Protein 5WQ3 (pdb70)

Solvent-accessible surface area: 27146 Å² total; per-residue (Å²): 202,107,147,26,7,20,98,61,1,71,77,5,46,66,25,5,75,60,1,6,111,55,2,124,150,34,69,99,0,0,1,0,18,4,6,46,104,14,152,116,107,52,92,42,8,113,26,0,26,81,0,0,83,61,0,24,82,23,105,6,3,0,4,0,3,0,12,78,5,0,25,31,0,0,0,50,4,0,25,112,35,141,19,60,0,0,0,1,4,39,81,52,92,167,226,61,11,115,55,25,85,56,39,22,95,5,127,33,28,8,0,38,12,22,0,0,17,62,23,5,64,0,4,0,1,0,1,0,8,2,28,5,0,11,6,0,0,0,0,3,7,8,19,60,58,47,84,27,105,97,17,12,3,0,0,9,8,54,126,0,0,42,29,1,15,80,12,0,96,138,69,0,33,141,56,34,7,4,69,113,112,2,3,78,96,13,29,48,9,92,67,22,87,77,0,13,127,67,0,59,78,43,31,76,84,190,145,134,24,119,42,35,98,30,58,12,60,25,9,8,8,24,2,1,44,0,2,17,42,2,45,142,34,74,90,0,0,0,0,14,6,8,37,109,14,143,107,111,62,94,45,6,111,24,0,34,85,0,0,92,50,0,22,86,25,112,6,3,0,5,0,5,0,3,62,4,0,35,32,0,0,0,41,3,0,25,104,36,138,22,56,0,0,0,1,5,22,80,126,142,151,48,13,116,63,27,84,44,33,37,88,4,83,42,28,19,3,33,4,10,1,1,20,75,26,3,67,0,0,0,0,0,0,0,7,3,39,7,0,1,7,0,0,0,0,2,22,14,25,51,23,45,69,30,102,90,20,9,4,0,0,8,10,52,142,2,0,52,30,0,22,80,15,0,72,94,70,0,33,140,46,36,6,4,71,90,126,6,3,70,87,13,28,48,8,89,73,13,85,85,0,13,132,66,0,61,75,40,22,80,86,177,186,64,54,58,133,45,101,88,0,110,96,18,42,38,69,8,25,49,9,50,0,50,20,47,2,81,145,34,70,100,0,0,0,0,16,6,20,44,217,40,154,128,127,63,95,65,10,138,24,0,38,73,0,0,79,51,0,21,76,23,108,7,4,0,6,0,6,1,12,80,5,0,30,31,0,0,0,48,3,0,24,116,31,145,20,60,0,0,0,1,4,42,85,122,110,216,217,44,12,110,56,21,88,59,35,28,94,4,116,17,94,90,0,23,38,49,1,1,31,107,25,3,64,0,0,0,0,0,5,11,39,182,47,9,45,52,8,0,79,36,0,21,58,53,20,84,80,51,151,28,101,71,17,10,3,0,0,9,11,53,167,90,2,43,52,47,17,67,132,4,77,118,129,37,35,124,95,59,128,29,94,92,140,20,4,77,109,14,28,44,10,90,75,15,86,84,0,13,128,68,0,59,76,37,38,62,91,144

Sequence (620 aa):
WKHADPWRVLRIQSEFVAGFDALHEMPKAVTVFFGSARIKEDHPYYKAGVELGEKLVAADYAVVTGGGPGLMEAPNKGASEANGLSVGLGIELPHHLNPYVDLGLNFRYFFARKTMFLKYSQAFFVCCLPGGFGTLDELFEVVLCCMVQTGKVTNFPIVLIGTEFWAGLVDWIRHHRLVEEGMIDEKDVDRMLVTDDLDQAVKFIVDAHAGLNWKHADPWRVLRIQSEFVAGFDALHEMPKAVTVFGSARIKEDHPYYKAGVELGEKLVAADYAVVTGGGPGLMEAPNKGASEANGLSVGLGIELQHLNPYVDLGLNNFRYFFARKTMFLKYSQAFVCLPGGFGTLDELFEVLCCMVQTGKVTNFPIVLIGTEFWAGLVDDWIRHRLVEEGMIDEKDVDRMLVTDDLDQAVKFIVDAHAGLHNWKHADPWRRVLRIQSEFVAGFDALHEMPKAVTVFGSARIKEDHPYYKAGVELGEKLVAADYAVVTGGGPGLMEAPNKGASEANGLSVGLGIELPHHLNPYVDDLGLNNFRYFFARKTMFLKYSQAFFVCCLPGGFGTLDELFEVVLCCMVQTGKVTNFPIVLIGTEFWAGLVDDWIRHRLVEEGMIDEKDVDRMLVTDDLDQAVKFIVDAHAGL

InterPro domains:
  IPR005269 Cytokinin riboside 5'-monophosphate phosphoribohydrolase LOG [TIGR00730] (69-240)
  IPR031100 LOG family [PF03641] (112-240)
  IPR052341 LOG family pyrimidine/purine nucleotide 5'-monophosphatases [PTHR43393] (32-247)

B-factor: mean 33.0, std 12.95, range [12.28, 103.03]

Organism: Corynebacterium glutamicum (strain ATCC 13032 / DSM 20300 / JCM 1318 / BCRC 11384 / CCUG 27702 / LMG 3730 / NBRC 12168 / NCIMB 10025 / NRRL B-2784 / 534) (NCBI:txid196627)

Nearest PDB structures (foldseek):
  5wq3-assembly1_B-2  TM=1.005E+00  e=5.253E-40  Corynebacterium glutamicum
  5wq3-assembly1_C-3  TM=9.954E-01  e=1.276E-37  Corynebacterium glutamicum
  5zi9-assembly1_A  TM=9.879E-01  e=3.497E-28  Streptomyces coelicolor A3(2)
  5zi9-assembly1_B  TM=9.832E-01  e=5.968E-27  Streptomyces coelicolor A3(2)
  1wek-assembly1_C  TM=9.489E-01  e=9.178E-21  Thermus thermophilus

Secondary structure (DSSP, 8-state):
-TTSHHHHHHHHHHHHHHHHHHHTT--SEEEEE--TT--TTSHHHHHHHHHHHHHHHTT-EEEE---STTTHHHHHHHHHTTS-EEEEEE-------TT-SEEEEES-HHHHHHHHHHS-S-EEE-S--HHHHHHHHHHHHHHHTTSS-S--EEEE-HHHHHHHHHHIIIIIITTTSS-HHHHHTSEEES-HHHHHHHHHHHHTT-/-GGGSHHHHHHHHHHHHHHHHHHHTT--SEEEEE--TT--TTSHHHHHHHHHHHHHHHTT-EEEE---STTTHHHHHHHHHTTS-EEEEEE------TT-SEEEEES-HHHHHHHHHHH-S-EEE-S--HHHHHHHHHHHHHHHTTSS-S--EEEE-HHHHHHHHHHIIIIIHHTTSS-HHHHHTSEEES-HHHHHHHHHHHTTT-/--GGGSHHHHHHHHHHHHHHHHHHHTT--SEEEEE--TT--TTSHHHHHHHHHHHHHHHTT-EEEE---STTTHHHHHHHHHTT--EEEEEE-------TT-SEEEEES-HHHHHHHHHHH-S-EEE-S--HHHHHHHHHHHHHHHHTSS-S--EEEE-HHHHHHHHHHIIIIIITTTSS-HHHHHTSEEES-HHHHHHHHHHHHS--

Radius of gyration: 28.58 Å; Cα contacts (8 Å, |Δi|>4): 1278; chains: 3; bounding box: 63×90×56 Å

Foldseek 3Di:
DCPDDVVVVVVVVVQLVVLCVLLVPADAAEEEDAAQPADCVDPLLQVLLVLLQVCVVVVHEYEYLQHHDSLVSNLNNVQVNVHQRAHEHEDDPPDGDPSHPHYHYGDDPVSSLVSNQVRYQEYEYEYHDDVSVVSVVVVLVCDQVVVHPLYAYEYADCPRCVVVLVCCVVPCCVPVVDPPCSSVRYHYDNDSVVVSVVSVVSPPVD/DVCPDDVNVVVQLVVLLVVLCVLLVVFDAAEEEDAAQPADCVDPLLQLLLVLLQVLVVVVHEYEYQQHHDSRVSSLNNVQVNPHAYAHEHEPVHGGDPSHPRYHYGPDPVSSLVSNVVRYQEYEYRYHDDVSVVSLVVVLVCDQVVVHALYAYEYADCPRCVVVLVCCQPVCCVVVVDPNCSSVRHHYYNDSVVVSVSSCVSVVVD/DDPCVDDVVVVVQVVVLLVVLCVLLVPPDEAEEEEAALPADCVDVLLQLLLVLLQVLVVVVHEYEYQQHHDSRVSSLNNNQVNVHQRAHEHEDDPPDGDPSHPHYDYDPDPVSSLVSNQPRYQEYEYEYHDDVRVVSVVVVLVCDVVVVHDLYAYEYADCPRCVVVLVCCVVPCCVVVVDPPCSSVRYHYYNDSVVVSVSSVVSPPPD

Structure (mmCIF, N/CA/C/O backbone):
data_5WQ3
#
_entry.id   5WQ3
#
_cell.length_a   98.701
_cell.length_b   173.623
_cell.length_c   79.903
_cell.angle_alpha   90.000
_cell.angle_beta   90.000
_cell.angle_gamma   90.000
#
_symmetry.space_group_name_H-M   'C 2 2 21'
#
loop_
_entity.id
_entity.type
_entity.pdbx_description
1 polymer "Cytokinin riboside 5'-monophosphate phosphoribohydrolase"
2 non-polymer 'PENTAETHYLENE GLYCOL'
3 non-polymer GLYCEROL
4 non-polymer 'PHOSPHATE ION'
5 non-polymer 1,2-ETHANEDIOL
6 non-polymer 'CHLORIDE ION'
7 non-polymer 'TRIETHYLENE GLYCOL'
8 water water
#
loop_
_atom_site.group_PDB
_atom_site.id
_atom_site.type_symbol
_atom_site.label_atom_id
_atom_site.label_alt_id
_atom_site.label_comp_id
_atom_site.label_asym_id
_atom_site.label_entity_id
_atom_site.label_seq_id
_atom_site.pdbx_PDB_ins_code
_atom_site.Cartn_x
_atom_site.Cartn_y
_atom_site.Cartn_z
_atom_site.occupancy
_atom_site.B_iso_or_equiv
_atom_site.auth_seq_id
_atom_site.auth_comp_id
_atom_site.auth_asym_id
_atom_site.auth_atom_id
_atom_site.pdbx_PDB_model_num
ATOM 1 N N . TRP A 1 42 ? 5.712 35.533 43.305 1.00 64.55 42 TRP A N 1
ATOM 2 C CA . TRP A 1 42 ? 5.437 36.056 44.644 1.00 69.45 42 TRP A CA 1
ATOM 3 C C . TRP A 1 42 ? 5.679 35.058 45.769 1.00 64.90 42 TRP A C 1
ATOM 4 O O . TRP A 1 42 ? 5.951 35.457 46.855 1.00 54.13 42 TRP A O 1
ATOM 15 N N . LYS A 1 43 ? 5.625 33.766 45.470 1.00 67.00 43 LYS A N 1
ATOM 16 C CA . LYS A 1 43 ? 5.785 32.739 46.482 1.00 64.43 43 LYS A CA 1
ATOM 17 C C . LYS A 1 43 ? 7.124 32.799 47.156 1.00 63.69 43 LYS A C 1
ATOM 18 O O . LYS A 1 43 ? 7.236 32.580 48.357 1.00 65.06 43 LYS A O 1
ATOM 24 N N . HIS A 1 44 ? 8.164 33.067 46.392 1.00 63.89 44 HIS A N 1
ATOM 25 C CA . HIS A 1 44 ? 9.502 33.089 46.966 1.00 61.17 44 HIS A CA 1
ATOM 26 C C . HIS A 1 44 ? 10.008 34.457 47.338 1.00 51.56 44 HIS A C 1
ATOM 27 O O . HIS A 1 44 ? 11.101 34.571 47.839 1.00 54.83 44 HIS A O 1
ATOM 34 N N . ALA A 1 45 ? 9.191 35.471 47.108 1.00 44.00 45 ALA A N 1
ATOM 35 C CA . ALA A 1 45 ? 9.518 36.834 47.461 1.00 36.31 45 ALA A CA 1
ATOM 36 C C . ALA A 1 45 ? 9.212 37.151 48.908 1.00 35.13 45 ALA A C 1
ATOM 37 O O . ALA A 1 45 ? 8.566 36.397 49.576 1.00 32.70 45 ALA A O 1
ATOM 39 N N . ASP A 1 46 ? 9.719 38.270 49.372 1.00 30.01 46 ASP A N 1
ATOM 40 C CA . ASP A 1 46 ? 9.754 38.568 50.789 1.00 32.42 46 ASP A CA 1
ATOM 41 C C . ASP A 1 46 ? 8.400 38.845 51.472 1.00 24.87 46 ASP A C 1
ATOM 42 O O . ASP A 1 46 ? 8.220 38.511 52.593 1.00 25.58 46 ASP A O 1
ATOM 47 N N . PRO A 1 47 ? 7.453 39.516 50.685 1.00 24.93 47 PRO A N 1
ATOM 48 C CA . PRO A 1 47 ? 6.162 39.734 51.366 1.00 22.57 47 PRO A CA 1
ATOM 49 C C . PRO A 1 47 ? 5.467 38.431 51.809 1.00 20.63 47 PRO A C 1
ATOM 50 O O . PRO A 1 47 ? 5.049 38.328 52.917 1.00 17.74 47 PRO A O 1
ATOM 54 N N . TRP A 1 48 ? 5.402 37.450 50.937 1.00 21.32 48 TRP A N 1
ATOM 55 C CA . TRP A 1 48 ? 4.803 36.191 51.291 1.00 21.31 48 TRP A CA 1
ATOM 56 C C . TRP A 1 48 ? 5.620 35.526 52.378 1.00 20.21 48 TRP A C 1
ATOM 57 O O . TRP A 1 48 ? 5.092 34.961 53.264 1.00 20.46 48 TRP A O 1
ATOM 68 N N . ARG A 1 49 ? 6.925 35.630 52.286 1.00 20.76 49 ARG A N 1
ATOM 69 C CA . ARG A 1 49 ? 7.816 35.027 53.250 1.00 20.34 49 ARG A CA 1
ATOM 70 C C . ARG A 1 49 ? 7.574 35.482 54.680 1.00 17.79 49 ARG A C 1
ATOM 71 O O . ARG A 1 49 ? 7.526 34.715 55.549 1.00 16.55 49 ARG A O 1
ATOM 79 N N . VAL A 1 50 ? 7.451 36.773 54.870 1.00 16.99 50 VAL A N 1
ATOM 80 C CA . VAL A 1 50 ? 7.176 37.347 56.151 1.00 16.55 50 VAL A CA 1
ATOM 81 C C . VAL A 1 50 ? 5.855 36.775 56.700 1.00 16.42 50 VAL A C 1
ATOM 82 O O . VAL A 1 50 ? 5.784 36.374 57.807 1.00 16.52 50 VAL A O 1
ATOM 86 N N . LEU A 1 51 ? 4.840 36.732 55.858 1.00 17.36 51 LEU A N 1
ATOM 87 C CA . LEU A 1 51 ? 3.557 36.136 56.206 1.00 16.91 51 LEU A CA 1
ATOM 88 C C . LEU A 1 51 ? 3.653 34.645 56.577 1.00 17.12 51 LEU A C 1
ATOM 89 O O . LEU A 1 51 ? 3.054 34.220 57.485 1.00 12.98 51 LEU A O 1
ATOM 94 N N . ARG A 1 52 ? 4.431 33.911 55.831 1.00 17.50 52 ARG A N 1
ATOM 95 C CA . ARG A 1 52 ? 4.668 32.522 56.135 1.00 20.39 52 ARG A CA 1
ATOM 96 C C . ARG A 1 52 ? 5.418 32.341 57.435 1.00 21.03 52 ARG A C 1
ATOM 97 O O . ARG A 1 52 ? 5.141 31.443 58.173 1.00 18.51 52 ARG A O 1
ATOM 105 N N . ILE A 1 53 ? 6.357 33.219 57.695 1.00 19.69 53 ILE A N 1
ATOM 106 C CA . ILE A 1 53 ? 7.154 33.117 58.892 1.00 20.66 53 ILE A CA 1
ATOM 107 C C . ILE A 1 53 ? 6.205 33.297 60.033 1.00 22.23 53 ILE A C 1
ATOM 108 O O . ILE A 1 53 ? 6.168 32.519 60.915 1.00 22.62 53 ILE A O 1
ATOM 113 N N . GLN A 1 54 ? 5.465 34.375 59.989 1.00 21.49 54 GLN A N 1
ATOM 114 C CA . GLN A 1 54 ? 4.477 34.653 60.986 1.00 20.69 54 GLN A CA 1
ATOM 115 C C . GLN A 1 54 ? 3.556 33.474 61.204 1.00 19.17 54 GLN A C 1
ATOM 116 O O . GLN A 1 54 ? 3.250 33.131 62.303 1.00 20.81 54 GLN A O 1
ATOM 122 N N . SER A 1 55 ? 3.043 32.947 60.122 1.00 18.23 55 SER A N 1
ATOM 123 C CA . SER A 1 55 ? 2.071 31.907 60.229 1.00 19.71 55 SER A CA 1
ATOM 124 C C . SER A 1 55 ? 2.643 30.752 61.042 1.00 21.24 55 SER A C 1
ATOM 125 O O . SER A 1 55 ? 1.935 30.121 61.766 1.00 19.76 55 SER A O 1
ATOM 128 N N . GLU A 1 56 ? 3.937 30.513 60.907 1.00 23.69 56 GLU A N 1
ATOM 129 C CA . GLU A 1 56 ? 4.592 29.386 61.580 1.00 24.55 56 GLU A CA 1
ATOM 130 C C . GLU A 1 56 ? 4.814 29.635 63.057 1.00 21.76 56 GLU A C 1
ATOM 131 O O . GLU A 1 56 ? 4.536 28.767 63.910 1.00 19.34 56 GLU A O 1
ATOM 137 N N . PHE A 1 57 ? 5.219 30.857 63.401 1.00 18.78 57 PHE A N 1
ATOM 138 C CA . PHE A 1 57 ? 5.217 31.250 64.808 1.00 18.87 57 PHE A CA 1
ATOM 139 C C . PHE A 1 57 ? 3.833 31.167 65.482 1.00 19.11 57 PHE A C 1
ATOM 140 O O . PHE A 1 57 ? 3.751 30.660 66.577 1.00 18.62 57 PHE A O 1
ATOM 148 N N . VAL A 1 58 ? 2.756 31.641 64.811 1.00 16.73 58 VAL A N 1
ATOM 149 C CA . VAL A 1 58 ? 1.423 31.601 65.381 1.00 16.10 58 VAL A CA 1
ATOM 150 C C . VAL A 1 58 ? 1.074 30.085 65.644 1.00 17.19 58 VAL A C 1
ATOM 151 O O . VAL A 1 58 ? 0.658 29.702 66.732 1.00 16.84 58 VAL A O 1
ATOM 155 N N . ALA A 1 59 ? 1.272 29.278 64.646 1.00 15.94 59 ALA A N 1
ATOM 156 C CA . ALA A 1 59 ? 0.942 27.859 64.796 1.00 18.87 59 ALA A CA 1
ATOM 157 C C . ALA A 1 59 ? 1.687 27.183 65.894 1.00 21.57 59 ALA A C 1
ATOM 158 O O . ALA A 1 59 ? 1.130 26.325 66.612 1.00 21.76 59 ALA A O 1
ATOM 160 N N . GLY A 1 60 ? 3.003 27.447 65.991 1.00 22.14 60 GLY A N 1
ATOM 161 C CA . GLY A 1 60 ? 3.771 26.834 67.051 1.00 19.85 60 GLY A CA 1
ATOM 162 C C . GLY A 1 60 ? 3.339 27.258 68.419 1.00 21.69 60 GLY A C 1
ATOM 163 O O . GLY A 1 60 ? 3.190 26.406 69.305 1.00 22.30 60 GLY A O 1
ATOM 164 N N . PHE A 1 61 ? 3.205 28.578 68.645 1.00 20.34 61 PHE A N 1
ATOM 165 C CA . PHE A 1 61 ? 2.861 29.104 69.952 1.00 19.85 61 PHE A CA 1
ATOM 166 C C . PHE A 1 61 ? 1.477 28.578 70.360 1.00 23.53 61 PHE A C 1
ATOM 167 O O . PHE A 1 61 ? 1.219 28.218 71.542 1.00 24.54 61 PHE A O 1
ATOM 175 N N . ASP A 1 62 ? 0.578 28.509 69.396 1.00 22.42 62 ASP A N 1
ATOM 176 C CA . ASP A 1 62 ? -0.765 28.074 69.702 1.00 27.77 62 ASP A CA 1
ATOM 177 C C . ASP A 1 62 ? -0.772 26.591 70.099 1.00 23.75 62 ASP A C 1
ATOM 178 O O . ASP A 1 62 ? -1.373 26.239 71.104 1.00 26.60 62 ASP A O 1
ATOM 183 N N . ALA A 1 63 ? -0.129 25.748 69.333 1.00 21.62 63 ALA A N 1
ATOM 184 C CA . ALA A 1 63 ? -0.108 24.286 69.658 1.00 24.11 63 ALA A CA 1
ATOM 185 C C . ALA A 1 63 ? 0.676 23.921 70.950 1.00 27.54 63 ALA A C 1
ATOM 186 O O . ALA A 1 63 ? 0.431 22.829 71.512 1.00 30.94 63 ALA A O 1
ATOM 188 N N . LEU A 1 64 ? 1.608 24.786 71.415 1.00 25.01 64 LEU A N 1
ATOM 189 C CA . LEU A 1 64 ? 2.466 24.460 72.601 1.00 24.79 64 LEU A CA 1
ATOM 190 C C . LEU A 1 64 ? 2.134 25.266 73.866 1.00 24.05 64 LEU A C 1
ATOM 191 O O . LEU A 1 64 ? 2.711 25.074 74.959 1.00 24.51 64 LEU A O 1
ATOM 196 N N . HIS A 1 65 ? 1.192 26.180 73.705 1.00 26.61 65 HIS A N 1
ATOM 197 C CA . HIS A 1 65 ? 0.726 27.060 74.758 1.00 30.46 65 HIS A CA 1
ATOM 198 C C . HIS A 1 65 ? 0.407 26.352 76.100 1.00 31.77 65 HIS A C 1
ATOM 199 O O . HIS A 1 65 ? 0.708 26.889 77.167 1.00 29.40 65 HIS A O 1
ATOM 206 N N . GLU A 1 66 ? -0.177 25.159 76.032 1.00 35.36 66 GLU A N 1
ATOM 207 C CA . GLU A 1 66 ? -0.599 24.418 77.249 1.00 40.98 66 GLU A CA 1
ATOM 208 C C . GLU A 1 66 ? 0.484 23.477 77.788 1.00 39.03 66 GLU A C 1
ATOM 209 O O . GLU A 1 66 ? 0.200 22.643 78.646 1.00 35.82 66 GLU A O 1
ATOM 215 N N . MET A 1 67 ? 1.701 23.562 77.268 1.00 34.18 67 MET A N 1
ATOM 216 C CA . MET A 1 67 ? 2.725 22.607 77.632 1.00 32.10 67 MET A CA 1
ATOM 217 C C . MET A 1 67 ? 2.973 22.622 79.130 1.00 28.31 67 MET A C 1
ATOM 218 O O . MET A 1 67 ? 3.097 23.693 79.763 1.00 24.42 67 MET A O 1
ATOM 223 N N . PRO A 1 68 ? 3.062 21.445 79.728 1.00 25.62 68 PRO A N 1
ATOM 224 C CA . PRO A 1 68 ? 3.521 21.494 81.124 1.00 27.97 68 PRO A CA 1
ATOM 225 C C . PRO A 1 68 ? 5.041 21.640 81.139 1.00 27.38 68 PRO A C 1
ATOM 226 O O . PRO A 1 68 ? 5.654 21.628 80.055 1.00 28.05 68 PRO A O 1
ATOM 230 N N . LYS A 1 69 ? 5.641 21.720 82.335 1.00 29.65 69 LYS A N 1
ATOM 231 C CA . LYS A 1 69 ? 7.107 21.767 82.511 1.00 29.01 69 LYS A CA 1
ATOM 232 C C . LYS A 1 69 ? 7.778 20.661 81.694 1.00 26.38 69 LYS A C 1
ATOM 233 O O . LYS A 1 69 ? 7.259 19.565 81.550 1.00 24.42 69 LYS A O 1
ATOM 239 N N . ALA A 1 70 ? 8.903 21.005 81.099 1.00 22.40 70 ALA A N 1
ATOM 240 C CA . ALA A 1 70 ? 9.546 20.121 80.145 1.00 24.81 70 ALA A CA 1
ATOM 241 C C . ALA A 1 70 ? 11.048 20.299 80.088 1.00 21.24 70 ALA A C 1
ATOM 242 O O . ALA A 1 70 ? 11.584 21.346 80.400 1.00 21.12 70 ALA A O 1
ATOM 244 N N . VAL A 1 71 ? 11.682 19.261 79.559 1.00 22.38 71 VAL A N 1
ATOM 245 C CA . VAL A 1 71 ? 13.079 19.274 79.308 1.00 25.91 71 VAL A CA 1
ATOM 246 C C . VAL A 1 71 ? 13.258 18.960 77.878 1.00 23.07 71 VAL A C 1
ATOM 247 O O . VAL A 1 71 ? 12.620 18.064 77.412 1.00 25.05 71 VAL A O 1
ATOM 251 N N . THR A 1 72 ? 14.156 19.694 77.207 1.00 25.32 72 THR A N 1
ATOM 252 C CA . THR A 1 72 ? 14.599 19.397 75.824 1.00 24.60 72 THR A CA 1
ATOM 253 C C . THR A 1 72 ? 15.857 18.559 75.891 1.00 25.31 72 THR A C 1
ATOM 254 O O . THR A 1 72 ? 16.783 18.883 76.629 1.00 22.74 72 THR A O 1
ATOM 258 N N . VAL A 1 73 ? 15.828 17.446 75.191 1.00 22.44 73 VAL A N 1
ATOM 259 C CA . VAL A 1 73 ? 16.936 16.533 75.044 1.00 24.07 73 VAL A CA 1
ATOM 260 C C . VAL A 1 73 ? 17.381 16.481 73.594 1.00 24.14 73 VAL A C 1
ATOM 261 O O . VAL A 1 73 ? 16.565 16.126 72.696 1.00 24.31 73 VAL A O 1
ATOM 265 N N A PHE A 1 74 ? 18.649 16.825 73.354 0.50 21.41 74 PHE A N 1
ATOM 266 N N B PHE A 1 74 ? 18.651 16.822 73.363 0.50 20.62 74 PHE A N 1
ATOM 267 C CA A PHE A 1 74 ? 19.287 16.649 72.069 0.50 23.25 74 PHE A CA 1
ATOM 268 C CA B PHE A 1 74 ? 19.301 16.685 72.080 0.50 21.85 74 PHE A CA 1
ATOM 269 C C A PHE A 1 74 ? 20.359 15.569 72.048 0.50 23.37 74 PHE A C 1
ATOM 270 C C B PHE A 1 74 ? 20.314 15.541 72.049 0.50 22.55 74 PHE A C 1
ATOM 271 O O A PHE A 1 74 ? 20.887 15.146 73.096 0.50 27.30 74 PHE A O 1
ATOM 272 O O B PHE A 1 74 ? 20.747 15.030 73.103 0.50 26.44 74 PHE A O 1
ATOM 287 N N . GLY A 1 75 ? 20.693 15.156 70.845 1.00 22.39 75 GLY A N 1
ATOM 288 C CA . GLY A 1 75 ? 21.750 14.189 70.613 1.00 24.35 75 GLY A CA 1
ATOM 289 C C . GLY A 1 75 ? 21.775 13.690 69.207 1.00 27.24 75 GLY A C 1
ATOM 290 O O . GLY A 1 75 ? 20.824 13.941 68.476 1.00 25.37 75 GLY A O 1
ATOM 291 N N . SER A 1 76 ? 22.813 12.907 68.854 1.00 26.80 76 SER A N 1
ATOM 292 C CA . SER A 1 76 ? 23.042 12.432 67.472 1.00 29.80 76 SER A CA 1
ATOM 293 C C . SER A 1 76 ? 21.914 11.611 66.830 1.00 30.54 76 SER A C 1
ATOM 294 O O . SER A 1 76 ? 21.457 10.627 67.405 1.00 31.12 76 SER A O 1
ATOM 297 N N . ALA A 1 77 ? 21.533 11.953 65.609 1.00 29.43 77 ALA A N 1
ATOM 298 C CA . ALA A 1 77 ? 20.531 11.205 64.873 1.00 29.14 77 ALA A CA 1
ATOM 299 C C . ALA A 1 77 ? 21.047 9.834 64.350 1.00 30.67 77 ALA A C 1
ATOM 300 O O . ALA A 1 77 ? 20.267 9.010 63.833 1.00 30.59 77 ALA A O 1
ATOM 302 N N . ARG A 1 78 ? 22.352 9.641 64.397 1.00 33.54 78 ARG A N 1
ATOM 303 C CA . ARG A 1 78 ? 23.007 8.521 63.704 1.00 35.56 78 ARG A CA 1
ATOM 304 C C . ARG A 1 78 ? 23.276 7.296 64.556 1.00 35.10 78 ARG A C 1
ATOM 305 O O . ARG A 1 78 ? 23.597 6.244 64.036 1.00 35.54 78 ARG A O 1
ATOM 313 N N . ILE A 1 79 ? 23.174 7.451 65.853 1.00 37.77 79 ILE A N 1
ATOM 314 C CA . ILE A 1 79 ? 23.459 6.368 66.779 1.00 37.25 79 ILE A CA 1
ATOM 315 C C . ILE A 1 79 ? 22.331 5.349 66.791 1.00 37.66 79 ILE A C 1
ATOM 316 O O . ILE A 1 79 ? 21.176 5.734 66.842 1.00 36.68 79 ILE A O 1
ATOM 321 N N . LYS A 1 80 ? 22.672 4.066 66.799 1.00 38.56 80 LYS A N 1
ATOM 322 C CA . LYS A 1 80 ? 21.687 3.002 66.750 1.00 42.73 80 LYS A CA 1
ATOM 323 C C . LYS A 1 80 ? 21.175 2.466 68.080 1.00 39.08 80 LYS A C 1
ATOM 324 O O . LYS A 1 80 ? 21.744 2.702 69.100 1.00 35.14 80 LYS A O 1
ATOM 330 N N . GLU A 1 81 ? 20.078 1.730 68.030 1.00 42.06 81 GLU A N 1
ATOM 331 C CA . GLU A 1 81 ? 19.376 1.309 69.238 1.00 48.17 81 GLU A CA 1
ATOM 332 C C . GLU A 1 81 ? 20.098 0.349 70.173 1.00 46.06 81 GLU A C 1
ATOM 333 O O . GLU A 1 81 ? 19.604 0.053 71.218 1.00 54.14 81 GLU A O 1
ATOM 339 N N . ASP A 1 82 ? 21.260 -0.135 69.797 1.00 50.88 82 ASP A N 1
ATOM 340 C CA . ASP A 1 82 ? 21.949 -1.132 70.580 1.00 51.41 82 ASP A CA 1
ATOM 341 C C . ASP A 1 82 ? 23.210 -0.543 71.128 1.00 51.68 82 ASP A C 1
ATOM 342 O O . ASP A 1 82 ? 24.100 -1.235 71.548 1.00 57.22 82 ASP A O 1
ATOM 347 N N . HIS A 1 83 ? 23.273 0.764 71.108 1.00 45.93 83 HIS A N 1
ATOM 348 C CA . HIS A 1 83 ? 24.429 1.470 71.524 1.00 37.35 83 HIS A CA 1
ATOM 349 C C . HIS A 1 83 ? 24.136 2.015 72.950 1.00 40.30 83 HIS A C 1
ATOM 350 O O . HIS A 1 83 ? 22.998 2.455 73.252 1.00 39.52 83 HIS A O 1
ATOM 357 N N . PRO A 1 84 ? 25.159 1.967 73.831 1.00 35.63 84 PRO A N 1
ATOM 358 C CA . PRO A 1 84 ? 25.135 2.479 75.191 1.00 37.49 84 PRO A CA 1
ATOM 359 C C . PRO A 1 84 ? 24.526 3.870 75.293 1.00 39.26 84 PRO A C 1
ATOM 360 O O . PRO A 1 84 ? 23.734 4.100 76.169 1.00 41.61 84 PRO A O 1
ATOM 364 N N . TYR A 1 85 ? 24.940 4.812 74.456 1.00 35.46 85 TYR A N 1
ATOM 365 C CA . TYR A 1 85 ? 24.308 6.132 74.477 1.00 37.07 85 TYR A CA 1
ATOM 366 C C . TYR A 1 85 ? 22.773 6.078 74.262 1.00 32.77 85 TYR A C 1
ATOM 367 O O . TYR A 1 85 ? 22.015 6.773 74.952 1.00 31.85 85 TYR A O 1
ATOM 376 N N . TYR A 1 86 ? 22.312 5.224 73.362 1.00 31.83 86 TYR A N 1
ATOM 377 C CA . TYR A 1 86 ? 20.874 5.061 73.142 1.00 32.19 86 TYR A CA 1
ATOM 378 C C . TYR A 1 86 ? 20.169 4.522 74.351 1.00 39.16 86 TYR A C 1
ATOM 379 O O . TYR A 1 86 ? 19.072 5.012 74.693 1.00 34.11 86 TYR A O 1
ATOM 388 N N . LYS A 1 87 ? 20.816 3.565 75.044 1.00 40.22 87 LYS A N 1
ATOM 389 C CA . LYS A 1 87 ? 20.238 2.976 76.277 1.00 37.41 87 LYS A CA 1
ATOM 390 C C . LYS A 1 87 ? 20.125 4.035 77.304 1.00 31.08 87 LYS A C 1
ATOM 391 O O . LYS A 1 87 ? 19.139 4.124 78.047 1.00 29.52 87 LYS A O 1
ATOM 397 N N . ALA A 1 88 ? 21.159 4.846 77.430 1.00 32.68 88 ALA A N 1
ATOM 398 C CA . ALA A 1 88 ? 21.084 5.930 78.394 1.00 33.59 88 ALA A CA 1
ATOM 399 C C . ALA A 1 88 ? 19.958 6.920 78.034 1.00 33.91 88 ALA A C 1
ATOM 400 O O . ALA A 1 88 ? 19.184 7.384 78.918 1.00 36.43 88 ALA A O 1
ATOM 402 N N . GLY A 1 89 ? 19.857 7.260 76.750 1.00 33.65 89 GLY A N 1
ATOM 403 C CA . GLY A 1 89 ? 18.783 8.185 76.308 1.00 29.79 89 GLY A CA 1
ATOM 404 C C . GLY A 1 89 ? 17.412 7.637 76.683 1.00 29.15 89 GLY A C 1
ATOM 405 O O . GLY A 1 89 ? 16.551 8.356 77.192 1.00 23.14 89 GLY A O 1
ATOM 406 N N . VAL A 1 90 ? 17.230 6.342 76.504 1.00 29.41 90 VAL A N 1
ATOM 407 C CA . VAL A 1 90 ? 15.996 5.734 76.906 1.00 30.88 90 VAL A CA 1
ATOM 408 C C . VAL A 1 90 ? 15.790 5.887 78.398 1.00 33.12 90 VAL A C 1
ATOM 409 O O . VAL A 1 90 ? 14.780 6.348 78.837 1.00 36.96 90 VAL A O 1
ATOM 413 N N . GLU A 1 91 ? 16.784 5.524 79.172 1.00 36.98 91 GLU A N 1
ATOM 414 C CA . GLU A 1 91 ? 16.663 5.639 80.586 1.00 37.43 91 GLU A CA 1
ATOM 415 C C . GLU A 1 91 ? 16.468 7.091 81.002 1.00 34.19 91 GLU A C 1
ATOM 416 O O . GLU A 1 91 ? 15.721 7.358 81.881 1.00 34.56 91 GLU A O 1
ATOM 422 N N . LEU A 1 92 ? 17.107 8.019 80.330 1.00 31.02 92 LEU A N 1
ATOM 423 C CA . LEU A 1 92 ? 16.895 9.427 80.646 1.00 31.37 92 LEU A CA 1
ATOM 424 C C . LEU A 1 92 ? 15.438 9.836 80.460 1.00 29.01 92 LEU A C 1
ATOM 425 O O . LEU A 1 92 ? 14.895 10.478 81.285 1.00 35.98 92 LEU A O 1
ATOM 430 N N . GLY A 1 93 ? 14.829 9.447 79.362 1.00 29.32 93 GLY A N 1
ATOM 431 C CA . GLY A 1 93 ? 13.389 9.665 79.070 1.00 33.37 93 GLY A CA 1
ATOM 432 C C . GLY A 1 93 ? 12.462 9.280 80.231 1.00 33.90 93 GLY A C 1
ATOM 433 O O . GLY A 1 93 ? 11.660 10.091 80.731 1.00 27.75 93 GLY A O 1
ATOM 434 N N . GLU A 1 94 ? 12.616 8.034 80.662 1.00 33.89 94 GLU A N 1
ATOM 435 C CA . GLU A 1 94 ? 11.833 7.456 81.742 1.00 36.76 94 GLU A CA 1
ATOM 436 C C . GLU A 1 94 ? 11.968 8.209 83.028 1.00 35.66 94 GLU A C 1
ATOM 437 O O . GLU A 1 94 ? 10.986 8.514 83.651 1.00 34.07 94 GLU A O 1
ATOM 443 N N . LYS A 1 95 ? 13.190 8.559 83.409 1.00 35.14 95 LYS A N 1
ATOM 444 C CA . LYS A 1 95 ? 13.422 9.242 84.656 1.00 34.11 95 LYS A CA 1
ATOM 445 C C . LYS A 1 95 ? 12.914 10.659 84.688 1.00 34.79 95 LYS A C 1
ATOM 446 O O . LYS A 1 95 ? 12.441 11.124 85.712 1.00 35.65 95 LYS A O 1
ATOM 452 N N . LEU A 1 96 ? 13.091 11.400 83.595 1.00 32.19 96 LEU A N 1
ATOM 453 C CA . LEU A 1 96 ? 12.457 12.694 83.477 1.00 31.62 96 LEU A CA 1
ATOM 454 C C . LEU A 1 96 ? 10.906 12.620 83.672 1.00 29.13 96 LEU A C 1
ATOM 455 O O . LEU A 1 96 ? 10.304 13.499 84.318 1.00 27.98 96 LEU A O 1
ATOM 460 N N . VAL A 1 97 ? 10.256 11.650 83.051 1.00 28.54 97 VAL A N 1
ATOM 461 C CA . VAL A 1 97 ? 8.812 11.512 83.253 1.00 32.80 97 VAL A CA 1
ATOM 462 C C . VAL A 1 97 ? 8.512 11.198 84.722 1.00 37.05 97 VAL A C 1
ATOM 463 O O . VAL A 1 97 ? 7.656 11.848 85.347 1.00 35.27 97 VAL A O 1
ATOM 467 N N . ALA A 1 98 ? 9.277 10.272 85.296 1.00 35.49 98 ALA A N 1
ATOM 468 C CA . ALA A 1 98 ? 9.184 10.034 86.756 1.00 35.80 98 ALA A CA 1
ATOM 469 C C . ALA A 1 98 ? 9.350 11.297 87.563 1.00 32.88 98 ALA A C 1
ATOM 470 O O . ALA A 1 98 ? 8.783 11.416 88.611 1.00 36.46 98 ALA A O 1
ATOM 472 N N . ALA A 1 99 ? 10.100 12.284 87.092 1.00 34.49 99 ALA A N 1
ATOM 473 C CA . ALA A 1 99 ? 10.151 13.547 87.830 1.00 33.01 99 ALA A CA 1
ATOM 474 C C . ALA A 1 99 ? 9.088 14.564 87.399 1.00 33.46 99 ALA A C 1
ATOM 475 O O . ALA A 1 99 ? 9.128 15.728 87.819 1.00 31.48 99 ALA A O 1
ATOM 477 N N . ASP A 1 100 ? 8.123 14.100 86.609 1.00 35.62 100 ASP A N 1
ATOM 478 C CA . ASP A 1 100 ? 6.967 14.909 86.155 1.00 38.62 100 ASP A CA 1
ATOM 479 C C . ASP A 1 100 ? 7.308 15.885 85.001 1.00 34.72 100 ASP A C 1
ATOM 480 O O . ASP A 1 100 ? 6.741 16.969 84.944 1.00 33.02 100 ASP A O 1
ATOM 485 N N . TYR A 1 101 ? 8.248 15.507 84.125 1.00 32.49 101 TYR A N 1
ATOM 486 C CA . TYR A 1 101 ? 8.638 16.391 83.022 1.00 31.41 101 TYR A CA 1
ATOM 487 C C . TYR A 1 101 ? 8.160 15.824 81.703 1.00 27.87 101 TYR A C 1
ATOM 488 O O . TYR A 1 101 ? 8.216 14.576 81.453 1.00 28.73 101 TYR A O 1
ATOM 497 N N . ALA A 1 102 ? 7.624 16.717 80.856 1.00 27.28 102 ALA A N 1
ATOM 498 C CA . ALA A 1 102 ? 7.504 16.360 79.472 1.00 28.38 102 ALA A CA 1
ATOM 499 C C . ALA A 1 102 ? 8.939 16.321 78.897 1.00 25.70 102 ALA A C 1
ATOM 500 O O . ALA A 1 102 ? 9.785 17.076 79.326 1.00 25.13 102 ALA A O 1
ATOM 502 N N . VAL A 1 103 ? 9.148 15.424 77.942 1.00 23.49 103 VAL A N 1
ATOM 503 C CA . VAL A 1 103 ? 10.349 15.282 77.161 1.00 25.44 103 VAL A CA 1
ATOM 504 C C . VAL A 1 103 ? 10.157 15.795 75.716 1.00 26.34 103 VAL A C 1
ATOM 505 O O . VAL A 1 103 ? 9.365 15.243 74.935 1.00 26.66 103 VAL A O 1
ATOM 509 N N . VAL A 1 104 ? 10.967 16.803 75.353 1.00 25.58 104 VAL A N 1
ATOM 510 C CA . VAL A 1 104 ? 10.918 17.455 74.043 1.00 23.85 104 VAL A CA 1
ATOM 511 C C . VAL A 1 104 ? 12.208 17.141 73.291 1.00 24.93 104 VAL A C 1
ATOM 512 O O . VAL A 1 104 ? 13.285 17.285 73.858 1.00 27.01 104 VAL A O 1
ATOM 516 N N . THR A 1 105 ? 12.112 16.640 72.056 1.00 22.52 105 THR A N 1
ATOM 517 C CA . THR A 1 105 ? 13.230 16.400 71.182 1.00 22.87 105 THR A CA 1
ATOM 518 C C . THR A 1 105 ? 12.907 16.926 69.785 1.00 22.58 105 THR A C 1
ATOM 519 O O . THR A 1 105 ? 11.808 17.296 69.518 1.00 24.59 105 THR A O 1
ATOM 523 N N . GLY A 1 106 ? 13.866 16.908 68.876 1.00 23.31 106 GLY A N 1
ATOM 524 C CA . GLY A 1 106 ? 13.625 17.315 67.519 1.00 24.23 106 GLY A CA 1
ATOM 525 C C . GLY A 1 106 ? 12.914 16.209 66.737 1.00 29.68 106 GLY A C 1
ATOM 526 O O . GLY A 1 106 ? 12.691 16.331 65.535 1.00 28.61 106 GLY A O 1
ATOM 527 N N . GLY A 1 107 ? 12.597 15.083 67.406 1.00 31.38 107 GLY A N 1
ATOM 528 C CA . GLY A 1 107 ? 11.714 14.101 66.794 1.00 30.98 107 GLY A CA 1
ATOM 529 C C . GLY A 1 107 ? 12.345 13.182 65.777 1.00 30.95 107 GLY A C 1
ATOM 530 O O . GLY A 1 107 ? 11.647 12.338 65.240 1.00 31.75 107 GLY A O 1
ATOM 531 N N . GLY A 1 108 ? 13.644 13.312 65.494 1.00 26.48 108 GLY A N 1
ATOM 532 C CA . GLY A 1 108 ? 14.280 12.452 64.501 1.00 28.44 108 GLY A CA 1
ATOM 533 C C . GLY A 1 108 ? 14.660 11.068 65.078 1.00 29.98 108 GLY A C 1
ATOM 534 O O . GLY A 1 108 ? 14.181 10.666 66.143 1.00 27.30 108 GLY A O 1
ATOM 535 N N . PRO A 1 109 ? 15.507 10.338 64.361 1.00 33.01 109 PRO A N 1
ATOM 536 C CA . PRO A 1 109 ? 15.966 9.034 64.849 1.00 36.85 109 PRO A CA 1
ATOM 537 C C . PRO A 1 109 ? 17.154 9.148 65.826 1.00 34.91 109 PRO A C 1
ATOM 538 O O . PRO A 1 109 ? 17.521 10.248 66.273 1.00 33.14 109 PRO A O 1
ATOM 542 N N . GLY A 1 110 ? 17.748 8.018 66.180 1.00 28.54 110 GLY A N 1
ATOM 543 C CA . GLY A 1 110 ? 18.893 8.018 67.068 1.00 27.11 110 GLY A CA 1
ATOM 544 C C . GLY A 1 110 ? 18.649 8.489 68.471 1.00 27.22 110 GLY A C 1
ATOM 545 O O . GLY A 1 110 ? 17.721 8.077 69.121 1.00 35.13 110 GLY A O 1
ATOM 546 N N . LEU A 1 111 ? 19.475 9.400 68.939 1.00 27.03 111 LEU A N 1
ATOM 547 C CA . LEU A 1 111 ? 19.387 9.914 70.292 1.00 27.21 111 LEU A CA 1
ATOM 548 C C . LEU A 1 111 ? 18.319 10.989 70.501 1.00 26.89 111 LEU A C 1
ATOM 549 O O . LEU A 1 111 ? 18.214 11.507 71.592 1.00 26.55 111 LEU A O 1
ATOM 554 N N . MET A 1 112 ? 17.519 11.292 69.468 1.00 27.65 112 MET A N 1
ATOM 555 C CA . MET A 1 112 ? 16.205 11.921 69.653 1.00 29.39 112 MET A CA 1
ATOM 556 C C . MET A 1 112 ? 15.144 10.875 69.954 1.00 28.13 112 MET A C 1
ATOM 557 O O . MET A 1 112 ? 14.372 11.016 70.885 1.00 37.86 112 MET A O 1
ATOM 562 N N . GLU A 1 113 ? 15.167 9.789 69.218 1.00 29.08 113 GLU A N 1
ATOM 563 C CA . GLU A 1 113 ? 14.239 8.687 69.446 1.00 29.48 113 GLU A CA 1
ATOM 564 C C . GLU A 1 113 ? 14.368 8.140 70.849 1.00 30.14 113 GLU A C 1
ATOM 565 O O . GLU A 1 113 ? 13.382 7.981 71.565 1.00 31.70 113 GLU A O 1
ATOM 571 N N . ALA A 1 114 ? 15.600 7.894 71.277 1.00 29.21 114 ALA A N 1
ATOM 572 C CA . ALA A 1 114 ? 15.792 7.237 72.565 1.00 27.54 114 ALA A CA 1
ATOM 573 C C . ALA A 1 114 ? 15.054 7.903 73.733 1.00 27.09 114 ALA A C 1
ATOM 574 O O . ALA A 1 114 ? 14.278 7.242 74.425 1.00 27.94 114 ALA A O 1
ATOM 576 N N . PRO A 1 115 ? 15.230 9.230 73.967 1.00 26.64 115 PRO A N 1
ATOM 577 C CA . PRO A 1 115 ? 14.448 9.850 75.009 1.00 25.87 115 PRO A CA 1
ATOM 578 C C . PRO A 1 115 ? 12.939 9.944 74.734 1.00 26.92 115 PRO A C 1
ATOM 579 O O . PRO A 1 115 ? 12.168 9.952 75.661 1.00 28.65 115 PRO A O 1
ATOM 583 N N . ASN A 1 116 ? 12.511 9.994 73.481 1.00 25.73 116 ASN A N 1
ATOM 584 C CA . ASN A 1 116 ? 11.090 10.000 73.251 1.00 25.11 116 ASN A CA 1
ATOM 585 C C . ASN A 1 116 ? 10.563 8.613 73.700 1.00 28.70 116 ASN A C 1
ATOM 586 O O . ASN A 1 116 ? 9.574 8.529 74.351 1.00 27.47 116 ASN A O 1
ATOM 591 N N . LYS A 1 117 ? 11.256 7.559 73.316 1.00 29.43 117 LYS A N 1
ATOM 592 C CA . LYS A 1 117 ? 10.830 6.188 73.631 1.00 32.80 117 LYS A CA 1
ATOM 593 C C . LYS A 1 117 ? 10.690 5.919 75.112 1.00 32.64 117 LYS A C 1
ATOM 594 O O . LYS A 1 117 ? 9.669 5.394 75.567 1.00 36.23 117 LYS A O 1
ATOM 600 N N . GLY A 1 118 ? 11.729 6.270 75.855 1.00 32.83 118 GLY A N 1
ATOM 601 C CA . GLY A 1 118 ? 11.705 6.237 77.296 1.00 32.11 118 GLY A CA 1
ATOM 602 C C . GLY A 1 118 ? 10.547 6.975 77.892 1.00 35.74 118 GLY A C 1
ATOM 603 O O . GLY A 1 118 ? 9.854 6.452 78.740 1.00 35.32 118 GLY A O 1
ATOM 604 N N . ALA A 1 119 ? 10.302 8.208 77.450 1.00 35.40 119 ALA A N 1
ATOM 605 C CA . ALA A 1 119 ? 9.246 8.997 78.035 1.00 33.90 119 ALA A CA 1
ATOM 606 C C . ALA A 1 119 ? 7.834 8.435 77.696 1.00 31.99 119 ALA A C 1
ATOM 607 O O . ALA A 1 119 ? 6.949 8.384 78.534 1.00 35.57 119 ALA A O 1
ATOM 609 N N . SER A 1 120 ? 7.663 7.991 76.471 1.00 30.87 120 SER A N 1
ATOM 610 C CA . SER A 1 120 ? 6.390 7.573 75.954 1.00 34.24 120 SER A CA 1
ATOM 611 C C . SER A 1 120 ? 5.955 6.255 76.628 1.00 40.17 120 SER A C 1
ATOM 612 O O . SER A 1 120 ? 4.828 6.100 77.104 1.00 40.73 120 SER A O 1
ATOM 615 N N . GLU A 1 121 ? 6.893 5.325 76.688 1.00 40.07 121 GLU A N 1
ATOM 616 C CA . GLU A 1 121 ? 6.661 4.021 77.288 1.00 40.72 121 GLU A CA 1
ATOM 617 C C . GLU A 1 121 ? 6.537 4.046 78.805 1.00 38.34 121 GLU A C 1
ATOM 618 O O . GLU A 1 121 ? 6.053 3.099 79.417 1.00 43.21 121 GLU A O 1
ATOM 624 N N . ALA A 1 122 ? 6.937 5.144 79.418 1.00 35.60 122 ALA A N 1
ATOM 625 C CA . ALA A 1 122 ? 6.589 5.418 80.801 1.00 33.15 122 ALA A CA 1
ATOM 626 C C . ALA A 1 122 ? 5.298 6.204 80.929 1.00 33.34 122 ALA A C 1
ATOM 627 O O . ALA A 1 122 ? 5.066 6.820 81.969 1.00 35.42 122 ALA A O 1
ATOM 629 N N . ASN A 1 123 ? 4.530 6.278 79.853 1.00 34.20 123 ASN A N 1
ATOM 630 C CA . ASN A 1 123 ? 3.272 7.032 79.809 1.00 39.96 123 ASN A CA 1
ATOM 631 C C . ASN A 1 123 ? 3.382 8.467 80.259 1.00 38.24 123 ASN A C 1
ATOM 632 O O . ASN A 1 123 ? 2.437 9.000 80.849 1.00 37.68 123 ASN A O 1
ATOM 637 N N . GLY A 1 124 ? 4.522 9.102 79.976 1.00 39.75 124 GLY A N 1
ATOM 638 C CA . GLY A 1 124 ? 4.616 10.585 80.031 1.00 32.59 124 GLY A CA 1
ATOM 639 C C . GLY A 1 124 ? 4.347 11.235 78.678 1.00 32.63 124 GLY A C 1
ATOM 640 O O . GLY A 1 124 ? 3.987 10.567 77.691 1.00 30.23 124 GLY A O 1
ATOM 641 N N . LEU A 1 125 ? 4.483 12.566 78.641 1.00 30.57 125 LEU A N 1
ATOM 642 C CA . LEU A 1 125 ? 4.304 13.347 77.412 1.00 26.73 125 LEU A CA 1
ATOM 643 C C . LEU A 1 125 ? 5.638 13.453 76.633 1.00 27.30 125 LEU A C 1
ATOM 644 O O . LEU A 1 125 ? 6.636 14.009 77.151 1.00 28.57 125 LEU A O 1
ATOM 649 N N . SER A 1 126 ? 5.679 12.847 75.457 1.00 23.63 126 SER A N 1
ATOM 650 C CA . SER A 1 126 ? 6.842 12.819 74.578 1.00 27.46 126 SER A CA 1
ATOM 651 C C . SER A 1 126 ? 6.541 13.720 73.343 1.00 30.53 126 SER A C 1
ATOM 652 O O . SER A 1 126 ? 5.611 13.471 72.556 1.00 29.27 126 SER A O 1
ATOM 655 N N . VAL A 1 127 ? 7.334 14.771 73.190 1.00 30.07 127 VAL A N 1
ATOM 656 C CA . VAL A 1 127 ? 7.084 15.795 72.146 1.00 26.28 127 VAL A CA 1
ATOM 657 C C . VAL A 1 127 ? 8.232 15.713 71.135 1.00 25.95 127 VAL A C 1
ATOM 658 O O . VAL A 1 127 ? 9.401 15.475 71.496 1.00 25.83 127 VAL A O 1
ATOM 662 N N . GLY A 1 128 ? 7.911 15.836 69.858 1.00 24.14 128 GLY A N 1
ATOM 663 C CA . GLY A 1 128 ? 8.891 15.830 68.822 1.00 22.48 128 GLY A CA 1
ATOM 664 C C . GLY A 1 128 ? 8.563 17.089 67.988 1.00 26.64 128 GLY A C 1
ATOM 665 O O . GLY A 1 128 ? 7.438 17.211 67.503 1.00 25.47 128 GLY A O 1
ATOM 666 N N . LEU A 1 129 ? 9.546 17.982 67.840 1.00 23.38 129 LEU A N 1
ATOM 667 C CA . LEU A 1 129 ? 9.477 19.171 66.995 1.00 24.34 129 LEU A CA 1
ATOM 668 C C . LEU A 1 129 ? 10.402 18.997 65.785 1.00 22.64 129 LEU A C 1
ATOM 669 O O . LEU A 1 129 ? 11.636 19.155 65.858 1.00 23.47 129 LEU A O 1
ATOM 674 N N . GLY A 1 130 ? 9.790 18.639 64.680 1.00 23.65 130 GLY A N 1
ATOM 675 C CA . GLY A 1 130 ? 10.484 18.187 63.492 1.00 23.95 130 GLY A CA 1
ATOM 676 C C . GLY A 1 130 ? 10.779 19.353 62.614 1.00 26.25 130 GLY A C 1
ATOM 677 O O . GLY A 1 130 ? 10.210 20.438 62.789 1.00 27.86 130 GLY A O 1
ATOM 678 N N . ILE A 1 131 ? 11.712 19.159 61.707 1.00 30.42 131 ILE A N 1
ATOM 679 C CA . ILE A 1 131 ? 12.126 20.170 60.767 1.00 39.26 131 ILE A CA 1
ATOM 680 C C . ILE A 1 131 ? 12.069 19.607 59.365 1.00 41.78 131 ILE A C 1
ATOM 681 O O . ILE A 1 131 ? 12.392 18.479 59.166 1.00 49.76 131 ILE A O 1
ATOM 686 N N . GLU A 1 132 ? 11.640 20.389 58.406 1.00 48.46 132 GLU A N 1
ATOM 687 C CA . GLU A 1 132 ? 11.714 19.970 57.020 1.00 56.63 132 GLU A CA 1
ATOM 688 C C . GLU A 1 132 ? 13.150 20.171 56.519 1.00 59.64 132 GLU A C 1
ATOM 689 O O . GLU A 1 132 ? 13.682 21.254 56.556 1.00 55.54 132 GLU A O 1
ATOM 695 N N . LEU A 1 133 ? 13.764 19.080 56.092 1.00 30.00 133 LEU A N 1
ATOM 696 C CA . LEU A 1 133 ? 15.138 19.035 55.631 1.00 30.00 133 LEU A CA 1
ATOM 697 C C . LEU A 1 133 ? 15.225 18.460 54.229 1.00 30.00 133 LEU A C 1
ATOM 698 O O . LEU A 1 133 ? 14.359 17.712 53.801 1.00 30.00 133 LEU A O 1
ATOM 703 N N . PRO A 1 134 ? 16.310 18.735 53.518 1.00 68.58 134 PRO A N 1
ATOM 704 C CA . PRO A 1 134 ? 16.474 18.172 52.176 1.00 66.73 134 PRO A CA 1
ATOM 705 C C . PRO A 1 134 ? 16.475 16.665 52.298 1.00 67.31 134 PRO A C 1
ATOM 706 O O . PRO A 1 134 ? 15.913 15.983 51.474 1.00 70.94 134 PRO A O 1
ATOM 710 N N . HIS A 1 135 ? 17.095 16.171 53.354 1.00 74.10 135 HIS A N 1
ATOM 711 C CA . HIS A 1 135 ? 16.855 14.845 53.920 1.00 76.82 135 HIS A CA 1
ATOM 712 C C . HIS A 1 135 ? 15.632 14.178 53.350 1.00 79.88 135 HIS A C 1
ATOM 713 O O . HIS A 1 135 ? 14.511 14.484 53.739 1.00 78.27 135 HIS A O 1
ATOM 720 N N . HIS A 1 138 ? 11.430 12.645 59.200 1.00 62.96 138 HIS A N 1
ATOM 721 C CA . HIS A 1 138 ? 10.144 12.046 59.531 1.00 66.35 138 HIS A CA 1
ATOM 722 C C . HIS A 1 138 ? 10.141 11.677 60.994 1.00 55.70 138 HIS A C 1
ATOM 723 O O . HIS A 1 138 ? 11.142 11.216 61.484 1.00 59.16 138 HIS A O 1
ATOM 730 N N . LEU A 1 139 ? 9.057 11.964 61.699 1.00 44.50 139 LEU A N 1
ATOM 731 C CA . LEU A 1 139 ? 9.068 11.842 63.137 1.00 40.25 139 LEU A CA 1
ATOM 732 C C . LEU A 1 139 ? 9.149 10.404 63.592 1.00 40.49 139 LEU A C 1
ATOM 733 O O . LEU A 1 139 ? 8.591 9.554 62.980 1.00 37.99 139 LEU A O 1
ATOM 738 N N . ASN A 1 140 ? 9.852 10.147 64.674 1.00 36.63 140 ASN A N 1
ATOM 739 C CA . ASN A 1 140 ? 10.045 8.794 65.128 1.00 34.80 140 ASN A CA 1
ATOM 740 C C . ASN A 1 140 ? 8.765 8.248 65.720 1.00 37.42 140 ASN A C 1
ATOM 741 O O . ASN A 1 140 ? 7.920 9.002 66.134 1.00 38.15 140 ASN A O 1
ATOM 746 N N . PRO A 1 141 ? 8.653 6.847 65.735 1.00 35.96 141 PRO A N 1
ATOM 747 C CA . PRO A 1 141 ? 7.355 6.367 66.240 1.00 35.38 141 PRO A CA 1
ATOM 748 C C . PRO A 1 141 ? 7.010 6.600 67.695 1.00 35.05 141 PRO A C 1
ATOM 749 O O . PRO A 1 141 ? 5.959 6.179 68.083 1.00 40.74 141 PRO A O 1
ATOM 753 N N . TYR A 1 142 ? 7.846 7.249 68.466 1.00 31.15 142 TYR A N 1
ATOM 754 C CA . TYR A 1 142 ? 7.566 7.428 69.863 1.00 30.59 142 TYR A CA 1
ATOM 755 C C . TYR A 1 142 ? 7.194 8.860 70.232 1.00 29.37 142 TYR A C 1
ATOM 756 O O . TYR A 1 142 ? 7.125 9.192 71.361 1.00 28.70 142 TYR A O 1
ATOM 765 N N . VAL A 1 143 ? 6.950 9.682 69.243 1.00 34.46 143 VAL A N 1
ATOM 766 C CA . VAL A 1 143 ? 6.494 11.034 69.458 1.00 36.27 143 VAL A CA 1
ATOM 767 C C . VAL A 1 143 ? 4.989 11.011 69.610 1.00 39.44 143 VAL A C 1
ATOM 768 O O . VAL A 1 143 ? 4.310 10.581 68.715 1.00 41.07 143 VAL A O 1
ATOM 772 N N . ASP A 1 144 ? 4.492 11.477 70.743 1.00 38.25 144 ASP A N 1
ATOM 773 C CA . ASP A 1 144 ? 3.079 11.587 71.010 1.00 37.32 144 ASP A CA 1
ATOM 774 C C . ASP A 1 144 ? 2.509 12.920 70.468 1.00 36.92 144 ASP A C 1
ATOM 775 O O . ASP A 1 144 ? 1.482 12.939 69.879 1.00 34.59 144 ASP A O 1
ATOM 780 N N . LEU A 1 145 ? 3.180 14.024 70.722 1.00 30.85 145 LEU A N 1
ATOM 781 C CA . LEU A 1 145 ? 2.787 15.313 70.208 1.00 31.50 145 LEU A CA 1
ATOM 782 C C . LEU A 1 145 ? 3.870 15.737 69.219 1.00 31.51 145 LEU A C 1
ATOM 783 O O . LEU A 1 145 ? 4.949 16.093 69.606 1.00 27.22 145 LEU A O 1
ATOM 788 N N . GLY A 1 146 ? 3.545 15.649 67.944 1.00 26.02 146 GLY A N 1
ATOM 789 C CA . GLY A 1 146 ? 4.447 15.903 66.858 1.00 28.86 146 GLY A CA 1
ATOM 790 C C . GLY A 1 146 ? 4.112 17.196 66.126 1.00 34.81 146 GLY A C 1
ATOM 791 O O . GLY A 1 146 ? 2.994 17.397 65.744 1.00 36.18 146 GLY A O 1
ATOM 792 N N . LEU A 1 147 ? 5.090 18.053 65.943 1.00 26.92 147 LEU A N 1
ATOM 793 C CA . LEU A 1 147 ? 4.956 19.248 65.158 1.00 26.80 147 LEU A CA 1
ATOM 794 C C . LEU A 1 147 ? 6.052 19.317 64.078 1.00 28.96 147 LEU A C 1
ATOM 795 O O . LEU A 1 147 ? 7.147 18.898 64.298 1.00 28.46 147 LEU A O 1
ATOM 800 N N . ASN A 1 148 ? 5.734 19.845 62.911 1.00 27.65 148 ASN A N 1
ATOM 801 C CA . ASN A 1 148 ? 6.734 20.046 61.881 1.00 30.64 148 ASN A CA 1
ATOM 802 C C . ASN A 1 148 ? 6.890 21.521 61.543 1.00 29.21 148 ASN A C 1
ATOM 803 O O . ASN A 1 148 ? 5.912 22.254 61.466 1.00 27.78 148 ASN A O 1
ATOM 808 N N . PHE A 1 149 ? 8.133 21.931 61.383 1.00 24.48 149 PHE A N 1
ATOM 809 C CA . PHE A 1 149 ? 8.469 23.342 61.162 1.00 26.19 149 PHE A CA 1
ATOM 810 C C . PHE A 1 149 ? 9.223 23.447 59.841 1.00 27.53 149 PHE A C 1
ATOM 811 O O . PHE A 1 149 ? 10.055 22.597 59.499 1.00 28.43 149 PHE A O 1
ATOM 819 N N . ARG A 1 150 ? 8.906 24.481 59.084 1.00 24.32 150 ARG A N 1
ATOM 820 C CA . ARG A 1 150 ? 9.619 24.757 57.869 1.00 28.92 150 ARG A CA 1
ATOM 821 C C . ARG A 1 150 ? 10.858 25.567 58.212 1.00 25.68 150 ARG A C 1
ATOM 822 O O . ARG A 1 150 ? 11.844 25.472 57.541 1.00 21.87 150 ARG A O 1
ATOM 830 N N . TYR A 1 151 ? 10.751 26.463 59.180 1.00 24.63 151 TYR A N 1
ATOM 831 C CA . TYR A 1 151 ? 11.853 27.407 59.477 1.00 24.63 151 TYR A CA 1
ATOM 832 C C . TYR A 1 151 ? 12.680 26.958 60.698 1.00 25.31 151 TYR A C 1
ATOM 833 O O . TYR A 1 151 ? 12.186 26.872 61.792 1.00 24.51 151 TYR A O 1
ATOM 842 N N . PHE A 1 152 ? 13.975 26.800 60.467 1.00 25.19 152 PHE A N 1
ATOM 843 C CA . PHE A 1 152 ? 14.938 26.436 61.485 1.00 30.23 152 PHE A CA 1
ATOM 844 C C . PHE A 1 152 ? 14.874 27.363 62.666 1.00 26.69 152 PHE A C 1
ATOM 845 O O . PHE A 1 152 ? 14.798 26.949 63.763 1.00 29.78 152 PHE A O 1
ATOM 853 N N . PHE A 1 153 ? 14.785 28.628 62.393 1.00 24.30 153 PHE A N 1
ATOM 854 C CA . PHE A 1 153 ? 14.805 29.594 63.480 1.00 25.96 153 PHE A CA 1
ATOM 855 C C . PHE A 1 153 ? 13.501 29.538 64.311 1.00 25.65 153 PHE A C 1
ATOM 856 O O . PHE A 1 153 ? 13.538 29.818 65.464 1.00 26.21 153 PHE A O 1
ATOM 864 N N . ALA A 1 154 ? 12.360 29.154 63.718 1.00 22.79 154 ALA A N 1
ATOM 865 C CA . ALA A 1 154 ? 11.126 29.034 64.496 1.00 18.99 154 ALA A CA 1
ATOM 866 C C . ALA A 1 154 ? 11.206 27.824 65.372 1.00 18.53 154 ALA A C 1
ATOM 867 O O . ALA A 1 154 ? 10.823 27.859 66.531 1.00 17.71 154 ALA A O 1
ATOM 869 N N . ARG A 1 155 ? 11.658 26.727 64.811 1.00 17.94 155 ARG A N 1
ATOM 870 C CA . ARG A 1 155 ? 11.763 25.496 65.637 1.00 22.43 155 ARG A CA 1
ATOM 871 C C . ARG A 1 155 ? 12.701 25.735 66.865 1.00 21.90 155 ARG A C 1
ATOM 872 O O . ARG A 1 155 ? 12.357 25.403 67.996 1.00 18.73 155 ARG A O 1
ATOM 880 N N . LYS A 1 156 ? 13.842 26.394 66.661 1.00 23.78 156 LYS A N 1
ATOM 881 C CA . LYS A 1 156 ? 14.805 26.675 67.780 1.00 25.29 156 LYS A CA 1
ATOM 882 C C . LYS A 1 156 ? 14.191 27.483 68.852 1.00 21.89 156 LYS A C 1
ATOM 883 O O . LYS A 1 156 ? 14.499 27.286 70.059 1.00 21.34 156 LYS A O 1
ATOM 889 N N . THR A 1 157 ? 13.361 28.452 68.452 1.00 20.92 157 THR A N 1
ATOM 890 C CA . THR A 1 157 ? 12.708 29.295 69.439 1.00 21.13 157 THR A CA 1
ATOM 891 C C . THR A 1 157 ? 11.764 28.489 70.329 1.00 19.94 157 THR A C 1
ATOM 892 O O . THR A 1 157 ? 11.636 28.742 71.505 1.00 17.66 157 THR A O 1
ATOM 896 N N . MET A 1 158 ? 11.096 27.507 69.721 1.00 22.41 158 MET A N 1
ATOM 897 C CA . MET A 1 158 ? 10.188 26.642 70.448 1.00 22.62 158 MET A CA 1
ATOM 898 C C . MET A 1 158 ? 10.885 25.904 71.581 1.00 21.74 158 MET A C 1
ATOM 899 O O . MET A 1 158 ? 10.311 25.822 72.637 1.00 21.26 158 MET A O 1
ATOM 904 N N . PHE A 1 159 ? 12.041 25.296 71.337 1.00 23.75 159 PHE A N 1
ATOM 905 C CA . PHE A 1 159 ? 12.805 24.564 72.362 1.00 23.61 159 PHE A CA 1
ATOM 906 C C . PHE A 1 159 ? 13.065 25.417 73.589 1.00 24.42 159 PHE A C 1
ATOM 907 O O . PHE A 1 159 ? 12.842 25.017 74.734 1.00 27.35 159 PHE A O 1
ATOM 915 N N . LEU A 1 160 ? 13.455 26.656 73.347 1.00 22.69 160 LEU A N 1
ATOM 916 C CA . LEU A 1 160 ? 13.764 27.571 74.410 1.00 23.25 160 LEU A CA 1
ATOM 917 C C . LEU A 1 160 ? 12.571 28.136 75.143 1.00 23.76 160 LEU A C 1
ATOM 918 O O . LEU A 1 160 ? 12.625 28.318 76.382 1.00 22.26 160 LEU A O 1
ATOM 923 N N . LYS A 1 161 ? 11.466 28.330 74.429 1.00 22.95 161 LYS A N 1
ATOM 924 C CA . LYS A 1 161 ? 10.264 28.896 75.000 1.00 22.39 161 LYS A CA 1
ATOM 925 C C . LYS A 1 161 ? 9.390 27.912 75.737 1.00 20.25 161 LYS A C 1
ATOM 926 O O . LYS A 1 161 ? 8.690 28.307 76.628 1.00 20.04 161 LYS A O 1
ATOM 932 N N . TYR A 1 162 ? 9.475 26.632 75.403 1.00 21.97 162 TYR A N 1
ATOM 933 C CA . TYR A 1 162 ? 8.586 25.641 75.953 1.00 21.96 162 TYR A CA 1
ATOM 934 C C . TYR A 1 162 ? 9.302 24.508 76.678 1.00 27.32 162 TYR A C 1
ATOM 935 O O . TYR A 1 162 ? 8.742 23.386 76.846 1.00 26.79 162 TYR A O 1
ATOM 944 N N . SER A 1 163 ? 10.528 24.762 77.107 1.00 25.78 163 SER A N 1
ATOM 945 C CA . SER A 1 163 ? 11.207 23.853 78.023 1.00 24.25 163 SER A CA 1
ATOM 946 C C . SER A 1 163 ? 11.968 24.692 79.017 1.00 27.05 163 SER A C 1
ATOM 947 O O . SER A 1 163 ? 12.044 25.939 78.864 1.00 24.44 163 SER A O 1
ATOM 950 N N . GLN A 1 164 ? 12.369 24.078 80.138 1.00 27.89 164 GLN A N 1
ATOM 951 C CA . GLN A 1 164 ? 13.006 24.865 81.211 1.00 26.40 164 GLN A CA 1
ATOM 952 C C . GLN A 1 164 ? 14.379 24.280 81.603 1.00 26.24 164 GLN A C 1
ATOM 953 O O . GLN A 1 164 ? 14.970 24.746 82.552 1.00 27.92 164 GLN A O 1
ATOM 959 N N . ALA A 1 165 ? 14.892 23.362 80.780 1.00 25.18 165 ALA A N 1
ATOM 960 C CA . ALA A 1 165 ? 16.254 22.818 80.834 1.00 26.61 165 ALA A CA 1
ATOM 961 C C . ALA A 1 165 ? 16.582 22.088 79.553 1.00 24.87 165 ALA A C 1
ATOM 962 O O . ALA A 1 165 ? 15.706 21.660 78.814 1.00 24.44 165 ALA A O 1
ATOM 964 N N A PHE A 1 166 ? 17.878 22.011 79.248 0.50 25.24 166 PHE A N 1
ATOM 965 N N B PHE A 1 166 ? 17.854 21.772 79.437 0.50 24.56 166 PHE A N 1
ATOM 966 C CA A PHE A 1 166 ? 18.457 21.272 78.121 0.50 25.44 166 PHE A CA 1
ATOM 967 C CA B PHE A 1 166 ? 18.427 21.191 78.285 0.50 23.43 166 PHE A CA 1
ATOM 968 C C A PHE A 1 166 ? 19.377 20.157 78.666 0.50 26.55 166 PHE A C 1
ATOM 969 C C B PHE A 1 166 ? 19.410 20.123 78.704 0.50 25.48 166 PHE A C 1
ATOM 970 O O A PHE A 1 166 ? 20.206 20.423 79.542 0.50 28.32 166 PHE A O 1
ATOM 971 O O B PHE A 1 166 ? 20.310 20.377 79.515 0.50 26.68 166 PHE A O 1
ATOM 986 N N . VAL A 1 167 ? 19.262 18.937 78.128 1.00 26.46 167 VAL A N 1
ATOM 987 C CA . VAL A 1 167 ? 20.212 17.863 78.333 1.00 25.33 167 VAL A CA 1
ATOM 988 C C . VAL A 1 167 ? 20.757 17.422 77.008 1.00 25.54 167 VAL A C 1
ATOM 989 O O . VAL A 1 167 ? 20.015 17.099 76.098 1.00 27.93 167 VAL A O 1
ATOM 993 N N A CYS A 1 168 ? 22.074 17.480 76.835 0.50 24.13 168 CYS A N 1
ATOM 994 N N B CYS A 1 168 ? 22.070 17.340 76.936 0.50 26.01 168 CYS A N 1
ATOM 995 C CA A CYS A 1 168 ? 22.706 17.048 75.597 0.50 22.76 168 CYS A CA 1
ATOM 996 C CA B CYS A 1 168 ? 22.757 17.032 75.728 0.50 25.09 168 CYS A CA 1
ATOM 997 C C A CYS A 1 168 ? 23.394 15.682 75.750 0.50 23.68 168 CYS A C 1
ATOM 998 C C B CYS A 1 168 ? 23.405 15.646 75.792 0.50 24.86 168 CYS A C 1
ATOM 999 O O A CYS A 1 168 ? 24.412 15.519 76.416 0.50 24.05 168 CYS A O 1
ATOM 1000 O O B CYS A 1 168 ? 24.425 15.433 76.437 0.50 24.91 168 CYS A O 1
ATOM 1005 N N . LEU A 1 169 ? 22.828 14.703 75.085 1.00 25.15 169 LEU A N 1
ATOM 1006 C CA . LEU A 1 169 ? 23.492 13.480 74.875 1.00 27.77 169 LEU A CA 1
ATOM 1007 C C . LEU A 1 169 ? 24.546 13.749 73.768 1.00 28.72 169 LEU A C 1
ATOM 1008 O O . LEU A 1 169 ? 24.517 14.760 73.099 1.00 29.90 169 LEU A O 1
ATOM 1013 N N . PRO A 1 170 ? 25.468 12.825 73.567 1.00 28.05 170 PRO A N 1
ATOM 1014 C CA . PRO A 1 170 ? 26.519 13.067 72.593 1.00 27.05 170 PRO A CA 1
ATOM 1015 C C . PRO A 1 170 ? 25.925 13.229 71.196 1.00 26.74 170 PRO A C 1
ATOM 1016 O O . PRO A 1 170 ? 24.984 12.490 70.785 1.00 27.18 170 PRO A O 1
ATOM 1020 N N . GLY A 1 171 ? 26.493 14.181 70.472 1.00 26.07 171 GLY A N 1
ATOM 1021 C CA . GLY A 1 171 ? 26.033 14.496 69.135 1.00 26.69 171 GLY A CA 1
ATOM 1022 C C . GLY A 1 171 ? 27.029 15.258 68.312 1.00 29.19 171 GLY A C 1
ATOM 1023 O O . GLY A 1 171 ? 28.150 15.578 68.743 1.00 30.93 171 GLY A O 1
ATOM 1024 N N . GLY A 1 172 ? 26.593 15.523 67.097 1.00 25.63 172 GLY A N 1
ATOM 1025 C CA . GLY A 1 172 ? 27.344 16.219 66.132 1.00 23.74 172 GLY A CA 1
ATOM 1026 C C . GLY A 1 172 ? 26.984 17.672 66.103 1.00 22.44 172 GLY A C 1
ATOM 1027 O O . GLY A 1 172 ? 26.721 18.260 67.102 1.00 24.05 172 GLY A O 1
ATOM 1028 N N . PHE A 1 173 ? 26.990 18.231 64.924 1.00 23.84 173 PHE A N 1
ATOM 1029 C CA . PHE A 1 173 ? 26.927 19.689 64.745 1.00 24.19 173 PHE A CA 1
ATOM 1030 C C . PHE A 1 173 ? 25.597 20.223 65.092 1.00 21.77 173 PHE A C 1
ATOM 1031 O O . PHE A 1 173 ? 25.515 21.262 65.662 1.00 22.69 173 PHE A O 1
ATOM 1039 N N . GLY A 1 174 ? 24.536 19.472 64.818 1.00 22.38 174 GLY A N 1
ATOM 1040 C CA . GLY A 1 174 ? 23.210 19.893 65.226 1.00 21.52 174 GLY A CA 1
ATOM 1041 C C . GLY A 1 174 ? 23.037 19.986 66.714 1.00 22.06 174 GLY A C 1
ATOM 1042 O O . GLY A 1 174 ? 22.471 20.951 67.255 1.00 20.87 174 GLY A O 1
ATOM 1043 N N . THR A 1 175 ? 23.549 18.987 67.407 1.00 22.37 175 THR A N 1
ATOM 1044 C CA . THR A 1 175 ? 23.600 19.041 68.871 1.00 21.11 175 THR A CA 1
ATOM 1045 C C . THR A 1 175 ? 24.420 20.166 69.400 1.00 21.01 175 THR A C 1
ATOM 1046 O O . THR A 1 175 ? 23.989 20.877 70.285 1.00 23.27 175 THR A O 1
ATOM 1050 N N . LEU A 1 176 ? 25.596 20.389 68.828 1.00 21.05 176 LEU A N 1
ATOM 1051 C CA . LEU A 1 176 ? 26.467 21.474 69.279 1.00 19.55 176 LEU A CA 1
ATOM 1052 C C . LEU A 1 176 ? 25.893 22.858 69.025 1.00 21.24 176 LEU A C 1
ATOM 1053 O O . LEU A 1 176 ? 26.055 23.788 69.818 1.00 21.11 176 LEU A O 1
ATOM 1058 N N . ASP A 1 177 ? 25.258 23.024 67.879 1.00 23.62 177 ASP A N 1
ATOM 1059 C CA . ASP A 1 177 ? 24.494 24.279 67.552 1.00 22.51 177 ASP A CA 1
ATOM 1060 C C . ASP A 1 177 ? 23.518 24.606 68.647 1.00 24.55 177 ASP A C 1
ATOM 1061 O O . ASP A 1 177 ? 23.412 25.763 69.104 1.00 21.12 177 ASP A O 1
ATOM 1066 N N . GLU A 1 178 ? 22.751 23.604 69.072 1.00 27.10 178 GLU A N 1
ATOM 1067 C CA . GLU A 1 178 ? 21.784 23.870 70.184 1.00 27.94 178 GLU A CA 1
ATOM 1068 C C . GLU A 1 178 ? 22.487 24.156 71.467 1.00 24.70 178 GLU A C 1
ATOM 1069 O O . GLU A 1 178 ? 22.098 25.064 72.188 1.00 21.53 178 GLU A O 1
ATOM 1075 N N . LEU A 1 179 ? 23.501 23.344 71.784 1.00 21.65 179 LEU A N 1
ATOM 1076 C CA . LEU A 1 179 ? 24.218 23.572 73.043 1.00 21.24 179 LEU A CA 1
ATOM 1077 C C . LEU A 1 179 ? 24.765 24.957 73.135 1.00 21.87 179 LEU A C 1
ATOM 1078 O O . LEU A 1 179 ? 24.615 25.581 74.152 1.00 24.60 179 LEU A O 1
ATOM 1083 N N . PHE A 1 180 ? 25.429 25.464 72.104 1.00 21.97 180 PHE A N 1
ATOM 1084 C CA . PHE A 1 180 ? 26.011 26.833 72.223 1.00 22.06 180 PHE A CA 1
ATOM 1085 C C . PHE A 1 180 ? 25.026 28.008 72.247 1.00 21.41 180 PHE A C 1
ATOM 1086 O O . PHE A 1 180 ? 25.252 29.009 72.883 1.00 21.02 180 PHE A O 1
ATOM 1094 N N . GLU A 1 181 ? 23.912 27.852 71.555 1.00 24.04 181 GLU A N 1
ATOM 1095 C CA . GLU A 1 181 ? 22.776 28.749 71.595 1.00 26.73 181 GLU A CA 1
ATOM 1096 C C . GLU A 1 181 ? 22.222 28.848 73.039 1.00 26.54 181 GLU A C 1
ATOM 1097 O O . GLU A 1 181 ? 22.033 29.936 73.572 1.00 24.66 181 GLU A O 1
ATOM 1103 N N A VAL A 1 182 ? 21.965 27.715 73.676 0.50 24.61 182 VAL A N 1
ATOM 1104 N N B VAL A 1 182 ? 21.969 27.683 73.643 0.50 25.58 182 VAL A N 1
ATOM 1105 C CA A VAL A 1 182 ? 21.404 27.802 75.019 0.50 26.77 182 VAL A CA 1
ATOM 1106 C CA B VAL A 1 182 ? 21.446 27.621 75.010 0.50 28.74 182 VAL A CA 1
ATOM 1107 C C A VAL A 1 182 ? 22.460 28.340 76.003 0.50 26.66 182 VAL A C 1
ATOM 1108 C C B VAL A 1 182 ? 22.446 28.297 75.971 0.50 27.88 182 VAL A C 1
ATOM 1109 O O A VAL A 1 182 ? 22.132 29.161 76.843 0.50 26.79 182 VAL A O 1
ATOM 1110 O O B VAL A 1 182 ? 22.063 29.143 76.764 0.50 27.82 182 VAL A O 1
ATOM 1117 N N . LEU A 1 183 ? 23.730 27.944 75.845 1.00 29.04 183 LEU A N 1
ATOM 1118 C CA . LEU A 1 183 ? 24.790 28.528 76.683 1.00 30.74 183 LEU A CA 1
ATOM 1119 C C . LEU A 1 183 ? 24.778 30.030 76.521 1.00 32.44 183 LEU A C 1
ATOM 1120 O O . LEU A 1 183 ? 24.932 30.752 77.523 1.00 34.33 183 LEU A O 1
ATOM 1125 N N A CYS A 1 184 ? 24.562 30.532 75.299 0.50 28.97 184 CYS A N 1
ATOM 1126 N N B CYS A 1 184 ? 24.538 30.512 75.309 0.50 31.66 184 CYS A N 1
ATOM 1127 C CA A CYS A 1 184 ? 24.478 32.012 75.101 0.50 27.95 184 CYS A CA 1
ATOM 1128 C CA B CYS A 1 184 ? 24.511 31.967 75.072 0.50 32.81 184 CYS A CA 1
ATOM 1129 C C A CYS A 1 184 ? 23.265 32.648 75.782 0.50 30.62 184 CYS A C 1
ATOM 1130 C C B CYS A 1 184 ? 23.261 32.677 75.673 0.50 33.78 184 CYS A C 1
ATOM 1131 O O A CYS A 1 184 ? 23.336 33.750 76.326 0.50 31.08 184 CYS A O 1
ATOM 1132 O O B CYS A 1 184 ? 23.321 33.841 76.097 0.50 33.88 184 CYS A O 1
ATOM 1137 N N . MET A 1 185 ? 22.116 31.997 75.649 1.00 33.86 185 MET A N 1
ATOM 1138 C CA . MET A 1 185 ? 20.863 32.531 76.209 1.00 35.31 185 MET A CA 1
ATOM 1139 C C . MET A 1 185 ? 20.924 32.646 77.753 1.00 33.49 185 MET A C 1
ATOM 1140 O O . MET A 1 185 ? 20.401 33.588 78.378 1.00 34.63 185 MET A O 1
ATOM 1145 N N . VAL A 1 186 ? 21.593 31.685 78.359 1.00 36.85 186 VAL A N 1
ATOM 1146 C CA . VAL A 1 186 ? 21.796 31.654 79.803 1.00 35.80 186 VAL A CA 1
ATOM 1147 C C . VAL A 1 186 ? 22.749 32.777 80.142 1.00 38.23 186 VAL A C 1
ATOM 1148 O O . VAL A 1 186 ? 22.457 33.608 80.987 1.00 37.06 186 VAL A O 1
ATOM 1152 N N . GLN A 1 187 ? 23.865 32.837 79.421 1.00 34.82 187 GLN A N 1
ATOM 1153 C CA . GLN A 1 187 ? 24.907 33.841 79.691 1.00 38.40 187 GLN A CA 1
ATOM 1154 C C . GLN A 1 187 ? 24.372 35.276 79.600 1.00 38.87 187 GLN A C 1
ATOM 1155 O O . GLN A 1 187 ? 24.801 36.138 80.337 1.00 39.34 187 GLN A O 1
ATOM 1161 N N . THR A 1 188 ? 23.405 35.520 78.729 1.00 37.94 188 THR A N 1
ATOM 1162 C CA . THR A 1 188 ? 22.886 36.879 78.498 1.00 43.11 188 THR A CA 1
ATOM 1163 C C . THR A 1 188 ? 21.610 37.183 79.288 1.00 43.94 188 THR A C 1
ATOM 1164 O O . THR A 1 188 ? 21.053 38.266 79.163 1.00 43.09 188 THR A O 1
ATOM 1168 N N . GLY A 1 189 ? 21.113 36.209 80.048 1.00 43.53 189 GLY A N 1
ATOM 1169 C CA . GLY A 1 189 ? 19.886 36.391 80.793 1.00 39.20 189 GLY A CA 1
ATOM 1170 C C . GLY A 1 189 ? 18.618 36.261 79.982 1.00 43.95 189 GLY A C 1
ATOM 1171 O O . GLY A 1 189 ? 17.563 36.592 80.512 1.00 45.72 189 GLY A O 1
ATOM 1172 N N . LYS A 1 190 ? 18.655 35.781 78.729 1.00 40.41 190 LYS A N 1
ATOM 1173 C CA . LYS A 1 190 ? 17.384 35.660 77.986 1.00 41.64 190 LYS A CA 1
ATOM 1174 C C . LYS A 1 190 ? 16.562 34.523 78.520 1.00 40.24 190 LYS A C 1
ATOM 1175 O O . LYS A 1 190 ? 15.365 34.542 78.376 1.00 37.86 190 LYS A O 1
ATOM 1181 N N . VAL A 1 191 ? 17.199 33.518 79.105 1.00 40.46 191 VAL A N 1
ATOM 1182 C CA . VAL A 1 191 ? 16.486 32.515 79.902 1.00 40.06 191 VAL A CA 1
ATOM 1183 C C . VAL A 1 191 ? 17.140 32.458 81.285 1.00 40.29 191 VAL A C 1
ATOM 1184 O O . VAL A 1 191 ? 18.314 32.743 81.385 1.00 44.85 191 VAL A O 1
ATOM 1188 N N . THR A 1 192 ? 16.374 32.122 82.336 1.00 42.82 192 THR A N 1
ATOM 1189 C CA . THR A 1 192 ? 16.887 31.912 83.693 1.00 42.12 192 THR A CA 1
ATOM 1190 C C . THR A 1 192 ? 16.449 30.564 84.268 1.00 40.81 192 THR A C 1
ATOM 1191 O O . THR A 1 192 ? 15.572 29.908 83.725 1.00 36.64 192 THR A O 1
ATOM 1195 N N . ASN A 1 193 ? 17.095 30.143 85.346 1.00 37.67 193 ASN A N 1
ATOM 1196 C CA . ASN A 1 193 ? 16.810 28.860 85.983 1.00 38.37 193 ASN A CA 1
ATOM 1197 C C . ASN A 1 193 ? 16.677 27.755 84.989 1.00 33.78 193 ASN A C 1
ATOM 1198 O O . ASN A 1 193 ? 15.810 26.923 85.118 1.00 34.31 193 ASN A O 1
ATOM 1203 N N . PHE A 1 194 ? 17.657 27.693 84.102 1.00 33.94 194 PHE A N 1
ATOM 1204 C CA . PHE A 1 194 ? 17.679 26.832 82.940 1.00 32.95 194 PHE A CA 1
ATOM 1205 C C . PHE A 1 194 ? 18.895 25.916 83.018 1.00 34.38 194 PHE A C 1
ATOM 1206 O O . PHE A 1 194 ? 19.943 26.153 82.457 1.00 32.98 194 PHE A O 1
ATOM 1214 N N . PRO A 1 195 ? 18.753 24.816 83.718 1.00 35.41 195 PRO A N 1
ATOM 1215 C CA . PRO A 1 195 ? 19.901 23.937 83.803 1.00 34.47 195 PRO A CA 1
ATOM 1216 C C . PRO A 1 195 ? 20.335 23.364 82.471 1.00 34.45 195 PRO A C 1
ATOM 1217 O O . PRO A 1 195 ? 19.520 23.061 81.601 1.00 35.22 195 PRO A O 1
ATOM 1221 N N . ILE A 1 196 ? 21.642 23.241 82.321 1.00 32.51 196 ILE A N 1
ATOM 1222 C CA . ILE A 1 196 ? 22.254 22.604 81.193 1.00 28.98 196 ILE A CA 1
ATOM 1223 C C . ILE A 1 196 ? 23.032 21.405 81.670 1.00 26.94 196 ILE A C 1
ATOM 1224 O O . ILE A 1 196 ? 23.886 21.515 82.521 1.00 30.83 196 ILE A O 1
ATOM 1229 N N . VAL A 1 197 ? 22.763 20.255 81.086 1.00 26.12 197 VAL A N 1
ATOM 1230 C CA . VAL A 1 197 ? 23.460 19.061 81.467 1.00 25.55 197 VAL A CA 1
ATOM 1231 C C . VAL A 1 197 ? 24.036 18.401 80.231 1.00 26.36 197 VAL A C 1
ATOM 1232 O O . VAL A 1 197 ? 23.353 18.268 79.207 1.00 24.98 197 VAL A O 1
ATOM 1236 N N . LEU A 1 198 ? 25.262 17.943 80.331 1.00 25.28 198 LEU A N 1
ATOM 1237 C CA . LEU A 1 198 ? 25.877 17.161 79.299 1.00 24.16 198 LEU A CA 1
ATOM 1238 C C . LEU A 1 198 ? 26.056 15.760 79.791 1.00 26.47 198 LEU A C 1
ATOM 1239 O O . LEU A 1 198 ? 26.592 15.586 80.835 1.00 29.07 198 LEU A O 1
ATOM 1244 N N . ILE A 1 199 ? 25.637 14.780 79.007 1.00 26.18 199 ILE A N 1
ATOM 1245 C CA . ILE A 1 199 ? 25.772 13.378 79.331 1.00 27.84 199 ILE A CA 1
ATOM 1246 C C . ILE A 1 199 ? 26.854 12.681 78.514 1.00 31.45 199 ILE A C 1
ATOM 1247 O O . ILE A 1 199 ? 26.787 12.649 77.327 1.00 26.96 199 ILE A O 1
ATOM 1252 N N . GLY A 1 200 ? 27.822 12.086 79.199 1.00 32.41 200 GLY A N 1
ATOM 1253 C CA . GLY A 1 200 ? 28.901 11.316 78.567 1.00 33.81 200 GLY A CA 1
ATOM 1254 C C . GLY A 1 200 ? 30.212 12.002 78.859 1.00 37.65 200 GLY A C 1
ATOM 1255 O O . GLY A 1 200 ? 30.606 12.901 78.169 1.00 35.41 200 GLY A O 1
ATOM 1256 N N . THR A 1 201 ? 30.872 11.572 79.928 1.00 37.32 201 THR A N 1
ATOM 1257 C CA . THR A 1 201 ? 32.096 12.197 80.407 1.00 39.86 201 THR A CA 1
ATOM 1258 C C . THR A 1 201 ? 33.218 11.976 79.454 1.00 36.03 201 THR A C 1
ATOM 1259 O O . THR A 1 201 ? 33.932 12.853 79.167 1.00 39.16 201 THR A O 1
ATOM 1263 N N . GLU A 1 202 ? 33.380 10.754 78.996 1.00 38.31 202 GLU A N 1
ATOM 1264 C CA . GLU A 1 202 ? 34.390 10.453 78.013 1.00 45.62 202 GLU A CA 1
ATOM 1265 C C . GLU A 1 202 ? 34.201 11.343 76.789 1.00 44.38 202 GLU A C 1
ATOM 1266 O O . GLU A 1 202 ? 35.132 11.862 76.243 1.00 36.38 202 GLU A O 1
ATOM 1272 N N . PHE A 1 203 ? 32.966 11.474 76.351 1.00 37.76 203 PHE A N 1
ATOM 1273 C CA . PHE A 1 203 ? 32.692 12.155 75.115 1.00 31.99 203 PHE A CA 1
ATOM 1274 C C . PHE A 1 203 ? 32.917 13.653 75.185 1.00 28.07 203 PHE A C 1
ATOM 1275 O O . PHE A 1 203 ? 33.447 14.216 74.301 1.00 25.63 203 PHE A O 1
ATOM 1283 N N . TRP A 1 204 ? 32.517 14.271 76.267 1.00 29.06 204 TRP A N 1
ATOM 1284 C CA . TRP A 1 204 ? 32.467 15.749 76.317 1.00 29.35 204 TRP A CA 1
ATOM 1285 C C . TRP A 1 204 ? 33.747 16.379 76.842 1.00 32.25 204 TRP A C 1
ATOM 1286 O O . TRP A 1 204 ? 34.052 17.576 76.592 1.00 31.81 204 TRP A O 1
ATOM 1297 N N . ALA A 1 205 ? 34.538 15.561 77.549 1.00 32.54 205 ALA A N 1
ATOM 1298 C CA . ALA A 1 205 ? 35.806 16.011 78.163 1.00 33.70 205 ALA A CA 1
ATOM 1299 C C . ALA A 1 205 ? 36.680 16.915 77.311 1.00 30.14 205 ALA A C 1
ATOM 1300 O O . ALA A 1 205 ? 37.061 18.015 77.734 1.00 32.17 205 ALA A O 1
ATOM 1302 N N . GLY A 1 206 ? 36.987 16.461 76.095 1.00 34.51 206 GLY A N 1
ATOM 1303 C CA . GLY A 1 206 ? 37.825 17.250 75.173 1.00 33.00 206 GLY A CA 1
ATOM 1304 C C . GLY A 1 206 ? 37.304 18.638 74.913 1.00 31.29 206 GLY A C 1
ATOM 1305 O O . GLY A 1 206 ? 38.074 19.616 74.879 1.00 31.23 206 GLY A O 1
ATOM 1306 N N . LEU A 1 207 ? 35.987 18.739 74.688 1.00 30.48 207 LEU A N 1
ATOM 1307 C CA . LEU A 1 207 ? 35.373 20.057 74.413 1.00 27.94 207 LEU A CA 1
ATOM 1308 C C . LEU A 1 207 ? 35.456 20.947 75.614 1.00 26.34 207 LEU A C 1
ATOM 1309 O O . LEU A 1 207 ? 35.843 22.117 75.549 1.00 27.79 207 LEU A O 1
ATOM 1314 N N . VAL A 1 208 ? 34.978 20.412 76.717 1.00 28.56 208 VAL A N 1
ATOM 1315 C CA . VAL A 1 208 ? 35.023 21.151 78.001 1.00 33.54 208 VAL A CA 1
ATOM 1316 C C . VAL A 1 208 ? 36.482 21.567 78.351 1.00 29.94 208 VAL A C 1
ATOM 1317 O O . VAL A 1 208 ? 36.792 22.706 78.628 1.00 31.13 208 VAL A O 1
ATOM 1321 N N . ASP A 1 209 ? 37.399 20.625 78.252 1.00 31.75 209 ASP A N 1
ATOM 1322 C CA . ASP A 1 209 ? 38.874 20.979 78.463 1.00 33.05 209 ASP A CA 1
ATOM 1323 C C . ASP A 1 209 ? 39.332 22.093 77.562 1.00 34.45 209 ASP A C 1
ATOM 1324 O O . ASP A 1 209 ? 39.960 23.033 78.019 1.00 32.86 209 ASP A O 1
ATOM 1329 N N . TRP A 1 210 ? 38.959 22.031 76.278 1.00 31.51 210 TRP A N 1
ATOM 1330 C CA . TRP A 1 210 ? 39.321 23.114 75.381 1.00 27.36 210 TRP A CA 1
ATOM 1331 C C . TRP A 1 210 ? 38.660 24.394 75.804 1.00 26.24 210 TRP A C 1
ATOM 1332 O O . TRP A 1 210 ? 39.267 25.449 75.737 1.00 23.75 210 TRP A O 1
ATOM 1343 N N . ILE A 1 211 ? 37.380 24.364 76.134 1.00 27.89 211 ILE A N 1
ATOM 1344 C CA . ILE A 1 211 ? 36.735 25.641 76.520 1.00 30.27 211 ILE A CA 1
ATOM 1345 C C . ILE A 1 211 ? 37.428 26.214 77.816 1.00 29.16 211 ILE A C 1
ATOM 1346 O O . ILE A 1 211 ? 37.600 27.403 77.957 1.00 29.72 211 ILE A O 1
ATOM 1351 N N . ARG A 1 212 ? 37.787 25.357 78.756 1.00 37.06 212 ARG A N 1
ATOM 1352 C CA . ARG A 1 212 ? 38.658 25.792 79.912 1.00 44.05 212 ARG A CA 1
ATOM 1353 C C . ARG A 1 212 ? 40.067 26.272 79.456 1.00 44.56 212 ARG A C 1
ATOM 1354 O O . ARG A 1 212 ? 40.405 27.498 79.578 1.00 42.54 212 ARG A O 1
ATOM 1362 N N A HIS A 1 213 ? 40.816 25.313 78.884 0.50 41.40 213 HIS A N 1
ATOM 1363 N N B HIS A 1 213 ? 40.900 25.357 78.931 0.50 43.45 213 HIS A N 1
ATOM 1364 C CA A HIS A 1 213 ? 42.230 25.475 78.466 0.50 43.43 213 HIS A CA 1
ATOM 1365 C CA B HIS A 1 213 ? 42.311 25.731 78.613 0.50 45.88 213 HIS A CA 1
ATOM 1366 C C A HIS A 1 213 ? 42.465 26.717 77.583 0.50 42.28 213 HIS A C 1
ATOM 1367 C C B HIS A 1 213 ? 42.448 26.913 77.681 0.50 44.89 213 HIS A C 1
ATOM 1368 O O A HIS A 1 213 ? 43.575 27.253 77.566 0.50 50.71 213 HIS A O 1
ATOM 1369 O O B HIS A 1 213 ? 43.482 27.582 77.679 0.50 53.48 213 HIS A O 1
ATOM 1382 N N . ARG A 1 214 ? 41.420 27.185 76.892 1.00 43.66 214 ARG A N 1
ATOM 1383 C CA . ARG A 1 214 ? 41.495 28.273 75.922 1.00 41.00 214 ARG A CA 1
ATOM 1384 C C . ARG A 1 214 ? 40.515 29.435 76.026 1.00 40.75 214 ARG A C 1
ATOM 1385 O O . ARG A 1 214 ? 40.892 30.617 75.894 1.00 39.62 214 ARG A O 1
ATOM 1393 N N . LEU A 1 215 ? 39.221 29.148 76.170 1.00 43.65 215 LEU A N 1
ATOM 1394 C CA . LEU A 1 215 ? 38.257 30.262 76.201 1.00 37.16 215 LEU A CA 1
ATOM 1395 C C . LEU A 1 215 ? 38.268 30.960 77.556 1.00 33.86 215 LEU A C 1
ATOM 1396 O O . LEU A 1 215 ? 38.102 32.162 77.620 1.00 28.53 215 LEU A O 1
ATOM 1401 N N . VAL A 1 216 ? 38.331 30.189 78.643 1.00 38.17 216 VAL A N 1
ATOM 1402 C CA . VAL A 1 216 ? 38.415 30.806 80.012 1.00 36.39 216 VAL A CA 1
ATOM 1403 C C . VAL A 1 216 ? 39.778 31.493 80.124 1.00 32.25 216 VAL A C 1
ATOM 1404 O O . VAL A 1 216 ? 39.884 32.694 80.400 1.00 31.82 216 VAL A O 1
ATOM 1408 N N . GLU A 1 217 ? 40.812 30.767 79.783 1.00 35.84 217 GLU A N 1
ATOM 1409 C CA . GLU A 1 217 ? 42.160 31.267 79.941 1.00 42.91 217 GLU A CA 1
ATOM 1410 C C . GLU A 1 217 ? 42.310 32.567 79.170 1.00 41.36 217 GLU A C 1
ATOM 1411 O O . GLU A 1 217 ? 42.814 33.501 79.697 1.00 37.72 217 GLU A O 1
ATOM 1417 N N . GLU A 1 218 ? 41.765 32.653 77.969 1.00 39.08 218 GLU A N 1
ATOM 1418 C CA . GLU A 1 218 ? 41.837 33.890 77.177 1.00 34.37 218 GLU A CA 1
ATOM 1419 C C . GLU A 1 218 ? 40.764 34.944 77.418 1.00 35.02 218 GLU A C 1
ATOM 1420 O O . GLU A 1 218 ? 40.751 35.963 76.771 1.00 35.69 218 GLU A O 1
ATOM 1426 N N . GLY A 1 219 ? 39.854 34.686 78.335 1.00 40.25 219 GLY A N 1
ATOM 1427 C CA . GLY A 1 219 ? 38.836 35.658 78.672 1.00 36.56 219 GLY A CA 1
ATOM 1428 C C . GLY A 1 219 ? 37.640 35.745 77.744 1.00 39.96 219 GLY A C 1
ATOM 1429 O O . GLY A 1 219 ? 36.947 36.720 77.737 1.00 32.47 219 GLY A O 1
ATOM 1430 N N . MET A 1 220 ? 37.455 34.727 76.913 1.00 39.85 220 MET A N 1
ATOM 1431 C CA . MET A 1 220 ? 36.310 34.671 75.982 1.00 42.47 220 MET A CA 1
ATOM 1432 C C . MET A 1 220 ? 34.982 34.568 76.750 1.00 39.77 220 MET A C 1
ATOM 1433 O O . MET A 1 220 ? 34.004 35.173 76.380 1.00 44.06 220 MET A O 1
ATOM 1438 N N . ILE A 1 221 ? 34.995 33.779 77.810 1.00 34.16 221 ILE A N 1
ATOM 1439 C CA . ILE A 1 221 ? 33.879 33.540 78.694 1.00 34.71 221 ILE A CA 1
ATOM 1440 C C . ILE A 1 221 ? 34.343 33.654 80.148 1.00 41.47 221 ILE A C 1
ATOM 1441 O O . ILE A 1 221 ? 35.510 33.663 80.405 1.00 36.68 221 ILE A O 1
ATOM 1446 N N . ASP A 1 222 ? 33.423 33.755 81.093 1.00 46.08 222 ASP A N 1
ATOM 1447 C CA . ASP A 1 222 ? 33.782 33.642 82.491 1.00 45.73 222 ASP A CA 1
ATOM 1448 C C . ASP A 1 222 ? 33.802 32.194 82.905 1.00 44.78 222 ASP A C 1
ATOM 1449 O O . ASP A 1 222 ? 33.192 31.389 82.281 1.00 41.73 222 ASP A O 1
ATOM 1454 N N . GLU A 1 223 ? 34.520 31.867 83.952 1.00 39.37 223 GLU A N 1
ATOM 1455 C CA . GLU A 1 223 ? 34.563 30.485 84.438 1.00 43.62 223 GLU A CA 1
ATOM 1456 C C . GLU A 1 223 ? 33.167 29.879 84.688 1.00 41.48 223 GLU A C 1
ATOM 1457 O O . GLU A 1 223 ? 32.941 28.679 84.503 1.00 37.67 223 GLU A O 1
ATOM 1463 N N . LYS A 1 224 ? 32.266 30.712 85.183 1.00 36.78 224 LYS A N 1
ATOM 1464 C CA . LYS A 1 224 ? 30.948 30.242 85.583 1.00 45.17 224 LYS A CA 1
ATOM 1465 C C . LYS A 1 224 ? 30.131 29.799 84.360 1.00 45.36 224 LYS A C 1
ATOM 1466 O O . LYS A 1 224 ? 29.250 28.933 84.481 1.00 39.48 224 LYS A O 1
ATOM 1472 N N . ASP A 1 225 ? 30.419 30.400 83.196 1.00 39.51 225 ASP A N 1
ATOM 1473 C CA . ASP A 1 225 ? 29.697 30.038 81.977 1.00 36.46 225 ASP A CA 1
ATOM 1474 C C . ASP A 1 225 ? 29.870 28.592 81.578 1.00 38.15 225 ASP A C 1
ATOM 1475 O O . ASP A 1 225 ? 28.943 28.025 80.980 1.00 44.75 225 ASP A O 1
ATOM 1480 N N . VAL A 1 226 ? 31.012 27.988 81.904 1.00 32.75 226 VAL A N 1
ATOM 1481 C CA . VAL A 1 226 ? 31.224 26.546 81.631 1.00 33.52 226 VAL A CA 1
ATOM 1482 C C . VAL A 1 226 ? 30.965 25.697 82.874 1.00 34.94 226 VAL A C 1
ATOM 1483 O O . VAL A 1 226 ? 30.428 24.554 82.803 1.00 34.60 226 VAL A O 1
ATOM 1487 N N . ASP A 1 227 ? 31.339 26.259 84.020 1.00 39.12 227 ASP A N 1
ATOM 1488 C CA . ASP A 1 227 ? 31.226 25.583 85.320 1.00 41.19 227 ASP A CA 1
ATOM 1489 C C . ASP A 1 227 ? 29.796 25.209 85.696 1.00 37.44 227 ASP A C 1
ATOM 1490 O O . ASP A 1 227 ? 29.587 24.146 86.314 1.00 38.85 227 ASP A O 1
ATOM 1495 N N . ARG A 1 228 ? 28.858 26.078 85.323 1.00 35.42 228 ARG A N 1
ATOM 1496 C CA . ARG A 1 228 ? 27.405 25.897 85.600 1.00 36.71 228 ARG A CA 1
ATOM 1497 C C . ARG A 1 228 ? 26.795 24.663 84.965 1.00 34.91 228 ARG A C 1
ATOM 1498 O O . ARG A 1 228 ? 25.777 24.198 85.423 1.00 38.80 228 ARG A O 1
ATOM 1506 N N . MET A 1 229 ? 27.440 24.115 83.937 1.00 35.55 229 MET A N 1
ATOM 1507 C CA . MET A 1 229 ? 26.960 22.924 83.301 1.00 34.34 229 MET A CA 1
ATOM 1508 C C . MET A 1 229 ? 27.322 21.734 84.161 1.00 39.76 229 MET A C 1
ATOM 1509 O O . MET A 1 229 ? 28.440 21.651 84.664 1.00 39.49 229 MET A O 1
ATOM 1514 N N . LEU A 1 230 ? 26.436 20.757 84.229 1.00 36.65 230 LEU A N 1
ATOM 1515 C CA . LEU A 1 230 ? 26.774 19.500 84.803 1.00 36.20 230 LEU A CA 1
ATOM 1516 C C . LEU A 1 230 ? 27.160 18.575 83.682 1.00 38.94 230 LEU A C 1
ATOM 1517 O O . LEU A 1 230 ? 26.398 18.460 82.702 1.00 32.45 230 LEU A O 1
ATOM 1522 N N . VAL A 1 231 ? 28.296 17.882 83.846 1.00 31.36 231 VAL A N 1
ATOM 1523 C CA . VAL A 1 231 ? 28.762 16.856 82.941 1.00 31.62 231 VAL A CA 1
ATOM 1524 C C . VAL A 1 231 ? 28.759 15.568 83.729 1.00 33.94 231 VAL A C 1
ATOM 1525 O O . VAL A 1 231 ? 29.465 15.499 84.729 1.00 34.81 231 VAL A O 1
ATOM 1529 N N . THR A 1 232 ? 28.026 14.532 83.304 1.00 33.08 232 THR A N 1
ATOM 1530 C CA . THR A 1 232 ? 27.918 13.364 84.133 1.00 33.77 232 THR A CA 1
ATOM 1531 C C . THR A 1 232 ? 27.605 12.136 83.316 1.00 35.09 232 THR A C 1
ATOM 1532 O O . THR A 1 232 ? 27.137 12.217 82.174 1.00 38.05 232 THR A O 1
ATOM 1536 N N . ASP A 1 233 ? 27.862 10.986 83.902 1.00 34.38 233 ASP A N 1
ATOM 1537 C CA . ASP A 1 233 ? 27.314 9.730 83.394 1.00 35.84 233 ASP A CA 1
ATOM 1538 C C . ASP A 1 233 ? 26.167 9.210 84.228 1.00 35.93 233 ASP A C 1
ATOM 1539 O O . ASP A 1 233 ? 25.673 8.134 83.941 1.00 33.74 233 ASP A O 1
ATOM 1544 N N . ASP A 1 234 ? 25.708 9.985 85.209 1.00 32.42 234 ASP A N 1
ATOM 1545 C CA . ASP A 1 234 ? 24.745 9.493 86.160 1.00 37.23 234 ASP A CA 1
ATOM 1546 C C . ASP A 1 234 ? 23.398 10.199 85.942 1.00 31.97 234 ASP A C 1
ATOM 1547 O O . ASP A 1 234 ? 23.220 11.379 86.269 1.00 30.53 234 ASP A O 1
ATOM 1552 N N . LEU A 1 235 ? 22.443 9.417 85.482 1.00 31.44 235 LEU A N 1
ATOM 1553 C CA . LEU A 1 235 ? 21.175 9.953 85.026 1.00 34.40 235 LEU A CA 1
ATOM 1554 C C . LEU A 1 235 ? 20.324 10.450 86.175 1.00 36.90 235 LEU A C 1
ATOM 1555 O O . LEU A 1 235 ? 19.810 11.591 86.114 1.00 35.87 235 LEU A O 1
ATOM 1560 N N . ASP A 1 236 ? 20.291 9.695 87.288 1.00 37.53 236 ASP A N 1
ATOM 1561 C CA . ASP A 1 236 ? 19.621 10.193 88.515 1.00 40.62 236 ASP A CA 1
ATOM 1562 C C . ASP A 1 236 ? 20.175 11.543 88.971 1.00 34.58 236 ASP A C 1
ATOM 1563 O O . ASP A 1 236 ? 19.448 12.424 89.383 1.00 36.28 236 ASP A O 1
ATOM 1568 N N . GLN A 1 237 ? 21.482 11.692 88.929 1.00 35.06 237 GLN A N 1
ATOM 1569 C CA . GLN A 1 237 ? 22.074 12.940 89.356 1.00 33.40 237 GLN A CA 1
ATOM 1570 C C . GLN A 1 237 ? 21.762 14.044 88.320 1.00 33.87 237 GLN A C 1
ATOM 1571 O O . GLN A 1 237 ? 21.535 15.206 88.687 1.00 34.59 237 GLN A O 1
ATOM 1577 N N . ALA A 1 238 ? 21.759 13.676 87.033 1.00 34.16 238 ALA A N 1
ATOM 1578 C CA . ALA A 1 238 ? 21.321 14.611 85.958 1.00 34.36 238 ALA A CA 1
ATOM 1579 C C . ALA A 1 238 ? 19.921 15.088 86.255 1.00 30.75 238 ALA A C 1
ATOM 1580 O O . ALA A 1 238 ? 19.717 16.256 86.422 1.00 26.41 238 ALA A O 1
ATOM 1582 N N . VAL A 1 239 ? 18.975 14.171 86.461 1.00 31.86 239 VAL A N 1
ATOM 1583 C CA . VAL A 1 239 ? 17.582 14.583 86.807 1.00 31.59 239 VAL A CA 1
ATOM 1584 C C . VAL A 1 239 ? 17.472 15.375 88.098 1.00 33.91 239 VAL A C 1
ATOM 1585 O O . VAL A 1 239 ? 16.833 16.435 88.167 1.00 29.30 239 VAL A O 1
ATOM 1589 N N . LYS A 1 240 ? 18.150 14.913 89.135 1.00 34.37 240 LYS A N 1
ATOM 1590 C CA . LYS A 1 240 ? 18.085 15.611 90.406 1.00 34.75 240 LYS A CA 1
ATOM 1591 C C . LYS A 1 240 ? 18.644 17.010 90.306 1.00 31.68 240 LYS A C 1
ATOM 1592 O O . LYS A 1 240 ? 18.156 17.940 90.932 1.00 28.50 240 LYS A O 1
ATOM 1598 N N . PHE A 1 241 ? 19.683 17.159 89.517 1.00 30.96 241 PHE A N 1
ATOM 1599 C CA . PHE A 1 241 ? 20.271 18.493 89.311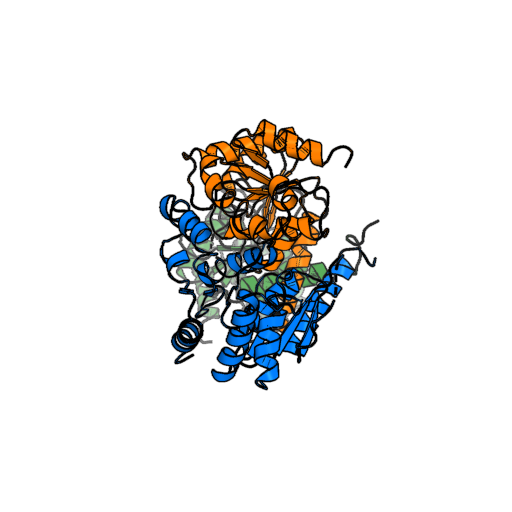 1.00 34.73 241 PHE A CA 1
ATOM 1600 C C . PHE A 1 241 ? 19.222 19.459 88.743 1.00 35.38 241 PHE A C 1
ATOM 1601 O O . PHE A 1 241 ? 19.112 20.626 89.169 1.00 36.23 241 PHE A O 1
ATOM 1609 N N . ILE A 1 242 ? 18.441 18.949 87.774 1.00 37.20 242 ILE A N 1
ATOM 1610 C CA . ILE A 1 242 ? 17.326 19.721 87.152 1.00 35.77 242 ILE A CA 1
ATOM 1611 C C . ILE A 1 242 ? 16.209 19.980 88.145 1.00 31.27 242 ILE A C 1
ATOM 1612 O O . ILE A 1 242 ? 15.805 21.097 88.333 1.00 27.57 242 ILE A O 1
ATOM 1617 N N . VAL A 1 243 ? 15.736 18.932 88.812 1.00 32.45 243 VAL A N 1
ATOM 1618 C CA . VAL A 1 243 ? 14.700 19.110 89.864 1.00 32.73 243 VAL A CA 1
ATOM 1619 C C . VAL A 1 243 ? 15.154 20.173 90.864 1.00 38.00 243 VAL A C 1
ATOM 1620 O O . VAL A 1 243 ? 14.442 21.147 91.102 1.00 39.58 243 VAL A O 1
ATOM 1624 N N . ASP A 1 244 ? 16.388 20.053 91.373 1.00 40.19 244 ASP A N 1
ATOM 1625 C CA . ASP A 1 244 ? 16.860 20.961 92.417 1.00 39.00 244 ASP A CA 1
ATOM 1626 C C . ASP A 1 244 ? 16.959 22.375 91.907 1.00 40.50 244 ASP A C 1
ATOM 1627 O O . ASP A 1 244 ? 16.606 23.313 92.603 1.00 36.99 244 ASP A O 1
ATOM 1632 N N . ALA A 1 245 ? 17.439 22.570 90.681 1.00 41.04 245 ALA A N 1
ATOM 1633 C CA . ALA A 1 245 ? 17.432 23.947 90.145 1.00 39.19 245 ALA A CA 1
ATOM 1634 C C . ALA A 1 245 ? 16.024 24.493 89.887 1.00 38.77 245 ALA A C 1
ATOM 1635 O O . ALA A 1 245 ? 15.811 25.707 89.921 1.00 38.92 245 ALA A O 1
ATOM 1637 N N . HIS A 1 246 ? 15.039 23.643 89.669 1.00 39.17 246 HIS A N 1
ATOM 1638 C CA . HIS A 1 246 ? 13.667 24.131 89.506 1.00 39.89 246 HIS A CA 1
ATOM 1639 C C . HIS A 1 246 ? 12.833 24.238 90.808 1.00 41.77 246 HIS A C 1
ATOM 1640 O O . HIS A 1 246 ? 11.731 24.719 90.780 1.00 41.20 246 HIS A O 1
ATOM 1647 N N . ALA A 1 247 ? 13.355 23.761 91.919 1.00 46.43 247 ALA A N 1
ATOM 1648 C CA . ALA A 1 247 ? 12.605 23.753 93.208 1.00 56.30 247 ALA A CA 1
ATOM 1649 C C . ALA A 1 247 ? 12.299 25.158 93.675 1.00 59.87 247 ALA A C 1
ATOM 1650 O O . ALA A 1 247 ? 13.173 26.016 93.616 1.00 64.29 247 ALA A O 1
ATOM 1652 N N . GLY A 1 248 ? 11.067 25.379 94.154 1.00 61.35 248 GLY A N 1
ATOM 1653 C CA . GLY A 1 248 ? 10.545 26.728 94.386 1.00 66.51 248 GLY A CA 1
ATOM 1654 C C . GLY A 1 248 ? 10.539 27.570 93.111 1.00 68.26 248 GLY A C 1
ATOM 1655 O O . GLY A 1 248 ? 11.012 28.696 93.109 1.00 60.42 248 GLY A O 1
ATOM 1656 N N . LEU A 1 249 ? 10.027 27.006 92.016 1.00 80.05 249 LEU A N 1
ATOM 1657 C CA . LEU A 1 249 ? 9.969 27.698 90.715 1.00 82.32 249 LEU A CA 1
ATOM 1658 C C . LEU A 1 249 ? 11.258 28.491 90.343 1.00 80.20 249 LEU A C 1
ATOM 1659 O O . LEU A 1 249 ? 12.316 27.933 89.975 1.00 63.69 249 LEU A O 1
ATOM 1664 N N . ASN B 1 41 ? -0.428 42.823 81.011 1.00 67.25 41 ASN B N 1
ATOM 1665 C CA . ASN B 1 41 ? 0.924 42.614 80.490 1.00 69.84 41 ASN B CA 1
ATOM 1666 C C . ASN B 1 41 ? 0.911 42.092 79.073 1.00 66.92 41 ASN B C 1
ATOM 1667 O O . ASN B 1 41 ? 1.341 40.985 78.797 1.00 71.69 41 ASN B O 1
ATOM 1672 N N . TRP B 1 42 ? 0.371 42.888 78.178 1.00 54.78 42 TRP B N 1
ATOM 1673 C CA . TRP B 1 42 ? 0.263 42.470 76.821 1.00 56.06 42 TRP B CA 1
ATOM 1674 C C . TRP B 1 42 ? 1.649 42.397 76.210 1.00 55.06 42 TRP B C 1
ATOM 1675 O O . TRP B 1 42 ? 1.860 41.725 75.230 1.00 44.58 42 TRP B O 1
ATOM 1686 N N . LYS B 1 43 ? 2.594 43.074 76.843 1.00 48.79 43 LYS B N 1
ATOM 1687 C CA . LYS B 1 43 ? 3.854 43.337 76.226 1.00 48.12 43 LYS B CA 1
ATOM 1688 C C . LYS B 1 43 ? 4.763 42.144 76.201 1.00 40.47 43 LYS B C 1
ATOM 1689 O O . LYS B 1 43 ? 5.657 42.093 75.429 1.00 38.01 43 LYS B O 1
ATOM 1695 N N . HIS B 1 44 ? 4.450 41.173 77.027 1.00 43.56 44 HIS B N 1
ATOM 1696 C CA . HIS B 1 44 ? 5.222 39.964 77.126 1.00 41.57 44 HIS B CA 1
ATOM 1697 C C . HIS B 1 44 ? 4.470 38.779 76.563 1.00 37.30 44 HIS B C 1
ATOM 1698 O O . HIS B 1 44 ? 4.952 37.676 76.610 1.00 39.24 44 HIS B O 1
ATOM 1705 N N . ALA B 1 45 ? 3.292 39.014 76.013 1.00 33.13 45 ALA B N 1
ATOM 1706 C CA . ALA B 1 45 ? 2.479 37.923 75.519 1.00 28.63 45 ALA B CA 1
ATOM 1707 C C . ALA B 1 45 ? 2.652 37.709 74.015 1.00 27.57 45 ALA B C 1
ATOM 1708 O O . ALA B 1 45 ? 3.212 38.536 73.279 1.00 24.86 45 ALA B O 1
ATOM 1710 N N . ASP B 1 46 ? 2.196 36.547 73.590 1.00 21.04 46 ASP B N 1
ATOM 1711 C CA . ASP B 1 46 ? 2.335 36.120 72.248 1.00 22.89 46 ASP B CA 1
ATOM 1712 C C . ASP B 1 46 ? 1.823 37.006 71.134 1.00 21.36 46 ASP B C 1
ATOM 1713 O O . ASP B 1 46 ? 2.443 36.996 70.071 1.00 21.52 46 ASP B O 1
ATOM 1718 N N . PRO B 1 47 ? 0.670 37.646 71.283 1.00 22.62 47 PRO B N 1
ATOM 1719 C CA . PRO B 1 47 ? 0.279 38.465 70.108 1.00 22.07 47 PRO B CA 1
ATOM 1720 C C . PRO B 1 47 ? 1.325 39.510 69.788 1.00 18.48 47 PRO B C 1
ATOM 1721 O O . PRO B 1 47 ? 1.703 39.698 68.643 1.00 17.33 47 PRO B O 1
ATOM 1725 N N . TRP B 1 48 ? 1.790 40.173 70.811 1.00 19.24 48 TRP B N 1
ATOM 1726 C CA . TRP B 1 48 ? 2.769 41.214 70.632 1.00 21.17 48 TRP B CA 1
ATOM 1727 C C . TRP B 1 48 ? 4.135 40.631 70.217 1.00 20.18 48 TRP B C 1
ATOM 1728 O O . TRP B 1 48 ? 4.775 41.196 69.357 1.00 17.15 48 TRP B O 1
ATOM 1739 N N . ARG B 1 49 ? 4.507 39.441 70.693 1.00 20.72 49 ARG B N 1
ATOM 1740 C CA . ARG B 1 49 ? 5.739 38.852 70.331 1.00 21.18 49 ARG B CA 1
ATOM 1741 C C . ARG B 1 49 ? 5.721 38.617 68.812 1.00 18.48 49 ARG B C 1
ATOM 1742 O O . ARG B 1 49 ? 6.708 38.913 68.123 1.00 17.59 49 ARG B O 1
ATOM 1750 N N . VAL B 1 50 ? 4.612 38.099 68.293 1.00 17.47 50 VAL B N 1
ATOM 1751 C CA . VAL B 1 50 ? 4.448 37.811 66.881 1.00 17.11 50 VAL B CA 1
ATOM 1752 C C . VAL B 1 50 ? 4.551 39.068 66.011 1.00 19.04 50 VAL B C 1
ATOM 1753 O O . VAL B 1 50 ? 5.263 39.077 65.029 1.00 16.40 50 VAL B O 1
ATOM 1757 N N . LEU B 1 51 ? 3.824 40.113 66.382 1.00 17.36 51 LEU B N 1
ATOM 1758 C CA . LEU B 1 51 ? 3.934 41.374 65.651 1.00 19.04 51 LEU B CA 1
ATOM 1759 C C . LEU B 1 51 ? 5.401 41.921 65.674 1.00 18.08 51 LEU B C 1
ATOM 1760 O O . LEU B 1 51 ? 5.916 42.337 64.607 1.00 18.49 51 LEU B O 1
ATOM 1765 N N . ARG B 1 52 ? 6.066 41.916 66.843 1.00 20.14 52 ARG B N 1
ATOM 1766 C CA . ARG B 1 52 ? 7.473 42.294 66.982 1.00 24.47 52 ARG B CA 1
ATOM 1767 C C . ARG B 1 52 ? 8.429 41.465 66.131 1.00 22.99 52 ARG B C 1
ATOM 1768 O O . ARG B 1 52 ? 9.324 41.983 65.561 1.00 23.55 52 ARG B O 1
ATOM 1776 N N . ILE B 1 53 ? 8.229 40.168 66.077 1.00 21.42 53 ILE B N 1
ATOM 1777 C CA . ILE B 1 53 ? 8.999 39.309 65.209 1.00 20.86 53 ILE B CA 1
ATOM 1778 C C . ILE B 1 53 ? 8.791 39.687 63.786 1.00 20.16 53 ILE B C 1
ATOM 1779 O O . ILE B 1 53 ? 9.768 39.838 63.068 1.00 21.17 53 ILE B O 1
ATOM 1784 N N . GLN B 1 54 ? 7.537 39.860 63.344 1.00 20.60 54 GLN B N 1
ATOM 1785 C CA . GLN B 1 54 ? 7.296 40.272 61.994 1.00 22.43 54 GLN B CA 1
ATOM 1786 C C . GLN B 1 54 ? 8.010 41.626 61.723 1.00 24.62 54 GLN B C 1
ATOM 1787 O O . GLN B 1 54 ? 8.587 41.860 60.654 1.00 23.13 54 GLN B O 1
ATOM 1793 N N . SER B 1 55 ? 7.928 42.527 62.691 1.00 22.42 55 SER B N 1
ATOM 1794 C CA . SER B 1 55 ? 8.418 43.900 62.475 1.00 23.50 55 SER B CA 1
ATOM 1795 C C . SER B 1 55 ? 9.924 43.804 62.157 1.00 24.45 55 SER B C 1
ATOM 1796 O O . SER B 1 55 ? 10.447 44.576 61.342 1.00 23.03 55 SER B O 1
ATOM 1799 N N . GLU B 1 56 ? 10.588 42.842 62.835 1.00 22.52 56 GLU B N 1
ATOM 1800 C CA . GLU B 1 56 ? 12.033 42.668 62.745 1.00 24.28 56 GLU B CA 1
ATOM 1801 C C . GLU B 1 56 ? 12.434 42.032 61.479 1.00 21.46 56 GLU B C 1
ATOM 1802 O O . GLU B 1 56 ? 13.425 42.463 60.907 1.00 20.30 56 GLU B O 1
ATOM 1808 N N . PHE B 1 57 ? 11.739 40.966 61.059 1.00 20.68 57 PHE B N 1
ATOM 1809 C CA . PHE B 1 57 ? 11.983 40.472 59.721 1.00 19.07 57 PHE B CA 1
ATOM 1810 C C . PHE B 1 57 ? 11.755 41.525 58.651 1.00 16.97 57 PHE B C 1
ATOM 1811 O O . PHE B 1 57 ? 12.487 41.589 57.691 1.00 16.36 57 PHE B O 1
ATOM 1819 N N . VAL B 1 58 ? 10.664 42.247 58.720 1.00 18.91 58 VAL B N 1
ATOM 1820 C CA . VAL B 1 58 ? 10.376 43.203 57.682 1.00 17.28 58 VAL B CA 1
ATOM 1821 C C . VAL B 1 58 ? 11.539 44.200 57.628 1.00 16.56 58 VAL B C 1
ATOM 1822 O O . VAL B 1 58 ? 12.020 44.550 56.545 1.00 17.90 58 VAL B O 1
ATOM 1826 N N . ALA B 1 59 ? 11.964 44.685 58.775 1.00 19.82 59 ALA B N 1
ATOM 1827 C CA . ALA B 1 59 ? 12.964 45.811 58.792 1.00 20.90 59 ALA B CA 1
ATOM 1828 C C . ALA B 1 59 ? 14.323 45.319 58.249 1.00 21.16 59 ALA B C 1
ATOM 1829 O O . ALA B 1 59 ? 14.998 46.030 57.510 1.00 19.40 59 ALA B O 1
ATOM 1831 N N . GLY B 1 60 ? 14.667 44.046 58.535 1.00 19.37 60 GLY B N 1
ATOM 1832 C CA . GLY B 1 60 ? 15.883 43.494 58.028 1.00 20.21 60 GLY B CA 1
ATOM 1833 C C . GLY B 1 60 ? 15.800 43.179 56.549 1.00 19.84 60 GLY B C 1
ATOM 1834 O O . GLY B 1 60 ? 16.729 43.550 55.811 1.00 18.19 60 GLY B O 1
ATOM 1835 N N . PHE B 1 61 ? 14.739 42.490 56.088 1.00 19.22 61 PHE B N 1
ATOM 1836 C CA . PHE B 1 61 ? 14.563 42.286 54.644 1.00 19.51 61 PHE B CA 1
ATOM 1837 C C . PHE B 1 61 ? 14.529 43.592 53.846 1.00 22.01 61 PHE B C 1
ATOM 1838 O O . PHE B 1 61 ? 15.056 43.629 52.735 1.00 21.04 61 PHE B O 1
ATOM 1846 N N . ASP B 1 62 ? 13.979 44.653 54.436 1.00 21.34 62 ASP B N 1
ATOM 1847 C CA . ASP B 1 62 ? 13.938 45.904 53.707 1.00 23.02 62 ASP B CA 1
ATOM 1848 C C . ASP B 1 62 ? 15.331 46.519 53.591 1.00 22.41 62 ASP B C 1
ATOM 1849 O O . ASP B 1 62 ? 15.720 46.876 52.514 1.00 25.26 62 ASP B O 1
ATOM 1854 N N . ALA B 1 63 ? 16.060 46.613 54.677 1.00 23.19 63 ALA B N 1
ATOM 1855 C CA . ALA B 1 63 ? 17.340 47.263 54.712 1.00 24.59 63 ALA B CA 1
ATOM 1856 C C . ALA B 1 63 ? 18.405 46.474 53.974 1.00 28.00 63 ALA B C 1
ATOM 1857 O O . ALA B 1 63 ? 19.261 47.090 53.376 1.00 26.61 63 ALA B O 1
ATOM 1859 N N . LEU B 1 64 ? 18.308 45.155 53.940 1.00 21.57 64 LEU B N 1
ATOM 1860 C CA . LEU B 1 64 ? 19.311 44.289 53.345 1.00 24.39 64 LEU B CA 1
ATOM 1861 C C . LEU B 1 64 ? 18.999 43.810 51.919 1.00 24.61 64 LEU B C 1
ATOM 1862 O O . LEU B 1 64 ? 19.713 43.080 51.330 1.00 22.64 64 LEU B O 1
ATOM 1867 N N . HIS B 1 65 ? 17.897 44.284 51.398 1.00 27.44 65 HIS B N 1
ATOM 1868 C CA . HIS B 1 65 ? 17.379 43.863 50.146 1.00 31.58 65 HIS B CA 1
ATOM 1869 C C . HIS B 1 65 ? 18.429 43.941 49.064 1.00 34.69 65 HIS B C 1
ATOM 1870 O O . HIS B 1 65 ? 18.574 43.034 48.300 1.00 36.48 65 HIS B O 1
ATOM 1877 N N . GLU B 1 66 ? 19.157 45.028 49.021 1.00 34.71 66 GLU B N 1
ATOM 1878 C CA . GLU B 1 66 ? 20.058 45.240 47.912 1.00 49.07 66 GLU B CA 1
ATOM 1879 C C . GLU B 1 66 ? 21.493 44.734 48.087 1.00 42.64 66 GLU B C 1
ATOM 1880 O O . GLU B 1 66 ? 22.271 44.836 47.194 1.00 47.23 66 GLU B O 1
ATOM 1886 N N . MET B 1 67 ? 21.779 44.129 49.222 1.00 35.98 67 MET B N 1
ATOM 1887 C CA . MET B 1 67 ? 23.092 43.615 49.545 1.00 32.46 67 MET B CA 1
ATOM 1888 C C . MET B 1 67 ? 23.844 42.986 48.390 1.00 27.39 67 MET B C 1
ATOM 1889 O O . MET B 1 67 ? 23.386 42.068 47.804 1.00 28.11 67 MET B O 1
ATOM 1894 N N . PRO B 1 68 ? 25.112 43.538 48.163 1.00 26.57 68 PRO B N 1
ATOM 1895 C CA . PRO B 1 68 ? 25.917 42.779 47.216 1.00 26.47 68 PRO B CA 1
ATOM 1896 C C . PRO B 1 68 ? 26.555 41.626 47.973 1.00 25.91 68 PRO B C 1
ATOM 1897 O O . PRO B 1 68 ? 26.263 41.443 49.118 1.00 20.71 68 PRO B O 1
ATOM 1901 N N . LYS B 1 69 ? 27.424 40.882 47.322 1.00 25.16 69 LYS B N 1
ATOM 1902 C CA . LYS B 1 69 ? 28.021 39.713 47.925 1.00 25.25 69 LYS B CA 1
ATOM 1903 C C . LYS B 1 69 ? 28.757 40.056 49.222 1.00 22.62 69 LYS B C 1
ATOM 1904 O O . LYS B 1 69 ? 29.295 41.099 49.336 1.00 20.48 69 LYS B O 1
ATOM 1910 N N . ALA B 1 70 ? 28.725 39.158 50.198 1.00 21.75 70 ALA B N 1
ATOM 1911 C CA . ALA B 1 70 ? 29.208 39.493 51.520 1.00 19.26 70 ALA B CA 1
ATOM 1912 C C . ALA B 1 70 ? 29.723 38.327 52.310 1.00 20.65 70 ALA B C 1
ATOM 1913 O O . ALA B 1 70 ? 29.370 37.190 52.050 1.00 16.86 70 ALA B O 1
ATOM 1915 N N . VAL B 1 71 ? 30.580 38.670 53.275 1.00 19.74 71 VAL B N 1
ATOM 1916 C CA . VAL B 1 71 ? 31.117 37.755 54.209 1.00 21.30 71 VAL B CA 1
ATOM 1917 C C . VAL B 1 71 ? 30.698 38.212 55.616 1.00 21.12 71 VAL B C 1
ATOM 1918 O O . VAL B 1 71 ? 30.832 39.389 55.979 1.00 20.62 71 VAL B O 1
ATOM 1922 N N . THR B 1 72 ? 30.173 37.288 56.401 1.00 19.56 72 THR B N 1
ATOM 1923 C CA . THR B 1 72 ? 30.032 37.556 57.843 1.00 20.52 72 THR B CA 1
ATOM 1924 C C . THR B 1 72 ? 31.239 37.163 58.645 1.00 21.63 72 THR B C 1
ATOM 1925 O O . THR B 1 72 ? 31.736 36.018 58.519 1.00 19.00 72 THR B O 1
ATOM 1929 N N . VAL B 1 73 ? 31.668 38.082 59.495 1.00 18.97 73 VAL B N 1
ATOM 1930 C CA . VAL B 1 73 ? 32.816 37.852 60.384 1.00 20.57 73 VAL B CA 1
ATOM 1931 C C . VAL B 1 73 ? 32.386 37.899 61.827 1.00 21.07 73 VAL B C 1
ATOM 1932 O O . VAL B 1 73 ? 31.765 38.882 62.259 1.00 19.56 73 VAL B O 1
ATOM 1936 N N . PHE B 1 74 ? 32.701 36.823 62.551 1.00 19.75 74 PHE B N 1
ATOM 1937 C CA . PHE B 1 74 ? 32.427 36.682 63.966 1.00 23.04 74 PHE B CA 1
ATOM 1938 C C . PHE B 1 74 ? 33.694 36.707 64.817 1.00 23.52 74 PHE B C 1
ATOM 1939 O O . PHE B 1 74 ? 34.771 36.368 64.345 1.00 20.23 74 PHE B O 1
ATOM 1947 N N . GLY B 1 75 ? 33.555 37.080 66.078 1.00 23.76 75 GLY B N 1
ATOM 1948 C CA . GLY B 1 75 ? 34.678 37.011 67.038 1.00 23.43 75 GLY B CA 1
ATOM 1949 C C . GLY B 1 75 ? 34.266 37.622 68.375 1.00 26.44 75 GLY B C 1
ATOM 1950 O O . GLY B 1 75 ? 33.267 38.353 68.419 1.00 22.60 75 GLY B O 1
ATOM 1951 N N . SER B 1 76 ? 35.052 37.346 69.441 1.00 25.81 76 SER B N 1
ATOM 1952 C CA . SER B 1 76 ? 34.746 37.832 70.766 1.00 27.29 76 SER B CA 1
ATOM 1953 C C . SER B 1 76 ? 34.593 39.355 70.793 1.00 26.36 76 SER B C 1
ATOM 1954 O O . SER B 1 76 ? 35.403 40.081 70.296 1.00 26.77 76 SER B O 1
ATOM 1957 N N . ALA B 1 77 ? 33.549 39.816 71.438 1.00 30.66 77 ALA B N 1
ATOM 1958 C CA . ALA B 1 77 ? 33.331 41.218 71.745 1.00 29.97 77 ALA B CA 1
ATOM 1959 C C . ALA B 1 77 ? 34.349 41.824 72.763 1.00 28.25 77 ALA B C 1
ATOM 1960 O O . ALA B 1 77 ? 34.437 43.025 72.868 1.00 25.82 77 ALA B O 1
ATOM 1962 N N . ARG B 1 78 ? 35.006 40.997 73.558 1.00 30.16 78 ARG B N 1
ATOM 1963 C CA . ARG B 1 78 ? 35.838 41.482 74.679 1.00 33.67 78 ARG B CA 1
ATOM 1964 C C . ARG B 1 78 ? 37.310 41.739 74.379 1.00 35.37 78 ARG B C 1
ATOM 1965 O O . ARG B 1 78 ? 38.054 42.062 75.272 1.00 39.96 78 ARG B O 1
ATOM 1973 N N . ILE B 1 79 ? 37.758 41.525 73.147 1.00 33.14 79 ILE B N 1
ATOM 1974 C CA . ILE B 1 79 ? 39.166 41.668 72.794 1.00 33.63 79 ILE B CA 1
ATOM 1975 C C . ILE B 1 79 ? 39.424 43.125 72.409 1.00 36.99 79 ILE B C 1
ATOM 1976 O O . ILE B 1 79 ? 38.646 43.699 71.650 1.00 40.15 79 ILE B O 1
ATOM 1981 N N . LYS B 1 80 ? 40.503 43.739 72.897 1.00 39.61 80 LYS B N 1
ATOM 1982 C CA . LYS B 1 80 ? 40.706 45.183 72.639 1.00 39.97 80 LYS B CA 1
ATOM 1983 C C . LYS B 1 80 ? 41.603 45.467 71.459 1.00 37.17 80 LYS B C 1
ATOM 1984 O O . LYS B 1 80 ? 42.229 44.564 70.913 1.00 37.11 80 LYS B O 1
ATOM 1990 N N . GLU B 1 81 ? 41.701 46.725 71.066 1.00 36.71 81 GLU B N 1
ATOM 1991 C CA . GLU B 1 81 ? 42.316 47.035 69.788 1.00 43.52 81 GLU B CA 1
ATOM 1992 C C . GLU B 1 81 ? 43.820 46.725 69.667 1.00 45.04 81 GLU B C 1
ATOM 1993 O O . GLU B 1 81 ? 44.331 46.529 68.568 1.00 44.94 81 GLU B O 1
ATOM 1999 N N . ASP B 1 82 ? 44.538 46.678 70.774 1.00 44.04 82 ASP B N 1
ATOM 2000 C CA . ASP B 1 82 ? 45.969 46.433 70.666 1.00 50.06 82 ASP B CA 1
ATOM 2001 C C . ASP B 1 82 ? 46.277 44.920 70.597 1.00 45.37 82 ASP B C 1
ATOM 2002 O O . ASP B 1 82 ? 47.394 44.517 70.261 1.00 43.59 82 ASP B O 1
ATOM 2007 N N . HIS B 1 83 ? 45.273 44.079 70.811 1.00 37.15 83 HIS B N 1
ATOM 2008 C CA . HIS B 1 83 ? 45.467 42.646 70.656 1.00 31.81 83 HIS B CA 1
ATOM 2009 C C . HIS B 1 83 ? 45.745 42.231 69.214 1.00 34.09 83 HIS B C 1
ATOM 2010 O O . HIS B 1 83 ? 45.194 42.820 68.282 1.00 33.65 83 HIS B O 1
ATOM 2017 N N . PRO B 1 84 ? 46.636 41.240 69.010 1.00 34.64 84 PRO B N 1
ATOM 2018 C CA . PRO B 1 84 ? 46.837 40.705 67.697 1.00 37.62 84 PRO B CA 1
ATOM 2019 C C . PRO B 1 84 ? 45.585 40.155 66.952 1.00 33.79 84 PRO B C 1
ATOM 2020 O O . PRO B 1 84 ? 45.557 40.156 65.738 1.00 31.92 84 PRO B O 1
ATOM 2024 N N . TYR B 1 85 ? 44.626 39.588 67.666 1.00 30.43 85 TYR B N 1
ATOM 2025 C CA . TYR B 1 85 ? 43.410 39.103 67.017 1.00 28.35 85 TYR B CA 1
ATOM 2026 C C . TYR B 1 85 ? 42.678 40.284 66.465 1.00 25.79 85 TYR B C 1
ATOM 2027 O O . TYR B 1 85 ? 42.064 40.187 65.394 1.00 26.09 85 TYR B O 1
ATOM 2036 N N . TYR B 1 86 ? 42.727 41.411 67.182 1.00 26.95 86 TYR B N 1
ATOM 2037 C CA . TYR B 1 86 ? 42.059 42.625 66.672 1.00 27.17 86 TYR B CA 1
ATOM 2038 C C . TYR B 1 86 ? 42.746 43.135 65.459 1.00 30.90 86 TYR B C 1
ATOM 2039 O O . TYR B 1 86 ? 42.087 43.509 64.486 1.00 32.63 86 TYR B O 1
ATOM 2048 N N . LYS B 1 87 ? 44.071 43.230 65.503 1.00 33.00 87 LYS B N 1
ATOM 2049 C CA . LYS B 1 87 ? 44.800 43.671 64.324 1.00 30.82 87 LYS B CA 1
ATOM 2050 C C . LYS B 1 87 ? 44.516 42.744 63.174 1.00 28.45 87 LYS B C 1
ATOM 2051 O O . LYS B 1 87 ? 44.323 43.201 62.073 1.00 28.68 87 LYS B O 1
ATOM 2057 N N . ALA B 1 88 ? 44.501 41.429 63.400 1.00 28.40 88 ALA B N 1
ATOM 2058 C CA . ALA B 1 88 ? 44.141 40.537 62.313 1.00 24.45 88 ALA B CA 1
ATOM 2059 C C . ALA B 1 88 ? 42.715 40.809 61.712 1.00 25.98 88 ALA B C 1
ATOM 2060 O O . ALA B 1 88 ? 42.510 40.752 60.491 1.00 27.83 88 ALA B O 1
ATOM 2062 N N . GLY B 1 89 ? 41.731 41.143 62.548 1.00 28.01 89 GLY B N 1
ATOM 2063 C CA . GLY B 1 89 ? 40.375 41.403 62.045 1.00 27.31 89 GLY B CA 1
ATOM 2064 C C . GLY B 1 89 ? 40.283 42.683 61.262 1.00 24.02 89 GLY B C 1
ATOM 2065 O O . GLY B 1 89 ? 39.526 42.778 60.309 1.00 23.24 89 GLY B O 1
ATOM 2066 N N . VAL B 1 90 ? 41.094 43.671 61.615 1.00 25.81 90 VAL B N 1
ATOM 2067 C CA . VAL B 1 90 ? 41.173 44.911 60.781 1.00 25.97 90 VAL B CA 1
ATOM 2068 C C . VAL B 1 90 ? 41.689 44.544 59.411 1.00 25.62 90 VAL B C 1
ATOM 2069 O O . VAL B 1 90 ? 41.089 44.886 58.390 1.00 24.95 90 VAL B O 1
ATOM 2073 N N . GLU B 1 91 ? 42.767 43.752 59.348 1.00 29.77 91 GLU B N 1
ATOM 2074 C CA . GLU B 1 91 ? 43.361 43.449 58.039 1.00 28.44 91 GLU B CA 1
ATOM 2075 C C . GLU B 1 91 ? 42.435 42.554 57.262 1.00 26.89 91 GLU B C 1
ATOM 2076 O O . GLU B 1 91 ? 42.371 42.658 56.057 1.00 23.03 91 GLU B O 1
ATOM 2082 N N . LEU B 1 92 ? 41.778 41.592 57.921 1.00 25.76 92 LEU B N 1
ATOM 2083 C CA . LEU B 1 92 ? 40.780 40.792 57.211 1.00 24.00 92 LEU B CA 1
ATOM 2084 C C . LEU B 1 92 ? 39.691 41.675 56.578 1.00 22.41 92 LEU B C 1
ATOM 2085 O O . LEU B 1 92 ? 39.336 41.498 55.447 1.00 24.88 92 LEU B O 1
ATOM 2090 N N . GLY B 1 93 ? 39.140 42.618 57.328 1.00 25.47 93 GLY B N 1
ATOM 2091 C CA . GLY B 1 93 ? 38.159 43.530 56.784 1.00 26.23 93 GLY B CA 1
ATOM 2092 C C . GLY B 1 93 ? 38.670 44.187 55.524 1.00 26.98 93 GLY B C 1
ATOM 2093 O O . GLY B 1 93 ? 38.015 44.184 54.480 1.00 24.71 93 GLY B O 1
ATOM 2094 N N . GLU B 1 94 ? 39.858 44.766 55.618 1.00 29.22 94 GLU B N 1
ATOM 2095 C CA . GLU B 1 94 ? 40.497 45.365 54.428 1.00 30.59 94 GLU B CA 1
ATOM 2096 C C . GLU B 1 94 ? 40.622 44.432 53.246 1.00 27.34 94 GLU B C 1
ATOM 2097 O O . GLU B 1 94 ? 40.338 44.791 52.139 1.00 28.25 94 GLU B O 1
ATOM 2103 N N . LYS B 1 95 ? 41.096 43.217 53.464 1.00 22.80 95 LYS B N 1
ATOM 2104 C CA . LYS B 1 95 ? 41.255 42.313 52.334 1.00 24.74 95 LYS B CA 1
ATOM 2105 C C . LYS B 1 95 ? 39.949 41.841 51.736 1.00 24.83 95 LYS B C 1
ATOM 2106 O O . LYS B 1 95 ? 39.885 41.443 50.557 1.00 24.88 95 LYS B O 1
ATOM 2112 N N . LEU B 1 96 ? 38.885 41.830 52.557 1.00 24.84 96 LEU B N 1
ATOM 2113 C CA . LEU B 1 96 ? 37.613 41.358 52.059 1.00 22.80 96 LEU B CA 1
ATOM 2114 C C . LEU B 1 96 ? 37.062 42.403 51.125 1.00 24.57 96 LEU B C 1
ATOM 2115 O O . LEU B 1 96 ? 36.437 42.063 50.126 1.00 21.48 96 LEU B O 1
ATOM 2120 N N . VAL B 1 97 ? 37.251 43.668 51.477 1.00 23.62 97 VAL B N 1
ATOM 2121 C CA . VAL B 1 97 ? 36.771 44.749 50.641 1.00 28.46 97 VAL B CA 1
ATOM 2122 C C . VAL B 1 97 ? 37.614 44.796 49.339 1.00 31.77 97 VAL B C 1
ATOM 2123 O O . VAL B 1 97 ? 37.060 44.962 48.253 1.00 30.23 97 VAL B O 1
ATOM 2127 N N . ALA B 1 98 ? 38.929 44.580 49.443 1.00 30.86 98 ALA B N 1
ATOM 2128 C CA . ALA B 1 98 ? 39.760 44.484 48.224 1.00 32.32 98 ALA B CA 1
ATOM 2129 C C . ALA B 1 98 ? 39.272 43.340 47.339 1.00 30.07 98 ALA B C 1
ATOM 2130 O O . ALA B 1 98 ? 39.344 43.420 46.130 1.00 29.95 98 ALA B O 1
ATOM 2132 N N . ALA B 1 99 ? 38.727 42.268 47.920 1.00 27.29 99 ALA B N 1
ATOM 2133 C CA . ALA B 1 99 ? 38.120 41.228 47.069 1.00 25.09 99 ALA B CA 1
ATOM 2134 C C . ALA B 1 99 ? 36.651 41.521 46.670 1.00 24.91 99 ALA B C 1
ATOM 2135 O O . ALA B 1 99 ? 35.965 40.661 46.152 1.00 26.32 99 ALA B O 1
ATOM 2137 N N . ASP B 1 100 ? 36.202 42.768 46.838 1.00 25.96 100 ASP B N 1
ATOM 2138 C CA . ASP B 1 100 ? 34.866 43.200 46.473 1.00 31.64 100 ASP B CA 1
ATOM 2139 C C . ASP B 1 100 ? 33.746 42.556 47.309 1.00 28.71 100 ASP B C 1
ATOM 2140 O O . ASP B 1 100 ? 32.669 42.313 46.777 1.00 24.89 100 ASP B O 1
ATOM 2145 N N . TYR B 1 101 ? 34.010 42.219 48.574 1.00 26.12 101 TYR B N 1
ATOM 2146 C CA . TYR B 1 101 ? 32.895 41.778 49.471 1.00 24.91 101 TYR B CA 1
ATOM 2147 C C . TYR B 1 101 ? 32.522 42.880 50.434 1.00 23.28 101 TYR B C 1
ATOM 2148 O O . TYR B 1 101 ? 33.352 43.595 50.877 1.00 22.52 101 TYR B O 1
ATOM 2157 N N . ALA B 1 102 ? 31.250 42.942 50.805 1.00 23.48 102 ALA B N 1
ATOM 2158 C CA . ALA B 1 102 ? 30.814 43.665 51.976 1.00 21.59 102 ALA B CA 1
ATOM 2159 C C . ALA B 1 102 ? 31.172 42.821 53.200 1.00 20.97 102 ALA B C 1
ATOM 2160 O O . ALA B 1 102 ? 31.269 41.607 53.123 1.00 20.88 102 ALA B O 1
ATOM 2162 N N . VAL B 1 103 ? 31.433 43.480 54.304 1.00 21.06 103 VAL B N 1
ATOM 2163 C CA . VAL B 1 103 ? 31.799 42.814 55.558 1.00 23.53 103 VAL B CA 1
ATOM 2164 C C . VAL B 1 103 ? 30.657 42.994 56.548 1.00 24.63 103 VAL B C 1
ATOM 2165 O O . VAL B 1 103 ? 30.227 44.143 56.786 1.00 20.81 103 VAL B O 1
ATOM 2169 N N . VAL B 1 104 ? 30.144 41.861 57.071 1.00 21.83 104 VAL B N 1
ATOM 2170 C CA . VAL B 1 104 ? 28.955 41.884 57.959 1.00 19.42 104 VAL B CA 1
ATOM 2171 C C . VAL B 1 104 ? 29.402 41.410 59.305 1.00 19.58 104 VAL B C 1
ATOM 2172 O O . VAL B 1 104 ? 30.101 40.413 59.423 1.00 20.70 104 VAL B O 1
ATOM 2176 N N . THR B 1 105 ? 29.064 42.132 60.347 1.00 18.71 105 THR B N 1
ATOM 2177 C CA . THR B 1 105 ? 29.290 41.652 61.706 1.00 21.65 105 THR B CA 1
ATOM 2178 C C . THR B 1 105 ? 28.048 41.812 62.596 1.00 21.71 105 THR B C 1
ATOM 2179 O O . THR B 1 105 ? 27.042 42.362 62.193 1.00 25.54 105 THR B O 1
ATOM 2183 N N . GLY B 1 106 ? 28.178 41.353 63.838 1.00 21.82 106 GLY B N 1
ATOM 2184 C CA . GLY B 1 106 ? 27.216 41.555 64.869 1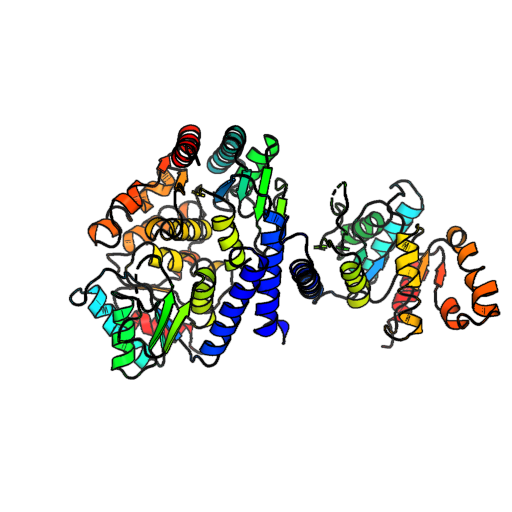.00 21.96 106 GLY B CA 1
ATOM 2185 C C . GLY B 1 106 ? 27.207 42.998 65.397 1.00 22.91 106 GLY B C 1
ATOM 2186 O O . GLY B 1 106 ? 26.474 43.277 66.303 1.00 25.76 106 GLY B O 1
ATOM 2187 N N . GLY B 1 107 ? 28.062 43.881 64.913 1.00 22.94 107 GLY B N 1
ATOM 2188 C CA . GLY B 1 107 ? 27.900 45.309 65.196 1.00 25.86 107 GLY B CA 1
ATOM 2189 C C . GLY B 1 107 ? 28.474 45.815 66.527 1.00 28.15 107 GLY B C 1
ATOM 2190 O O . GLY B 1 107 ? 28.568 47.016 66.747 1.00 32.79 107 GLY B O 1
ATOM 2191 N N . GLY B 1 108 ? 28.883 44.924 67.401 1.00 26.16 108 GLY B N 1
ATOM 2192 C CA . GLY B 1 108 ? 29.407 45.305 68.702 1.00 30.16 108 GLY B CA 1
ATOM 2193 C C . GLY B 1 108 ? 30.879 45.713 68.721 1.00 30.99 108 GLY B C 1
ATOM 2194 O O . GLY B 1 108 ? 31.470 46.070 67.687 1.00 29.63 108 GLY B O 1
ATOM 2195 N N . PRO B 1 109 ? 31.480 45.664 69.908 1.00 29.96 109 PRO B N 1
ATOM 2196 C CA . PRO B 1 109 ? 32.871 46.047 70.063 1.00 29.22 109 PRO B CA 1
ATOM 2197 C C . PRO B 1 109 ? 33.798 44.860 69.800 1.00 32.94 109 PRO B C 1
ATOM 2198 O O . PRO B 1 109 ? 33.354 43.753 69.445 1.00 28.91 109 PRO B O 1
ATOM 2202 N N . GLY B 1 110 ? 35.080 45.082 70.009 1.00 32.56 110 GLY B N 1
ATOM 2203 C CA . GLY B 1 110 ? 36.083 44.016 69.956 1.00 27.96 110 GLY B CA 1
ATOM 2204 C C . GLY B 1 110 ? 36.260 43.454 68.570 1.00 27.26 110 GLY B C 1
ATOM 2205 O O . GLY B 1 110 ? 36.410 44.187 67.624 1.00 22.82 110 GLY B O 1
ATOM 2206 N N . LEU B 1 111 ? 36.181 42.134 68.449 1.00 23.69 111 LEU B N 1
ATOM 2207 C CA . LEU B 1 111 ? 36.448 41.523 67.182 1.00 24.90 111 LEU B CA 1
ATOM 2208 C C . LEU B 1 111 ? 35.263 41.578 66.194 1.00 25.41 111 LEU B C 1
ATOM 2209 O O . LEU B 1 111 ? 35.340 41.063 65.081 1.00 26.68 111 LEU B O 1
ATOM 2214 N N . MET B 1 112 ? 34.196 42.268 66.575 1.00 27.60 112 MET B N 1
ATOM 2215 C CA . MET B 1 112 ? 33.160 42.682 65.653 1.00 27.62 112 MET B CA 1
ATOM 2216 C C . MET B 1 112 ? 33.492 44.050 65.106 1.00 27.66 112 MET B C 1
ATOM 2217 O O . MET B 1 112 ? 33.255 44.335 63.959 1.00 33.77 112 MET B O 1
ATOM 2222 N N . GLU B 1 113 ? 34.017 44.924 65.937 1.00 26.08 113 GLU B N 1
ATOM 2223 C CA . GLU B 1 113 ? 34.431 46.215 65.446 1.00 26.45 113 GLU B CA 1
ATOM 2224 C C . GLU B 1 113 ? 35.636 46.095 64.454 1.00 28.07 113 GLU B C 1
ATOM 2225 O O . GLU B 1 113 ? 35.632 46.729 63.422 1.00 26.68 113 GLU B O 1
ATOM 2231 N N . ALA B 1 114 ? 36.675 45.333 64.815 1.00 28.89 114 ALA B N 1
ATOM 2232 C CA . ALA B 1 114 ? 37.903 45.276 63.976 1.00 29.96 114 ALA B CA 1
ATOM 2233 C C . ALA B 1 114 ? 37.587 45.091 62.528 1.00 25.62 114 ALA B C 1
ATOM 2234 O O . ALA B 1 114 ? 37.935 45.938 61.706 1.00 27.20 114 ALA B O 1
ATOM 2236 N N . PRO B 1 115 ? 36.854 44.016 62.159 1.00 24.83 115 PRO B N 1
ATOM 2237 C CA . PRO B 1 115 ? 36.592 44.013 60.719 1.00 23.00 115 PRO B CA 1
ATOM 2238 C C . PRO B 1 115 ? 35.732 45.159 60.131 1.00 21.03 115 PRO B C 1
ATOM 2239 O O . PRO B 1 115 ? 35.832 45.449 58.963 1.00 23.46 115 PRO B O 1
ATOM 2243 N N . ASN B 1 116 ? 34.788 45.666 60.859 1.00 21.98 116 ASN B N 1
ATOM 2244 C CA . ASN B 1 116 ? 34.034 46.846 60.426 1.00 24.98 116 ASN B CA 1
ATOM 2245 C C . ASN B 1 116 ? 35.011 48.011 60.175 1.00 23.99 116 ASN B C 1
ATOM 2246 O O . ASN B 1 116 ? 34.882 48.693 59.183 1.00 24.79 116 ASN B O 1
ATOM 2251 N N . LYS B 1 117 ? 35.980 48.203 61.057 1.00 27.45 117 LYS B N 1
ATOM 2252 C CA . LYS B 1 117 ? 37.040 49.267 60.885 1.00 30.23 117 LYS B CA 1
ATOM 2253 C C . LYS B 1 117 ? 37.859 49.060 59.599 1.00 32.44 117 LYS B C 1
ATOM 2254 O O . LYS B 1 117 ? 37.967 49.942 58.719 1.00 30.64 117 LYS B O 1
ATOM 2260 N N . GLY B 1 118 ? 38.387 47.840 59.445 1.00 30.74 118 GLY B N 1
ATOM 2261 C CA . GLY B 1 118 ? 39.114 47.496 58.232 1.00 29.92 118 GLY B CA 1
ATOM 2262 C C . GLY B 1 118 ? 38.288 47.788 56.999 1.00 32.42 118 GLY B C 1
ATOM 2263 O O . GLY B 1 118 ? 38.771 48.407 56.017 1.00 27.92 118 GLY B O 1
ATOM 2264 N N . ALA B 1 119 ? 37.032 47.328 56.989 1.00 30.54 119 ALA B N 1
ATOM 2265 C CA . ALA B 1 119 ? 36.219 47.461 55.784 1.00 28.07 119 ALA B CA 1
ATOM 2266 C C . ALA B 1 119 ? 35.870 48.917 55.541 1.00 29.81 119 ALA B C 1
ATOM 2267 O O . ALA B 1 119 ? 35.918 49.426 54.441 1.00 29.89 119 ALA B O 1
ATOM 2269 N N . SER B 1 120 ? 35.488 49.564 56.607 1.00 37.57 120 SER B N 1
ATOM 2270 C CA . SER B 1 120 ? 35.148 50.977 56.594 1.00 38.81 120 SER B CA 1
ATOM 2271 C C . SER B 1 120 ? 36.306 51.825 56.108 1.00 37.68 120 SER B C 1
ATOM 2272 O O . SER B 1 120 ? 36.147 52.638 55.221 1.00 31.74 120 SER B O 1
ATOM 2275 N N . GLU B 1 121 ? 37.489 51.614 56.670 1.00 40.48 121 GLU B N 1
ATOM 2276 C CA . GLU B 1 121 ? 38.625 52.476 56.314 1.00 42.91 121 GLU B CA 1
ATOM 2277 C C . GLU B 1 121 ? 39.137 52.212 54.918 1.00 40.37 121 GLU B C 1
ATOM 2278 O O . GLU B 1 121 ? 39.750 53.076 54.329 1.00 39.37 121 GLU B O 1
ATOM 2284 N N . ALA B 1 122 ? 38.862 51.031 54.379 1.00 33.03 122 ALA B N 1
ATOM 2285 C CA . ALA B 1 122 ? 39.125 50.759 52.985 1.00 33.23 122 ALA B CA 1
ATOM 2286 C C . ALA B 1 122 ? 38.002 51.232 52.068 1.00 30.17 122 ALA B C 1
ATOM 2287 O O . ALA B 1 122 ? 38.001 50.944 50.858 1.00 33.01 122 ALA B O 1
ATOM 2289 N N . ASN B 1 123 ? 37.020 51.940 52.603 1.00 36.03 123 ASN B N 1
ATOM 2290 C CA . ASN B 1 123 ? 35.946 52.487 51.749 1.00 36.58 123 ASN B CA 1
ATOM 2291 C C . ASN B 1 123 ? 35.093 51.456 51.059 1.00 34.11 123 ASN B C 1
ATOM 2292 O O . ASN B 1 123 ? 34.582 51.686 49.977 1.00 30.69 123 ASN B O 1
ATOM 2297 N N . GLY B 1 124 ? 34.919 50.302 51.697 1.00 34.80 124 GLY B N 1
ATOM 2298 C CA . GLY B 1 124 ? 33.940 49.373 51.211 1.00 36.25 124 GLY B CA 1
ATOM 2299 C C . GLY B 1 124 ? 32.684 49.466 52.059 1.00 35.17 124 GLY B C 1
ATOM 2300 O O . GLY B 1 124 ? 32.489 50.396 52.853 1.00 33.31 124 GLY B O 1
ATOM 2301 N N . LEU B 1 125 ? 31.858 48.457 51.961 1.00 33.39 125 LEU B N 1
ATOM 2302 C CA . LEU B 1 125 ? 30.571 48.498 52.670 1.00 31.89 125 LEU B CA 1
ATOM 2303 C C . LEU B 1 125 ? 30.659 47.735 53.977 1.00 29.34 125 LEU B C 1
ATOM 2304 O O . LEU B 1 125 ? 30.896 46.496 53.992 1.00 27.71 125 LEU B O 1
ATOM 2309 N N . SER B 1 126 ? 30.489 48.446 55.082 1.00 25.94 126 SER B N 1
ATOM 2310 C CA . SER B 1 126 ? 30.548 47.826 56.404 1.00 28.36 126 SER B CA 1
ATOM 2311 C C . SER B 1 126 ? 29.185 47.732 57.117 1.00 27.63 126 SER B C 1
ATOM 2312 O O . SER B 1 126 ? 28.481 48.762 57.340 1.00 25.72 126 SER B O 1
ATOM 2315 N N . VAL B 1 127 ? 28.791 46.498 57.477 1.00 24.73 127 VAL B N 1
ATOM 2316 C CA . VAL B 1 127 ? 27.459 46.231 58.043 1.00 23.31 127 VAL B CA 1
ATOM 2317 C C . VAL B 1 127 ? 27.527 45.691 59.454 1.00 26.26 127 VAL B C 1
ATOM 2318 O O . VAL B 1 127 ? 28.376 44.815 59.793 1.00 23.88 127 VAL B O 1
ATOM 2322 N N . GLY B 1 128 ? 26.630 46.219 60.313 1.00 23.25 128 GLY B N 1
ATOM 2323 C CA . GLY B 1 128 ? 26.520 45.754 61.656 1.00 22.93 128 GLY B CA 1
ATOM 2324 C C . GLY B 1 128 ? 25.090 45.424 61.972 1.00 24.82 128 GLY B C 1
ATOM 2325 O O . GLY B 1 128 ? 24.224 46.288 61.841 1.00 24.21 128 GLY B O 1
ATOM 2326 N N . LEU B 1 129 ? 24.846 44.198 62.432 1.00 23.50 129 LEU B N 1
ATOM 2327 C CA . LEU B 1 129 ? 23.512 43.729 62.771 1.00 23.56 129 LEU B CA 1
ATOM 2328 C C . LEU B 1 129 ? 23.517 43.500 64.263 1.00 25.82 129 LEU B C 1
ATOM 2329 O O . LEU B 1 129 ? 23.885 42.462 64.719 1.00 25.55 129 LEU B O 1
ATOM 2334 N N . GLY B 1 130 ? 23.216 44.526 65.061 1.00 24.09 130 GLY B N 1
ATOM 2335 C CA . GLY B 1 130 ? 23.323 44.405 66.520 1.00 27.39 130 GLY B CA 1
ATOM 2336 C C . GLY B 1 130 ? 22.201 43.626 67.167 1.00 30.23 130 GLY B C 1
ATOM 2337 O O . GLY B 1 130 ? 21.121 43.410 66.541 1.00 27.43 130 GLY B O 1
ATOM 2338 N N . ILE B 1 131 ? 22.422 43.266 68.422 1.00 32.76 131 ILE B N 1
ATOM 2339 C CA . ILE B 1 131 ? 21.432 42.651 69.255 1.00 38.69 131 ILE B CA 1
ATOM 2340 C C . ILE B 1 131 ? 21.178 43.501 70.485 1.00 48.95 131 ILE B C 1
ATOM 2341 O O . ILE B 1 131 ? 22.081 44.083 71.034 1.00 47.86 131 ILE B O 1
ATOM 2346 N N . GLU B 1 132 ? 19.928 43.603 70.899 1.00 61.43 132 GLU B N 1
ATOM 2347 C CA . GLU B 1 132 ? 19.586 44.438 72.040 1.00 66.58 132 GLU B CA 1
ATOM 2348 C C . GLU B 1 132 ? 19.989 43.689 73.258 1.00 72.35 132 GLU B C 1
ATOM 2349 O O . GLU B 1 132 ? 19.658 42.529 73.399 1.00 75.83 132 GLU B O 1
ATOM 2355 N N . LEU B 1 133 ? 20.687 44.345 74.161 1.00 75.30 133 LEU B N 1
ATOM 2356 C CA . LEU B 1 133 ? 21.005 43.711 75.421 1.00 76.30 133 LEU B CA 1
ATOM 2357 C C . LEU B 1 133 ? 20.885 44.687 76.592 1.00 72.90 133 LEU B C 1
ATOM 2358 O O . LEU B 1 133 ? 19.793 44.975 77.060 1.00 72.69 133 LEU B O 1
ATOM 2363 N N . GLN B 1 137 ? 23.780 49.330 75.230 1.00 75.44 137 GLN B N 1
ATOM 2364 C CA . GLN B 1 137 ? 24.903 49.282 74.296 1.00 75.33 137 GLN B CA 1
ATOM 2365 C C . GLN B 1 137 ? 24.467 49.569 72.850 1.00 71.72 137 GLN B C 1
ATOM 2366 O O . GLN B 1 137 ? 23.288 49.425 72.513 1.00 72.84 137 GLN B O 1
ATOM 2372 N N . HIS B 1 138 ? 25.425 49.963 72.003 1.00 60.88 138 HIS B N 1
ATOM 2373 C CA . HIS B 1 138 ? 25.122 50.458 70.657 1.00 59.66 138 HIS B CA 1
ATOM 2374 C C . HIS B 1 138 ? 26.068 49.872 69.602 1.00 52.29 138 HIS B C 1
ATOM 2375 O O . HIS B 1 138 ? 26.960 49.086 69.917 1.00 62.80 138 HIS B O 1
ATOM 2382 N N . LEU B 1 139 ? 25.859 50.244 68.343 1.00 42.51 139 LEU B N 1
ATOM 2383 C CA . LEU B 1 139 ? 26.666 49.715 67.248 1.00 38.62 139 LEU B CA 1
ATOM 2384 C C . LEU B 1 139 ? 27.993 50.414 67.295 1.00 40.69 139 LEU B C 1
ATOM 2385 O O . LEU B 1 139 ? 28.037 51.593 67.667 1.00 34.26 139 LEU B O 1
ATOM 2390 N N . ASN B 1 140 ? 29.072 49.706 66.932 1.00 36.49 140 ASN B N 1
ATOM 2391 C CA . ASN B 1 140 ? 30.409 50.317 66.945 1.00 33.80 140 ASN B CA 1
ATOM 2392 C C . ASN B 1 140 ? 30.456 51.438 65.928 1.00 34.27 140 ASN B C 1
ATOM 2393 O O . ASN B 1 140 ? 29.656 51.476 65.009 1.00 34.28 140 ASN B O 1
ATOM 2398 N N . PRO B 1 141 ? 31.413 52.362 66.064 1.00 38.29 141 PRO B N 1
ATOM 2399 C CA . PRO B 1 141 ? 31.383 53.533 65.163 1.00 38.98 141 PRO B CA 1
ATOM 2400 C C . PRO B 1 141 ? 31.900 53.307 63.721 1.00 40.26 141 PRO B C 1
ATOM 2401 O O . PRO B 1 141 ? 31.936 54.241 62.946 1.00 37.66 141 PRO B O 1
ATOM 2405 N N . TYR B 1 142 ? 32.213 52.070 63.333 1.00 35.86 142 TYR B N 1
ATOM 2406 C CA . TYR B 1 142 ? 32.637 51.803 61.978 1.00 36.36 142 TYR B CA 1
ATOM 2407 C C . TYR B 1 142 ? 31.575 51.075 61.091 1.00 36.20 142 TYR B C 1
ATOM 2408 O O . TYR B 1 142 ? 31.878 50.588 59.979 1.00 34.47 142 TYR B O 1
ATOM 2417 N N . VAL B 1 143 ? 30.336 51.020 61.588 1.00 35.08 143 VAL B N 1
ATOM 2418 C CA . VAL B 1 143 ? 29.203 50.479 60.832 1.00 36.05 143 VAL B CA 1
ATOM 2419 C C . VAL B 1 143 ? 28.570 51.488 59.895 1.00 34.37 143 VAL B C 1
ATOM 2420 O O . VAL B 1 143 ? 27.999 52.425 60.389 1.00 40.96 143 VAL B O 1
ATOM 2424 N N . ASP B 1 144 ? 28.625 51.302 58.572 1.00 36.03 144 ASP B N 1
ATOM 2425 C CA . ASP B 1 144 ? 27.916 52.180 57.624 1.00 37.55 144 ASP B CA 1
ATOM 2426 C C . ASP B 1 144 ? 26.389 51.845 57.547 1.00 37.28 144 ASP B C 1
ATOM 2427 O O . ASP B 1 144 ? 25.571 52.690 57.307 1.00 32.88 144 ASP B O 1
ATOM 2432 N N . LEU B 1 145 ? 26.041 50.577 57.662 1.00 30.51 145 LEU B N 1
ATOM 2433 C CA . LEU B 1 145 ? 24.690 50.133 57.528 1.00 31.84 145 LEU B CA 1
ATOM 2434 C C . LEU B 1 145 ? 24.442 49.335 58.787 1.00 33.39 145 LEU B C 1
ATOM 2435 O O . LEU B 1 145 ? 24.941 48.211 58.935 1.00 32.02 145 LEU B O 1
ATOM 2440 N N . GLY B 1 146 ? 23.727 49.958 59.717 1.00 29.27 146 GLY B N 1
ATOM 2441 C CA . GLY B 1 146 ? 23.398 49.372 61.026 1.00 32.74 146 GLY B CA 1
ATOM 2442 C C . GLY B 1 146 ? 21.920 49.022 61.237 1.00 31.56 146 GLY B C 1
ATOM 2443 O O . GLY B 1 146 ? 21.072 49.735 60.783 1.00 29.67 146 GLY B O 1
ATOM 2444 N N . LEU B 1 147 ? 21.650 47.903 61.894 1.00 30.10 147 LEU B N 1
ATOM 2445 C CA . LEU B 1 147 ? 20.317 47.520 62.338 1.00 36.39 147 LEU B CA 1
ATOM 2446 C C . LEU B 1 147 ? 20.436 46.865 63.700 1.00 30.58 147 LEU B C 1
ATOM 2447 O O . LEU B 1 147 ? 21.398 46.162 63.943 1.00 32.77 147 LEU B O 1
ATOM 2452 N N A ASN B 1 148 ? 19.441 47.057 64.547 0.50 28.78 148 ASN B N 1
ATOM 2453 N N B ASN B 1 148 ? 19.454 47.123 64.562 0.50 30.60 148 ASN B N 1
ATOM 2454 C CA A ASN B 1 148 ? 19.433 46.504 65.879 0.50 29.81 148 ASN B CA 1
ATOM 2455 C CA B ASN B 1 148 ? 19.349 46.544 65.894 0.50 32.93 148 ASN B CA 1
ATOM 2456 C C A ASN B 1 148 ? 18.226 45.591 66.067 0.50 28.62 148 ASN B C 1
ATOM 2457 C C B ASN B 1 148 ? 18.219 45.516 65.902 0.50 30.36 148 ASN B C 1
ATOM 2458 O O A ASN B 1 148 ? 17.112 45.994 65.859 0.50 29.47 148 ASN B O 1
ATOM 2459 O O B ASN B 1 148 ? 17.155 45.736 65.354 0.50 31.28 148 ASN B O 1
ATOM 2468 N N . PHE B 1 149 ? 18.482 44.365 66.475 1.00 27.76 149 PHE B N 1
ATOM 2469 C CA . PHE B 1 149 ? 17.475 43.335 66.614 1.00 28.03 149 PHE B CA 1
ATOM 2470 C C . PHE B 1 149 ? 17.222 43.076 68.105 1.00 28.82 149 PHE B C 1
ATOM 2471 O O . PHE B 1 149 ? 18.162 43.121 68.901 1.00 31.91 149 PHE B O 1
ATOM 2479 N N . ARG B 1 150 ? 15.982 42.798 68.483 1.00 25.11 150 ARG B N 1
ATOM 2480 C CA . ARG B 1 150 ? 15.704 42.293 69.798 1.00 28.43 150 ARG B CA 1
ATOM 2481 C C . ARG B 1 150 ? 15.742 40.808 69.793 1.00 30.14 150 ARG B C 1
ATOM 2482 O O . ARG B 1 150 ? 16.001 40.213 70.820 1.00 29.57 150 ARG B O 1
ATOM 2490 N N . TYR B 1 151 ? 15.395 40.178 68.689 1.00 26.52 151 TYR B N 1
ATOM 2491 C CA . TYR B 1 151 ? 15.293 38.696 68.712 1.00 29.00 151 TYR B CA 1
ATOM 2492 C C . TYR B 1 151 ? 16.542 38.072 68.123 1.00 30.51 151 TYR B C 1
ATOM 2493 O O . TYR B 1 151 ? 16.811 38.147 66.931 1.00 29.29 151 TYR B O 1
ATOM 2502 N N . PHE B 1 152 ? 17.295 37.458 68.986 1.00 31.91 152 PHE B N 1
ATOM 2503 C CA . PHE B 1 152 ? 18.391 36.600 68.651 1.00 37.33 152 PHE B CA 1
ATOM 2504 C C . PHE B 1 152 ? 18.232 35.799 67.366 1.00 33.78 152 PHE B C 1
ATOM 2505 O O . PHE B 1 152 ? 19.060 35.852 66.508 1.00 28.75 152 PHE B O 1
ATOM 2513 N N . PHE B 1 153 ? 17.154 35.054 67.266 1.00 32.30 153 PHE B N 1
ATOM 2514 C CA . PHE B 1 153 ? 16.931 34.179 66.137 1.00 35.66 153 PHE B CA 1
ATOM 2515 C C . PHE B 1 153 ? 16.671 34.877 64.820 1.00 33.85 153 PHE B C 1
ATOM 2516 O O . PHE B 1 153 ? 17.068 34.408 63.787 1.00 33.70 153 PHE B O 1
ATOM 2524 N N . ALA B 1 154 ? 16.053 36.032 64.877 1.00 28.85 154 ALA B N 1
ATOM 2525 C CA . ALA B 1 154 ? 15.907 36.851 63.709 1.00 29.68 154 ALA B CA 1
ATOM 2526 C C . ALA B 1 154 ? 17.246 37.369 63.172 1.00 29.45 154 ALA B C 1
ATOM 2527 O O . ALA B 1 154 ? 17.496 37.324 62.004 1.00 27.12 154 ALA B O 1
ATOM 2529 N N . ARG B 1 155 ? 18.096 37.859 64.068 1.00 28.43 155 ARG B N 1
ATOM 2530 C CA . ARG B 1 155 ? 19.404 38.371 63.674 1.00 27.39 155 ARG B CA 1
ATOM 2531 C C . ARG B 1 155 ? 20.231 37.287 62.986 1.00 26.27 155 ARG B C 1
ATOM 2532 O O . ARG B 1 155 ? 20.828 37.518 61.934 1.00 23.92 155 ARG B O 1
ATOM 2540 N N . LYS B 1 156 ? 20.257 36.105 63.591 1.00 24.76 156 LYS B N 1
ATOM 2541 C CA . LYS B 1 156 ? 20.988 34.976 63.060 1.00 27.75 156 LYS B CA 1
ATOM 2542 C C . LYS B 1 156 ? 20.625 34.598 61.659 1.00 25.37 156 LYS B C 1
ATOM 2543 O O . LYS B 1 156 ? 21.461 34.293 60.887 1.00 23.44 156 LYS B O 1
ATOM 2549 N N . THR B 1 157 ? 19.342 34.618 61.369 1.00 26.75 157 THR B N 1
ATOM 2550 C CA . THR B 1 157 ? 18.818 34.307 60.061 1.00 26.33 157 THR B CA 1
ATOM 2551 C C . THR B 1 157 ? 19.378 35.263 59.020 1.00 25.28 157 THR B C 1
ATOM 2552 O O . THR B 1 157 ? 19.695 34.909 57.945 1.00 21.66 157 THR B O 1
ATOM 2556 N N . MET B 1 158 ? 19.446 36.512 59.382 1.00 22.63 158 MET B N 1
ATOM 2557 C CA . MET B 1 158 ? 19.908 37.485 58.449 1.00 22.13 158 MET B CA 1
ATOM 2558 C C . MET B 1 158 ? 21.394 37.198 58.074 1.00 22.85 158 MET B C 1
ATOM 2559 O O . MET B 1 158 ? 21.774 37.430 56.943 1.00 21.25 158 MET B O 1
ATOM 2564 N N . PHE B 1 159 ? 22.223 36.710 59.001 1.00 21.10 159 PHE B N 1
ATOM 2565 C CA . PHE B 1 159 ? 23.603 36.357 58.588 1.00 23.09 159 PHE B CA 1
ATOM 2566 C C . PHE B 1 159 ? 23.638 35.286 57.498 1.00 22.72 159 PHE B C 1
ATOM 2567 O O . PHE B 1 159 ? 24.370 35.392 56.535 1.00 21.55 159 PHE B O 1
ATOM 2575 N N . LEU B 1 160 ? 22.909 34.209 57.691 1.00 25.50 160 LEU B N 1
ATOM 2576 C CA . LEU B 1 160 ? 22.820 33.186 56.650 1.00 25.61 160 LEU B CA 1
ATOM 2577 C C . LEU B 1 160 ? 22.170 33.671 55.366 1.00 26.85 160 LEU B C 1
ATOM 2578 O O . LEU B 1 160 ? 22.541 33.223 54.286 1.00 26.15 160 LEU B O 1
ATOM 2583 N N . LYS B 1 161 ? 21.228 34.608 55.437 1.00 27.99 161 LYS B N 1
ATOM 2584 C CA . LYS B 1 161 ? 20.492 34.990 54.212 1.00 28.42 161 LYS B CA 1
ATOM 2585 C C . LYS B 1 161 ? 21.223 36.003 53.372 1.00 25.32 161 LYS B C 1
ATOM 2586 O O . LYS B 1 161 ? 20.996 36.080 52.155 1.00 23.09 161 LYS B O 1
ATOM 2592 N N . TYR B 1 162 ? 22.005 36.850 54.023 1.00 22.49 162 TYR B N 1
ATOM 2593 C CA . TYR B 1 162 ? 22.572 38.017 53.355 1.00 25.17 162 TYR B CA 1
ATOM 2594 C C . TYR B 1 162 ? 24.096 37.960 53.325 1.00 25.23 162 TYR B C 1
ATOM 2595 O O . TYR B 1 162 ? 24.752 38.966 53.069 1.00 22.09 162 TYR B O 1
ATOM 2604 N N . SER B 1 163 ? 24.678 36.771 53.548 1.00 20.54 163 SER B N 1
ATOM 2605 C CA . SER B 1 163 ? 26.120 36.622 53.293 1.00 20.20 163 SER B CA 1
ATOM 2606 C C . SER B 1 163 ? 26.377 35.256 52.737 1.00 20.17 163 SER B C 1
ATOM 2607 O O . SER B 1 163 ? 25.520 34.410 52.866 1.00 19.80 163 SER B O 1
ATOM 2610 N N . GLN B 1 164 ? 27.543 35.031 52.138 1.00 20.53 164 GLN B N 1
ATOM 2611 C CA . GLN B 1 164 ? 27.781 33.713 51.448 1.00 23.69 164 GLN B CA 1
ATOM 2612 C C . GLN B 1 164 ? 29.025 32.962 51.983 1.00 20.24 164 GLN B C 1
ATOM 2613 O O . GLN B 1 164 ? 29.449 31.989 51.387 1.00 23.26 164 GLN B O 1
ATOM 2619 N N . ALA B 1 165 ? 29.498 33.348 53.170 1.00 19.53 165 ALA B N 1
ATOM 2620 C CA . ALA B 1 165 ? 30.676 32.813 53.803 1.00 19.24 165 ALA B CA 1
ATOM 2621 C C . ALA B 1 165 ? 30.706 33.359 55.236 1.00 19.60 165 ALA B C 1
ATOM 2622 O O . ALA B 1 165 ? 30.287 34.497 55.489 1.00 18.08 165 ALA B O 1
ATOM 2624 N N . PHE B 1 166 ? 31.206 32.533 56.148 1.00 19.31 166 PHE B N 1
ATOM 2625 C CA . PHE B 1 166 ? 31.453 32.890 57.531 1.00 20.83 166 PHE B CA 1
ATOM 2626 C C . PHE B 1 166 ? 32.911 32.733 57.834 1.00 19.59 166 PHE B C 1
ATOM 2627 O O . PHE B 1 166 ? 33.500 31.662 57.605 1.00 19.35 166 PHE B O 1
ATOM 2635 N N . VAL B 1 167 ? 33.480 33.776 58.417 1.00 18.61 167 VAL B N 1
ATOM 2636 C CA . VAL B 1 167 ? 34.832 33.742 58.989 1.00 20.96 167 VAL B CA 1
ATOM 2637 C C . VAL B 1 167 ? 34.754 33.932 60.510 1.00 21.17 167 VAL B C 1
ATOM 2638 O O . VAL B 1 167 ? 34.198 34.906 60.947 1.00 21.66 167 VAL B O 1
ATOM 2642 N N . CYS B 1 168 ? 35.267 32.958 61.280 1.00 19.16 168 CYS B N 1
ATOM 2643 C CA . CYS B 1 168 ? 35.382 33.022 62.749 1.00 20.95 168 CYS B CA 1
ATOM 2644 C C . CYS B 1 168 ? 36.771 33.374 63.272 1.00 20.61 168 CYS B C 1
ATOM 2645 O O . CYS B 1 168 ? 37.645 32.565 63.313 1.00 19.36 168 CYS B O 1
ATOM 2648 N N . LEU B 1 169 ? 36.934 34.613 63.717 1.00 21.31 169 LEU B N 1
ATOM 2649 C CA . LEU B 1 169 ? 38.017 34.993 64.590 1.00 21.35 169 LEU B CA 1
ATOM 2650 C C . LEU B 1 169 ? 37.740 34.338 65.907 1.00 22.43 169 LEU B C 1
ATOM 2651 O O . LEU B 1 169 ? 36.609 33.900 66.166 1.00 22.08 169 LEU B O 1
ATOM 2656 N N . PRO B 1 170 ? 38.773 34.250 66.761 1.00 22.03 170 PRO B N 1
ATOM 2657 C CA . PRO B 1 170 ? 38.583 33.703 68.072 1.00 22.84 170 PRO B CA 1
ATOM 2658 C C . PRO B 1 170 ? 37.408 34.312 68.812 1.00 20.41 170 PRO B C 1
ATOM 2659 O O . PRO B 1 170 ? 37.233 35.527 68.815 1.00 21.35 170 PRO B O 1
ATOM 2663 N N . GLY B 1 171 ? 36.602 33.484 69.430 1.00 20.91 171 GLY B N 1
ATOM 2664 C CA . GLY B 1 171 ? 35.461 34.001 70.196 1.00 23.81 171 GLY B CA 1
ATOM 2665 C C . GLY B 1 171 ? 34.868 33.004 71.158 1.00 23.03 171 GLY B C 1
ATOM 2666 O O . GLY B 1 171 ? 35.288 31.867 71.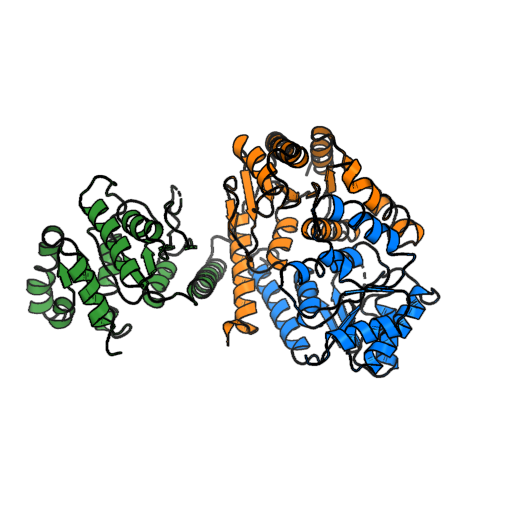230 1.00 25.06 171 GLY B O 1
ATOM 2667 N N . GLY B 1 172 ? 33.866 33.464 71.889 1.00 27.10 172 GLY B N 1
ATOM 2668 C CA . GLY B 1 172 ? 33.255 32.692 72.937 1.00 28.09 172 GLY B CA 1
ATOM 2669 C C . GLY B 1 172 ? 32.045 31.986 72.397 1.00 30.27 172 GLY B C 1
ATOM 2670 O O . GLY B 1 172 ? 32.057 31.508 71.256 1.00 29.80 172 GLY B O 1
ATOM 2671 N N . PHE B 1 173 ? 30.994 31.918 73.197 1.00 27.48 173 PHE B N 1
ATOM 2672 C CA . PHE B 1 173 ? 29.878 31.035 72.884 1.00 26.91 173 PHE B CA 1
ATOM 2673 C C . PHE B 1 173 ? 29.023 31.546 71.744 1.00 25.48 173 PHE B C 1
ATOM 2674 O O . PHE B 1 173 ? 28.449 30.752 70.998 1.00 23.08 173 PHE B O 1
ATOM 2682 N N . GLY B 1 174 ? 28.917 32.865 71.615 1.00 21.77 174 GLY B N 1
ATOM 2683 C CA . GLY B 1 174 ? 28.198 33.444 70.504 1.00 24.89 174 GLY B CA 1
ATOM 2684 C C . GLY B 1 174 ? 28.847 33.114 69.154 1.00 26.24 174 GLY B C 1
ATOM 2685 O O . GLY B 1 174 ? 28.150 32.836 68.172 1.00 23.93 174 GLY B O 1
ATOM 2686 N N . THR B 1 175 ? 30.182 33.083 69.127 1.00 22.97 175 THR B N 1
ATOM 2687 C CA . THR B 1 175 ? 30.911 32.712 67.907 1.00 21.41 175 THR B CA 1
ATOM 2688 C C . THR B 1 175 ? 30.734 31.252 67.643 1.00 20.76 175 THR B C 1
ATOM 2689 O O . THR B 1 175 ? 30.446 30.855 66.525 1.00 20.58 175 THR B O 1
ATOM 2693 N N . LEU B 1 176 ? 30.908 30.439 68.680 1.00 20.71 176 LEU B N 1
ATOM 2694 C CA . LEU B 1 176 ? 30.770 28.993 68.551 1.00 20.55 176 LEU B CA 1
ATOM 2695 C C . LEU B 1 176 ? 29.376 28.608 68.068 1.00 20.18 176 LEU B C 1
ATOM 2696 O O . LEU B 1 176 ? 29.220 27.708 67.244 1.00 19.70 176 LEU B O 1
ATOM 2701 N N . ASP B 1 177 ? 28.364 29.296 68.588 1.00 21.20 177 ASP B N 1
ATOM 2702 C CA . ASP B 1 177 ? 26.981 29.023 68.215 1.00 26.63 177 ASP B CA 1
ATOM 2703 C C . ASP B 1 177 ? 26.756 29.236 66.722 1.00 24.08 177 ASP B C 1
ATOM 2704 O O . ASP B 1 177 ? 26.041 28.469 66.077 1.00 26.32 177 ASP B O 1
ATOM 2709 N N . GLU B 1 178 ? 27.371 30.281 66.178 1.00 23.08 178 GLU B N 1
ATOM 2710 C CA . GLU B 1 178 ? 27.234 30.599 64.762 1.00 24.36 178 GLU B CA 1
ATOM 2711 C C . GLU B 1 178 ? 28.008 29.612 63.894 1.00 23.02 178 GLU B C 1
ATOM 2712 O O . GLU B 1 178 ? 27.563 29.245 62.807 1.00 24.32 178 GLU B O 1
ATOM 2718 N N . LEU B 1 179 ? 29.169 29.187 64.382 1.00 21.98 179 LEU B N 1
ATOM 2719 C CA . LEU B 1 179 ? 29.998 28.260 63.660 1.00 21.23 179 LEU B CA 1
ATOM 2720 C C . LEU B 1 179 ? 29.286 26.900 63.495 1.00 22.97 179 LEU B C 1
ATOM 2721 O O . LEU B 1 179 ? 29.307 26.307 62.419 1.00 21.58 179 LEU B O 1
ATOM 2726 N N . PHE B 1 180 ? 28.706 26.380 64.570 1.00 21.16 180 PHE B N 1
ATOM 2727 C CA . PHE B 1 180 ? 28.082 25.071 64.427 1.00 21.93 180 PHE B CA 1
ATOM 2728 C C . PHE B 1 180 ? 26.712 25.124 63.681 1.00 22.65 180 PHE B C 1
ATOM 2729 O O . PHE B 1 180 ? 26.325 24.167 63.055 1.00 24.33 180 PHE B O 1
ATOM 2737 N N . GLU B 1 181 ? 26.012 26.247 63.755 1.00 23.02 181 GLU B N 1
ATOM 2738 C CA . GLU B 1 181 ? 24.859 26.491 62.899 1.00 26.55 181 GLU B CA 1
ATOM 2739 C C . GLU B 1 181 ? 25.208 26.403 61.432 1.00 25.74 181 GLU B C 1
ATOM 2740 O O . GLU B 1 181 ? 24.577 25.638 60.710 1.00 27.00 181 GLU B O 1
ATOM 2746 N N . VAL B 1 182 ? 26.208 27.158 60.988 1.00 26.02 182 VAL B N 1
ATOM 2747 C CA . VAL B 1 182 ? 26.699 27.029 59.598 1.00 25.89 182 VAL B CA 1
ATOM 2748 C C . VAL B 1 182 ? 27.278 25.630 59.188 1.00 24.26 182 VAL B C 1
ATOM 2749 O O . VAL B 1 182 ? 26.996 25.111 58.073 1.00 22.03 182 VAL B O 1
ATOM 2753 N N . LEU B 1 183 ? 28.090 25.035 60.047 1.00 22.66 183 LEU B N 1
ATOM 2754 C CA . LEU B 1 183 ? 28.496 23.655 59.830 1.00 25.62 183 LEU B CA 1
ATOM 2755 C C . LEU B 1 183 ? 27.314 22.740 59.559 1.00 28.35 183 LEU B C 1
ATOM 2756 O O . LEU B 1 183 ? 27.376 21.947 58.640 1.00 29.50 183 LEU B O 1
ATOM 2761 N N A CYS B 1 184 ? 26.229 22.892 60.316 0.50 29.25 184 CYS B N 1
ATOM 2762 N N B CYS B 1 184 ? 26.256 22.880 60.367 0.50 32.27 184 CYS B N 1
ATOM 2763 C CA A CYS B 1 184 ? 25.045 22.041 60.185 0.50 27.87 184 CYS B CA 1
ATOM 2764 C CA B CYS B 1 184 ? 24.988 22.157 60.201 0.50 32.79 184 CYS B CA 1
ATOM 2765 C C A CYS B 1 184 ? 24.171 22.374 58.948 0.50 28.99 184 CYS B C 1
ATOM 2766 C C B CYS B 1 184 ? 24.410 22.354 58.831 0.50 31.45 184 CYS B C 1
ATOM 2767 O O A CYS B 1 184 ? 23.500 21.499 58.406 0.50 31.51 184 CYS B O 1
ATOM 2768 O O B CYS B 1 184 ? 24.235 21.379 58.082 0.50 30.04 184 CYS B O 1
ATOM 2773 N N . MET B 1 185 ? 24.170 23.631 58.526 1.00 28.58 185 MET B N 1
ATOM 2774 C CA . MET B 1 185 ? 23.490 24.060 57.309 1.00 29.12 185 MET B CA 1
ATOM 2775 C C . MET B 1 185 ? 24.210 23.534 56.081 1.00 28.37 185 MET B C 1
ATOM 2776 O O . MET B 1 185 ? 23.575 23.246 55.055 1.00 27.88 185 MET B O 1
ATOM 2781 N N . VAL B 1 186 ? 25.539 23.457 56.167 1.00 27.53 186 VAL B N 1
ATOM 2782 C CA . VAL B 1 186 ? 26.346 23.038 55.058 1.00 27.79 186 VAL B CA 1
ATOM 2783 C C . VAL B 1 186 ? 26.143 21.511 55.012 1.00 32.61 186 VAL B C 1
ATOM 2784 O O . VAL B 1 186 ? 25.887 20.926 53.990 1.00 30.55 186 VAL B O 1
ATOM 2788 N N . GLN B 1 187 ? 26.211 20.890 56.151 1.00 30.45 187 GLN B N 1
ATOM 2789 C CA . GLN B 1 187 ? 26.123 19.447 56.194 1.00 38.29 187 GLN B CA 1
ATOM 2790 C C . GLN B 1 187 ? 24.805 18.926 55.619 1.00 36.55 187 GLN B C 1
ATOM 2791 O O . GLN B 1 187 ? 24.785 17.901 54.960 1.00 40.74 187 GLN B O 1
ATOM 2797 N N . THR B 1 188 ? 23.736 19.660 55.837 1.00 40.85 188 THR B N 1
ATOM 2798 C CA . THR B 1 188 ? 22.386 19.214 55.490 1.00 43.26 188 THR B CA 1
ATOM 2799 C C . THR B 1 188 ? 21.898 19.722 54.134 1.00 42.52 188 THR B C 1
ATOM 2800 O O . THR B 1 188 ? 20.790 19.388 53.737 1.00 41.07 188 THR B O 1
ATOM 2804 N N . GLY B 1 189 ? 22.733 20.508 53.450 1.00 38.43 189 GLY B N 1
ATOM 2805 C CA . GLY B 1 189 ? 22.480 21.001 52.128 1.00 35.05 189 GLY B CA 1
ATOM 2806 C C . GLY B 1 189 ? 21.603 22.228 52.114 1.00 36.16 189 GLY B C 1
ATOM 2807 O O . GLY B 1 189 ? 21.176 22.674 51.067 1.00 41.25 189 GLY B O 1
ATOM 2808 N N . LYS B 1 190 ? 21.340 22.816 53.252 1.00 37.48 190 LYS B N 1
ATOM 2809 C CA . LYS B 1 190 ? 20.448 23.975 53.285 1.00 38.51 190 LYS B CA 1
ATOM 2810 C C . LYS B 1 190 ? 21.115 25.212 52.778 1.00 34.27 190 LYS B C 1
ATOM 2811 O O . LYS B 1 190 ? 20.453 26.138 52.397 1.00 34.08 190 LYS B O 1
ATOM 2817 N N . VAL B 1 191 ? 22.428 25.254 52.828 1.00 35.04 191 VAL B N 1
ATOM 2818 C CA . VAL B 1 191 ? 23.179 26.247 52.081 1.00 33.28 191 VAL B CA 1
ATOM 2819 C C . VAL B 1 191 ? 24.223 25.505 51.294 1.00 30.39 191 VAL B C 1
ATOM 2820 O O . VAL B 1 191 ? 24.616 24.378 51.621 1.00 32.37 191 VAL B O 1
ATOM 2824 N N . THR B 1 192 ? 24.688 26.159 50.259 1.00 28.30 192 THR B N 1
ATOM 2825 C CA . THR B 1 192 ? 25.606 25.574 49.311 1.00 33.72 192 THR B CA 1
ATOM 2826 C C . THR B 1 192 ? 26.697 26.605 48.929 1.00 29.52 192 THR B C 1
ATOM 2827 O O . THR B 1 192 ? 26.489 27.822 49.006 1.00 28.87 192 THR B O 1
ATOM 2831 N N . ASN B 1 193 ? 27.889 26.138 48.568 1.00 31.68 193 ASN B N 1
ATOM 2832 C CA . ASN B 1 193 ? 28.991 27.061 48.179 1.00 28.63 193 ASN B CA 1
ATOM 2833 C C . ASN B 1 193 ? 29.225 28.109 49.266 1.00 26.97 193 ASN B C 1
ATOM 2834 O O . ASN B 1 193 ? 29.347 29.328 49.001 1.00 23.59 193 ASN B O 1
ATOM 2839 N N . PHE B 1 194 ? 29.258 27.627 50.509 1.00 26.81 194 PHE B N 1
ATOM 2840 C CA . PHE B 1 194 ? 29.217 28.541 51.673 1.00 24.84 194 PHE B CA 1
ATOM 2841 C C . PHE B 1 194 ? 30.452 28.292 52.526 1.00 23.38 194 PHE B C 1
ATOM 2842 O O . PHE B 1 194 ? 30.428 27.479 53.439 1.00 21.04 194 PHE B O 1
ATOM 2850 N N . PRO B 1 195 ? 31.556 28.924 52.167 1.00 21.18 195 PRO B N 1
ATOM 2851 C CA . PRO B 1 195 ? 32.808 28.622 52.868 1.00 22.64 195 PRO B CA 1
ATOM 2852 C C . PRO B 1 195 ? 32.848 29.045 54.330 1.00 21.13 195 PRO B C 1
ATOM 2853 O O . PRO B 1 195 ? 32.321 30.103 54.662 1.00 20.74 195 PRO B O 1
ATOM 2857 N N . ILE B 1 196 ? 33.583 28.277 55.133 1.00 19.96 196 ILE B N 1
ATOM 2858 C CA . ILE B 1 196 ? 33.730 28.471 56.592 1.00 19.37 196 ILE B CA 1
ATOM 2859 C C . ILE B 1 196 ? 35.213 28.462 56.870 1.00 21.97 196 ILE B C 1
ATOM 2860 O O . ILE B 1 196 ? 35.927 27.443 56.548 1.00 19.99 196 ILE B O 1
ATOM 2865 N N . VAL B 1 197 ? 35.697 29.598 57.373 1.00 21.28 197 VAL B N 1
ATOM 2866 C CA . VAL B 1 197 ? 37.083 29.781 57.785 1.00 22.34 197 VAL B CA 1
ATOM 2867 C C . VAL B 1 197 ? 37.224 30.108 59.251 1.00 22.19 197 VAL B C 1
ATOM 2868 O O . VAL B 1 197 ? 36.516 31.002 59.733 1.00 24.00 197 VAL B O 1
ATOM 2872 N N . LEU B 1 198 ? 38.142 29.445 59.945 1.00 20.84 198 LEU B N 1
ATOM 2873 C CA . LEU B 1 198 ? 38.569 29.803 61.290 1.00 20.41 198 LEU B CA 1
ATOM 2874 C C . LEU B 1 198 ? 39.961 30.422 61.278 1.00 20.20 198 LEU B C 1
ATOM 2875 O O . LEU B 1 198 ? 40.870 29.844 60.786 1.00 19.88 198 LEU B O 1
ATOM 2880 N N . ILE B 1 199 ? 40.068 31.605 61.843 1.00 20.42 199 ILE B N 1
ATOM 2881 C CA . ILE B 1 199 ? 41.294 32.375 61.929 1.00 20.81 199 ILE B CA 1
ATOM 2882 C C . ILE B 1 199 ? 41.893 32.217 63.323 1.00 22.90 199 ILE B C 1
ATOM 2883 O O . ILE B 1 199 ? 41.290 32.581 64.282 1.00 21.52 199 ILE B O 1
ATOM 2888 N N . GLY B 1 200 ? 43.087 31.664 63.400 1.00 22.60 200 GLY B N 1
ATOM 2889 C CA . GLY B 1 200 ? 43.754 31.396 64.648 1.00 21.18 200 GLY B CA 1
ATOM 2890 C C . GLY B 1 200 ? 44.025 29.918 64.771 1.00 23.08 200 GLY B C 1
ATOM 2891 O O . GLY B 1 200 ? 43.213 29.214 65.267 1.00 23.68 200 GLY B O 1
ATOM 2892 N N . THR B 1 201 ? 45.181 29.472 64.302 1.00 23.26 201 THR B N 1
ATOM 2893 C CA . THR B 1 201 ? 45.511 28.054 64.305 1.00 24.21 201 THR B CA 1
ATOM 2894 C C . THR B 1 201 ? 45.694 27.582 65.740 1.00 26.15 201 THR B C 1
ATOM 2895 O O . THR B 1 201 ? 45.215 26.538 66.099 1.00 25.57 201 THR B O 1
ATOM 2899 N N . GLU B 1 202 ? 46.376 28.367 66.558 1.00 23.93 202 GLU B N 1
ATOM 2900 C CA . GLU B 1 202 ? 46.613 27.960 67.927 1.00 29.37 202 GLU B CA 1
ATOM 2901 C C . GLU B 1 202 ? 45.320 27.940 68.689 1.00 24.20 202 GLU B C 1
ATOM 2902 O O . GLU B 1 202 ? 45.020 27.012 69.348 1.00 23.57 202 GLU B O 1
ATOM 2908 N N . PHE B 1 203 ? 44.581 29.014 68.598 1.00 24.25 203 PHE B N 1
ATOM 2909 C CA . PHE B 1 203 ? 43.313 29.098 69.337 1.00 23.56 203 PHE B CA 1
ATOM 2910 C C . PHE B 1 203 ? 42.345 27.956 69.015 1.00 22.26 203 PHE B C 1
ATOM 2911 O O . PHE B 1 203 ? 41.782 27.350 69.938 1.00 25.06 203 PHE B O 1
ATOM 2919 N N . TRP B 1 204 ? 42.164 27.634 67.726 1.00 20.07 204 TRP B N 1
ATOM 2920 C CA . TRP B 1 204 ? 41.095 26.721 67.327 1.00 20.68 204 TRP B CA 1
ATOM 2921 C C . TRP B 1 204 ? 41.559 25.285 67.343 1.00 24.24 204 TRP B C 1
ATOM 2922 O O . TRP B 1 204 ? 40.700 24.357 67.244 1.00 21.87 204 TRP B O 1
ATOM 2933 N N . ALA B 1 205 ? 42.879 25.068 67.400 1.00 22.21 205 ALA B N 1
ATOM 2934 C CA . ALA B 1 205 ? 43.415 23.677 67.244 1.00 24.21 205 ALA B CA 1
ATOM 2935 C C . ALA B 1 205 ? 42.686 22.653 68.065 1.00 24.07 205 ALA B C 1
ATOM 2936 O O . ALA B 1 205 ? 42.390 21.537 67.600 1.00 31.03 205 ALA B O 1
ATOM 2938 N N . GLY B 1 206 ? 42.511 22.940 69.336 1.00 22.96 206 GLY B N 1
ATOM 2939 C CA . GLY B 1 206 ? 42.012 21.890 70.201 1.00 25.59 206 GLY B CA 1
ATOM 2940 C C . GLY B 1 206 ? 40.550 21.527 69.934 1.00 23.91 206 GLY B C 1
ATOM 2941 O O . GLY B 1 206 ? 40.148 20.358 70.089 1.00 24.80 206 GLY B O 1
ATOM 2942 N N . LEU B 1 207 ? 39.753 22.506 69.505 1.00 23.44 207 LEU B N 1
ATOM 2943 C CA . LEU B 1 207 ? 38.362 22.227 69.060 1.00 21.51 207 LEU B CA 1
ATOM 2944 C C . LEU B 1 207 ? 38.351 21.351 67.898 1.00 22.77 207 LEU B C 1
ATOM 2945 O O . LEU B 1 207 ? 37.635 20.281 67.870 1.00 24.56 207 LEU B O 1
ATOM 2950 N N . VAL B 1 208 ? 39.143 21.744 66.914 1.00 22.44 208 VAL B N 1
ATOM 2951 C CA . VAL B 1 208 ? 39.251 20.930 65.696 1.00 23.40 208 VAL B CA 1
ATOM 2952 C C . VAL B 1 208 ? 39.738 19.516 65.949 1.00 24.69 208 VAL B C 1
ATOM 2953 O O . VAL B 1 208 ? 39.260 18.559 65.304 1.00 23.41 208 VAL B O 1
ATOM 2957 N N A ASP B 1 209 ? 40.671 19.359 66.884 0.50 22.00 209 ASP B N 1
ATOM 2958 N N B ASP B 1 209 ? 40.665 19.368 66.886 0.50 27.04 209 ASP B N 1
ATOM 2959 C CA A ASP B 1 209 ? 41.201 18.020 67.214 0.50 20.47 209 ASP B CA 1
ATOM 2960 C CA B ASP B 1 209 ? 41.184 18.042 67.238 0.50 29.06 209 ASP B CA 1
ATOM 2961 C C A ASP B 1 209 ? 40.119 17.131 67.888 0.50 21.08 209 ASP B C 1
ATOM 2962 C C B ASP B 1 209 ? 40.108 17.142 67.877 0.50 25.69 209 ASP B C 1
ATOM 2963 O O A ASP B 1 209 ? 40.015 15.902 67.612 0.50 23.43 209 ASP B O 1
ATOM 2964 O O B ASP B 1 209 ? 40.003 15.927 67.574 0.50 27.68 209 ASP B O 1
ATOM 2973 N N . TRP B 1 210 ? 39.304 17.737 68.753 1.00 23.63 210 TRP B N 1
ATOM 2974 C CA . TRP B 1 210 ? 38.181 17.025 69.414 1.00 27.30 210 TRP B CA 1
ATOM 2975 C C . TRP B 1 210 ? 37.140 16.585 68.379 1.00 28.49 210 TRP B C 1
ATOM 2976 O O . TRP B 1 210 ? 36.761 15.422 68.318 1.00 30.18 210 TRP B O 1
ATOM 2987 N N . ILE B 1 211 ? 36.746 17.508 67.515 1.00 27.24 211 ILE B N 1
ATOM 2988 C CA . ILE B 1 211 ? 35.800 17.234 66.448 1.00 26.82 211 ILE B CA 1
ATOM 2989 C C . ILE B 1 211 ? 36.308 16.102 65.629 1.00 33.51 211 ILE B C 1
ATOM 2990 O O . ILE B 1 211 ? 35.592 15.097 65.394 1.00 35.38 211 ILE B O 1
ATOM 2995 N N . ARG B 1 212 ? 37.533 16.281 65.183 1.00 38.35 212 ARG B N 1
ATOM 2996 C CA . ARG B 1 212 ? 38.161 15.419 64.249 1.00 42.69 212 ARG B CA 1
ATOM 2997 C C . ARG B 1 212 ? 38.406 14.032 64.790 1.00 44.05 212 ARG B C 1
ATOM 2998 O O . ARG B 1 212 ? 38.577 13.132 64.030 1.00 54.47 212 ARG B O 1
ATOM 3006 N N . HIS B 1 213 ? 38.415 13.873 66.098 1.00 44.80 213 HIS B N 1
ATOM 3007 C CA . HIS B 1 213 ? 38.679 12.586 66.699 1.00 54.13 213 HIS B CA 1
ATOM 3008 C C . HIS B 1 213 ? 37.503 11.980 67.478 1.00 49.79 213 HIS B C 1
ATOM 3009 O O . HIS B 1 213 ? 37.166 10.837 67.291 1.00 56.11 213 HIS B O 1
ATOM 3016 N N . ARG B 1 214 ? 36.878 12.747 68.333 1.00 40.25 214 ARG B N 1
ATOM 3017 C CA . ARG B 1 214 ? 35.645 12.324 68.960 1.00 41.61 214 ARG B CA 1
ATOM 3018 C C . ARG B 1 214 ? 34.483 12.148 67.975 1.00 37.42 214 ARG B C 1
ATOM 3019 O O . ARG B 1 214 ? 33.964 11.085 67.827 1.00 40.38 214 ARG B O 1
ATOM 3027 N N . LEU B 1 215 ? 34.060 13.225 67.332 1.00 36.58 215 LEU B N 1
ATOM 3028 C CA . LEU B 1 215 ? 32.906 13.204 66.462 1.00 33.33 215 LEU B CA 1
ATOM 3029 C C . LEU B 1 215 ? 33.040 12.317 65.228 1.00 34.63 215 LEU B C 1
ATOM 3030 O O . LEU B 1 215 ? 32.123 11.622 64.900 1.00 33.53 215 LEU B O 1
ATOM 3035 N N . VAL B 1 216 ? 34.167 12.389 64.541 1.00 33.17 216 VAL B N 1
ATOM 3036 C CA . VAL B 1 216 ? 34.422 11.546 63.387 1.00 33.17 216 VAL B CA 1
ATOM 3037 C C . VAL B 1 216 ? 34.502 10.098 63.839 1.00 35.76 216 VAL B C 1
ATOM 3038 O O . VAL B 1 216 ? 33.879 9.256 63.235 1.00 38.93 216 VAL B O 1
ATOM 3042 N N . GLU B 1 217 ? 35.211 9.796 64.925 1.00 41.04 217 GLU B N 1
ATOM 3043 C CA . GLU B 1 217 ? 35.464 8.375 65.293 1.00 46.53 217 GLU B CA 1
ATOM 3044 C C . GLU B 1 217 ? 34.228 7.704 65.802 1.00 45.24 217 GLU B C 1
ATOM 3045 O O . GLU B 1 217 ? 34.013 6.522 65.555 1.00 47.10 217 GLU B O 1
ATOM 3051 N N . GLU B 1 218 ? 33.423 8.451 66.546 1.00 43.70 218 GLU B N 1
ATOM 3052 C CA . GLU B 1 218 ? 32.170 7.937 66.995 1.00 39.11 218 GLU B CA 1
ATOM 3053 C C . GLU B 1 218 ? 31.102 7.979 65.918 1.00 38.57 218 GLU B C 1
ATOM 3054 O O . GLU B 1 218 ? 29.991 7.591 66.170 1.00 40.88 218 GLU B O 1
ATOM 3060 N N . GLY B 1 219 ? 31.447 8.434 64.740 1.00 38.12 219 GLY B N 1
ATOM 3061 C CA . GLY B 1 219 ? 30.524 8.382 63.641 1.00 41.77 219 GLY B CA 1
ATOM 3062 C C . GLY B 1 219 ? 29.405 9.387 63.644 1.00 40.74 219 GLY B C 1
ATOM 3063 O O . GLY B 1 219 ? 28.386 9.184 63.025 1.00 42.60 219 GLY B O 1
ATOM 3064 N N . MET B 1 220 ? 29.626 10.486 64.318 1.00 36.08 220 MET B N 1
ATOM 3065 C CA . MET B 1 220 ? 28.645 11.528 64.410 1.00 38.40 220 MET B CA 1
ATOM 3066 C C . MET B 1 220 ? 28.698 12.574 63.326 1.00 31.74 220 MET B C 1
ATOM 3067 O O . MET B 1 220 ? 27.756 13.263 63.113 1.00 31.82 220 MET B O 1
ATOM 3072 N N . ILE B 1 221 ? 29.816 12.647 62.646 1.00 32.29 221 ILE B N 1
ATOM 3073 C CA . ILE B 1 221 ? 29.929 13.381 61.426 1.00 32.05 221 ILE B CA 1
ATOM 3074 C C . ILE B 1 221 ? 30.816 12.607 60.506 1.00 32.62 221 ILE B C 1
ATOM 3075 O O . ILE B 1 221 ? 31.514 11.768 60.948 1.00 33.32 221 ILE B O 1
ATOM 3080 N N . ASP B 1 222 ? 30.765 12.909 59.221 1.00 34.68 222 ASP B N 1
ATOM 3081 C CA . ASP B 1 222 ? 31.735 12.406 58.249 1.00 38.57 222 ASP B CA 1
ATOM 3082 C C . ASP B 1 222 ? 32.996 13.287 58.274 1.00 42.28 222 ASP B C 1
ATOM 3083 O O . ASP B 1 222 ? 32.932 14.516 58.520 1.00 36.07 222 ASP B O 1
ATOM 3088 N N . GLU B 1 223 ? 34.127 12.672 57.983 1.00 40.04 223 GLU B N 1
ATOM 3089 C CA . GLU B 1 223 ? 35.380 13.419 57.915 1.00 42.48 223 GLU B CA 1
ATOM 3090 C C . GLU B 1 223 ? 35.360 14.682 57.005 1.00 36.48 223 GLU B C 1
ATOM 3091 O O . GLU B 1 223 ? 35.985 15.692 57.360 1.00 32.57 223 GLU B O 1
ATOM 3097 N N . LYS B 1 224 ? 34.641 14.670 55.876 1.00 34.54 224 LYS B N 1
ATOM 3098 C CA . LYS B 1 224 ? 34.597 15.857 55.023 1.00 35.49 224 LYS B CA 1
ATOM 3099 C C . LYS B 1 224 ? 33.902 17.023 55.675 1.00 37.64 224 LYS B C 1
ATOM 3100 O O . LYS B 1 224 ? 34.138 18.194 55.302 1.00 35.13 224 LYS B O 1
ATOM 3106 N N . ASP B 1 225 ? 33.071 16.711 56.647 1.00 32.38 225 ASP B N 1
ATOM 3107 C CA . ASP B 1 225 ? 32.307 17.709 57.301 1.00 38.03 225 ASP B CA 1
ATOM 3108 C C . ASP B 1 225 ? 33.216 18.601 58.095 1.00 34.87 225 ASP B C 1
ATOM 3109 O O . ASP B 1 225 ? 32.869 19.702 58.318 1.00 34.05 225 ASP B O 1
ATOM 3114 N N . VAL B 1 226 ? 34.350 18.106 58.540 1.00 34.01 226 VAL B N 1
ATOM 3115 C CA . VAL B 1 226 ? 35.256 18.965 59.257 1.00 33.39 226 VAL B CA 1
ATOM 3116 C C . VAL B 1 226 ? 36.401 19.436 58.387 1.00 33.27 226 VAL B C 1
ATOM 3117 O O . VAL B 1 226 ? 36.864 20.530 58.554 1.00 33.66 226 VAL B O 1
ATOM 3121 N N . ASP B 1 227 ? 36.842 18.607 57.464 1.00 36.13 227 ASP B N 1
ATOM 3122 C CA . ASP B 1 227 ? 37.931 18.965 56.575 1.00 37.90 227 ASP B CA 1
ATOM 3123 C C . ASP B 1 227 ? 37.593 20.144 55.703 1.00 34.83 227 ASP B C 1
ATOM 3124 O O . ASP B 1 227 ? 38.459 20.844 55.298 1.00 32.95 227 ASP B O 1
ATOM 3129 N N . ARG B 1 228 ? 36.331 20.329 55.401 1.00 32.64 228 ARG B N 1
ATOM 3130 C CA . ARG B 1 228 ? 35.925 21.378 54.495 1.00 35.94 228 ARG B CA 1
ATOM 3131 C C . ARG B 1 228 ? 36.249 22.768 55.019 1.00 29.24 228 ARG B C 1
ATOM 3132 O O . ARG B 1 228 ? 36.363 23.679 54.304 1.00 26.33 228 ARG B O 1
ATOM 3140 N N . MET B 1 229 ? 36.353 22.912 56.322 1.00 29.98 229 MET B N 1
ATOM 3141 C CA . MET B 1 229 ? 36.662 24.242 56.755 1.00 30.77 229 MET B CA 1
ATOM 3142 C C . MET B 1 229 ? 38.124 24.533 56.761 1.00 26.76 229 MET B C 1
ATOM 3143 O O . MET B 1 229 ? 38.924 23.697 56.960 1.00 28.99 229 MET B O 1
ATOM 3148 N N . LEU B 1 230 ? 38.417 25.764 56.487 1.00 21.34 230 LEU B N 1
ATOM 3149 C CA . LEU B 1 230 ? 39.782 26.240 56.539 1.00 22.44 230 LEU B CA 1
ATOM 3150 C C . LEU B 1 230 ? 40.177 26.771 57.917 1.00 21.59 230 LEU B C 1
ATOM 3151 O O . LEU B 1 230 ? 39.514 27.588 58.450 1.00 23.70 230 LEU B O 1
ATOM 3156 N N . VAL B 1 231 ? 41.289 26.304 58.448 1.00 21.48 231 VAL B N 1
ATOM 3157 C CA . VAL B 1 231 ? 41.868 26.832 59.675 1.00 22.53 231 VAL B CA 1
ATOM 3158 C C . VAL B 1 231 ? 43.248 27.417 59.394 1.00 24.58 231 VAL B C 1
ATOM 3159 O O . VAL B 1 231 ? 44.146 26.697 59.034 1.00 21.70 231 VAL B O 1
ATOM 3163 N N . THR B 1 232 ? 43.400 28.719 59.566 1.00 22.75 232 THR B N 1
ATOM 3164 C CA . THR B 1 232 ? 44.604 29.350 59.087 1.00 24.80 232 THR B CA 1
ATOM 3165 C C . THR B 1 232 ? 44.907 30.644 59.819 1.00 25.65 232 THR B C 1
ATOM 3166 O O . THR B 1 232 ? 44.017 31.222 60.408 1.00 23.02 232 THR B O 1
ATOM 3170 N N . ASP B 1 233 ? 46.174 31.094 59.776 1.00 23.75 233 ASP B N 1
ATOM 3171 C CA . ASP B 1 233 ? 46.518 32.434 60.212 1.00 24.00 233 ASP B CA 1
ATOM 3172 C C . ASP B 1 233 ? 46.826 33.345 59.035 1.00 22.84 233 ASP B C 1
ATOM 3173 O O . ASP B 1 233 ? 47.121 34.492 59.197 1.00 24.11 233 ASP B O 1
ATOM 3178 N N . ASP B 1 234 ? 46.741 32.836 57.819 1.00 22.73 234 ASP B N 1
ATOM 3179 C CA . ASP B 1 234 ? 47.094 33.583 56.656 1.00 23.33 234 ASP B CA 1
ATOM 3180 C C . ASP B 1 234 ? 45.819 34.154 56.056 1.00 23.38 234 ASP B C 1
ATOM 3181 O O . ASP B 1 234 ? 45.023 33.393 55.498 1.00 21.79 234 ASP B O 1
ATOM 3186 N N . LEU B 1 235 ? 45.661 35.473 56.125 1.00 24.16 235 LEU B N 1
ATOM 3187 C CA . LEU B 1 235 ? 44.443 36.161 55.729 1.00 25.26 235 LEU B CA 1
ATOM 3188 C C . LEU B 1 235 ? 44.201 36.191 54.243 1.00 27.21 235 LEU B C 1
ATOM 3189 O O . LEU B 1 235 ? 43.004 36.124 53.773 1.00 24.72 235 LEU B O 1
ATOM 3194 N N . ASP B 1 236 ? 45.281 36.303 53.464 1.00 24.92 236 ASP B N 1
ATOM 3195 C CA . ASP B 1 236 ? 45.089 36.239 52.009 1.00 23.41 236 ASP B CA 1
ATOM 3196 C C . ASP B 1 236 ? 44.694 34.836 51.585 1.00 22.48 236 ASP B C 1
ATOM 3197 O O . ASP B 1 236 ? 43.953 34.673 50.625 1.00 24.42 236 ASP B O 1
ATOM 3202 N N . GLN B 1 237 ? 45.252 33.829 52.251 1.00 21.04 237 GLN B N 1
ATOM 3203 C CA . GLN B 1 237 ? 44.825 32.449 52.003 1.00 22.10 237 GLN B CA 1
ATOM 3204 C C . GLN B 1 237 ? 43.317 32.261 52.356 1.00 21.41 237 GLN B C 1
ATOM 3205 O O . GLN B 1 237 ? 42.601 31.527 51.676 1.00 20.33 237 GLN B O 1
ATOM 3211 N N . ALA B 1 238 ? 42.848 32.951 53.397 1.00 22.62 238 ALA B N 1
ATOM 3212 C CA . ALA B 1 238 ? 41.432 32.888 53.823 1.00 24.17 238 ALA B CA 1
ATOM 3213 C C . ALA B 1 238 ? 40.519 33.499 52.772 1.00 21.82 238 ALA B C 1
ATOM 3214 O O . ALA B 1 238 ? 39.579 32.874 52.302 1.00 18.99 238 ALA B O 1
ATOM 3216 N N . VAL B 1 239 ? 40.856 34.685 52.316 1.00 21.19 239 VAL B N 1
ATOM 3217 C CA . VAL B 1 239 ? 40.122 35.318 51.274 1.00 21.66 239 VAL B CA 1
ATOM 3218 C C . VAL B 1 239 ? 40.116 34.520 49.948 1.00 24.62 239 VAL B C 1
ATOM 3219 O O . VAL B 1 239 ? 39.050 34.336 49.295 1.00 22.85 239 VAL B O 1
ATOM 3223 N N . LYS B 1 240 ? 41.255 33.952 49.575 1.00 21.77 240 LYS B N 1
ATOM 3224 C CA . LYS B 1 240 ? 41.319 33.262 48.316 1.00 21.83 240 LYS B CA 1
ATOM 3225 C C . LYS B 1 240 ? 40.549 31.969 48.456 1.00 20.28 240 LYS B C 1
ATOM 3226 O O . LYS B 1 240 ? 39.843 31.534 47.467 1.00 20.39 240 LYS B O 1
ATOM 3232 N N . PHE B 1 241 ? 40.553 31.394 49.670 1.00 19.51 241 PHE B N 1
ATOM 3233 C CA . PHE B 1 241 ? 39.648 30.220 49.936 1.00 19.56 241 PHE B CA 1
ATOM 3234 C C . PHE B 1 241 ? 38.162 30.528 49.613 1.00 22.52 241 PHE B C 1
ATOM 3235 O O . PHE B 1 241 ? 37.394 29.714 49.005 1.00 18.58 241 PHE B O 1
ATOM 3243 N N . ILE B 1 242 ? 37.752 31.732 50.032 1.00 21.14 242 ILE B N 1
ATOM 3244 C CA . ILE B 1 242 ? 36.382 32.163 49.849 1.00 20.35 242 ILE B CA 1
ATOM 3245 C C . ILE B 1 242 ? 36.112 32.483 48.405 1.00 19.26 242 ILE B C 1
ATOM 3246 O O . ILE B 1 242 ? 35.066 32.026 47.792 1.00 20.70 242 ILE B O 1
ATOM 3251 N N . VAL B 1 243 ? 37.018 33.255 47.806 1.00 20.78 243 VAL B N 1
ATOM 3252 C CA . VAL B 1 243 ? 36.862 33.569 46.390 1.00 21.20 243 VAL B CA 1
ATOM 3253 C C . VAL B 1 243 ? 36.719 32.306 45.517 1.00 22.99 243 VAL B C 1
ATOM 3254 O O . VAL B 1 243 ? 35.842 32.177 44.638 1.00 22.58 243 VAL B O 1
ATOM 3258 N N . ASP B 1 244 ? 37.572 31.350 45.776 1.00 21.45 244 ASP B N 1
ATOM 3259 C CA . ASP B 1 244 ? 37.593 30.174 44.999 1.00 22.08 244 ASP B CA 1
ATOM 3260 C C . ASP B 1 244 ? 36.332 29.415 45.186 1.00 22.95 244 ASP B C 1
ATOM 3261 O O . ASP B 1 244 ? 35.779 28.880 44.226 1.00 22.71 244 ASP B O 1
ATOM 3266 N N . ALA B 1 245 ? 35.825 29.333 46.411 1.00 24.34 245 ALA B N 1
ATOM 3267 C CA . ALA B 1 245 ? 34.564 28.582 46.607 1.00 24.19 245 ALA B CA 1
ATOM 3268 C C . ALA B 1 245 ? 33.360 29.277 45.919 1.00 24.40 245 ALA B C 1
ATOM 3269 O O . ALA B 1 245 ? 32.387 28.620 45.608 1.00 22.53 245 ALA B O 1
ATOM 3271 N N . HIS B 1 246 ? 33.417 30.588 45.734 1.00 25.79 246 HIS B N 1
ATOM 3272 C CA . HIS B 1 246 ? 32.417 31.338 44.992 1.00 26.32 246 HIS B CA 1
ATOM 3273 C C . HIS B 1 246 ? 32.676 31.474 43.483 1.00 32.80 246 HIS B C 1
ATOM 3274 O O . HIS B 1 246 ? 31.960 32.153 42.820 1.00 27.08 246 HIS B O 1
ATOM 3281 N N . ALA B 1 247 ? 33.703 30.820 42.966 1.00 35.14 247 ALA B N 1
ATOM 3282 C CA . ALA B 1 247 ? 34.097 30.980 41.536 1.00 37.95 247 ALA B CA 1
ATOM 3283 C C . ALA B 1 247 ? 32.981 30.692 40.516 1.00 37.50 247 ALA B C 1
ATOM 3284 O O . ALA B 1 247 ? 32.286 29.662 40.584 1.00 35.98 247 ALA B O 1
ATOM 3286 N N . GLY B 1 248 ? 32.793 31.625 39.586 1.00 42.03 248 GLY B N 1
ATOM 3287 C CA . GLY B 1 248 ? 31.638 31.590 38.672 1.00 47.16 248 GLY B CA 1
ATOM 3288 C C . GLY B 1 248 ? 30.252 31.726 39.314 1.00 52.88 248 GLY B C 1
ATOM 3289 O O . GLY B 1 248 ? 29.245 31.511 38.641 1.00 51.38 248 GLY B O 1
ATOM 3290 N N . LEU B 1 249 ? 30.217 32.087 40.600 1.00 54.57 249 LEU B N 1
ATOM 3291 C CA . LEU B 1 249 ? 29.011 32.274 41.409 1.00 58.55 249 LEU B CA 1
ATOM 3292 C C . LEU B 1 249 ? 28.320 30.982 41.746 1.00 61.26 249 LEU B C 1
ATOM 3293 O O . LEU B 1 249 ? 28.622 30.410 42.781 1.00 62.84 249 LEU B O 1
ATOM 3298 N N . HIS C 1 40 ? 8.194 45.043 38.799 1.00 77.58 40 HIS C N 1
ATOM 3299 C CA . HIS C 1 40 ? 9.547 45.600 39.131 1.00 75.57 40 HIS C CA 1
ATOM 3300 C C . HIS C 1 40 ? 10.095 45.104 40.449 1.00 79.43 40 HIS C C 1
ATOM 3301 O O . HIS C 1 40 ? 11.254 44.688 40.524 1.00 93.37 40 HIS C O 1
ATOM 3308 N N . ASN C 1 41 ? 9.273 45.163 41.485 1.00 72.55 41 ASN C N 1
ATOM 3309 C CA . ASN C 1 41 ? 9.687 44.727 42.806 1.00 75.47 41 ASN C CA 1
ATOM 3310 C C . ASN C 1 41 ? 8.476 44.591 43.684 1.00 62.96 41 ASN C C 1
ATOM 3311 O O . ASN C 1 41 ? 7.589 45.461 43.709 1.00 54.02 41 ASN C O 1
ATOM 3316 N N . TRP C 1 42 ? 8.517 43.564 44.493 1.00 63.71 42 TRP C N 1
ATOM 3317 C CA . TRP C 1 42 ? 7.581 43.461 45.566 1.00 64.22 42 TRP C CA 1
ATOM 3318 C C . TRP C 1 42 ? 7.725 44.664 46.444 1.00 60.32 42 TRP C C 1
ATOM 3319 O O . TRP C 1 42 ? 6.765 45.198 46.924 1.00 61.49 42 TRP C O 1
ATOM 3330 N N . LYS C 1 43 ? 8.950 45.106 46.631 1.00 59.39 43 LYS C N 1
ATOM 3331 C CA . LYS C 1 43 ? 9.246 46.177 47.562 1.00 58.19 43 LYS C CA 1
ATOM 3332 C C . LYS C 1 43 ? 8.605 47.497 47.245 1.00 51.02 43 LYS C C 1
ATOM 3333 O O . LYS C 1 43 ? 8.441 48.319 48.098 1.00 53.06 43 LYS C O 1
ATOM 3339 N N . HIS C 1 44 ? 8.232 47.687 46.007 1.00 51.27 44 HIS C N 1
ATOM 3340 C CA . HIS C 1 44 ? 7.697 48.954 45.586 1.00 53.36 44 HIS C CA 1
ATOM 3341 C C . HIS C 1 44 ? 6.217 48.789 45.275 1.00 55.30 44 HIS C C 1
ATOM 3342 O O . HIS C 1 44 ? 5.812 49.082 44.176 1.00 65.91 44 HIS C O 1
ATOM 3349 N N . ALA C 1 45 ? 5.431 48.275 46.221 1.00 43.98 45 ALA C N 1
ATOM 3350 C CA . ALA C 1 45 ? 4.024 47.973 46.025 1.00 36.68 45 ALA C CA 1
ATOM 3351 C C . ALA C 1 45 ? 3.315 47.882 47.355 1.00 30.45 45 ALA C C 1
ATOM 3352 O O . ALA C 1 45 ? 3.922 47.742 48.354 1.00 27.77 45 ALA C O 1
ATOM 3354 N N . ASP C 1 46 ? 2.008 47.939 47.309 1.00 26.12 46 ASP C N 1
ATOM 3355 C CA . ASP C 1 46 ? 1.213 48.188 48.470 1.00 26.16 46 ASP C CA 1
ATOM 3356 C C . ASP C 1 46 ? 1.319 47.065 49.507 1.00 22.91 46 ASP C C 1
ATOM 3357 O O . ASP C 1 46 ? 1.253 47.361 50.648 1.00 21.51 46 ASP C O 1
ATOM 3362 N N . PRO C 1 47 ? 1.506 45.804 49.113 1.00 18.38 47 PRO C N 1
ATOM 3363 C CA . PRO C 1 47 ? 1.521 44.791 50.197 1.00 19.74 47 PRO C CA 1
ATOM 3364 C C . PRO C 1 47 ? 2.686 44.963 51.105 1.00 20.05 47 PRO C C 1
ATOM 3365 O O . PRO C 1 47 ? 2.541 45.005 52.328 1.00 16.52 47 PRO C O 1
ATOM 3369 N N . TRP C 1 48 ? 3.839 45.182 50.489 1.00 19.93 48 TRP C N 1
ATOM 3370 C CA . TRP C 1 48 ? 5.040 45.476 51.242 1.00 19.48 48 TRP C CA 1
ATOM 3371 C C . TRP C 1 48 ? 4.986 46.796 51.968 1.00 18.36 48 TRP C C 1
ATOM 3372 O O . TRP C 1 48 ? 5.501 46.922 53.064 1.00 17.08 48 TRP C O 1
ATOM 3383 N N A ARG C 1 49 ? 4.395 47.797 51.347 0.50 18.62 49 ARG C N 1
ATOM 3384 N N B ARG C 1 49 ? 4.399 47.809 51.348 0.50 18.11 49 ARG C N 1
ATOM 3385 C CA A ARG C 1 49 ? 4.236 49.079 52.028 0.50 21.33 49 ARG C CA 1
ATOM 3386 C CA B ARG C 1 49 ? 4.235 49.103 52.038 0.50 20.05 49 ARG C CA 1
ATOM 3387 C C A ARG C 1 49 ? 3.442 48.962 53.356 0.50 20.04 49 ARG C C 1
ATOM 3388 C C B ARG C 1 49 ? 3.439 48.966 53.362 0.50 19.37 49 ARG C C 1
ATOM 3389 O O A ARG C 1 49 ? 3.805 49.552 54.364 0.50 20.15 49 ARG C O 1
ATOM 3390 O O B ARG C 1 49 ? 3.794 49.553 54.375 0.50 19.58 49 ARG C O 1
ATOM 3405 N N . VAL C 1 50 ? 2.348 48.214 53.316 1.00 19.39 50 VAL C N 1
ATOM 3406 C CA . VAL C 1 50 ? 1.521 47.973 54.526 1.00 20.05 50 VAL C CA 1
ATOM 3407 C C . VAL C 1 50 ? 2.332 47.235 55.616 1.00 18.82 50 VAL C C 1
ATOM 3408 O O . VAL C 1 50 ? 2.296 47.602 56.813 1.00 16.56 50 VAL C O 1
ATOM 3412 N N . LEU C 1 51 ? 3.103 46.217 55.215 1.00 19.79 51 LEU C N 1
ATOM 3413 C CA . LEU C 1 51 ? 3.990 45.540 56.172 1.00 19.07 51 LEU C CA 1
ATOM 3414 C C . LEU C 1 51 ? 5.023 46.502 56.762 1.00 17.78 51 LEU C C 1
ATOM 3415 O O . LEU C 1 51 ? 5.303 46.491 57.972 1.00 18.48 51 LEU C O 1
ATOM 3420 N N . ARG C 1 52 ? 5.610 47.329 55.912 1.00 18.57 52 ARG C N 1
ATOM 3421 C CA . ARG C 1 52 ? 6.611 48.287 56.355 1.00 20.01 52 ARG C CA 1
ATOM 3422 C C . ARG C 1 52 ? 5.999 49.293 57.309 1.00 17.78 52 ARG C C 1
ATOM 3423 O O . ARG C 1 52 ? 6.577 49.609 58.359 1.00 18.00 52 ARG C O 1
ATOM 3431 N N . ILE C 1 53 ? 4.845 49.805 56.933 1.00 19.75 53 ILE C N 1
ATOM 3432 C CA . ILE C 1 53 ? 4.065 50.696 57.848 1.00 19.23 53 ILE C CA 1
ATOM 3433 C C . ILE C 1 53 ? 3.829 50.061 59.219 1.00 19.76 53 ILE C C 1
ATOM 3434 O O . ILE C 1 53 ? 4.175 50.623 60.241 1.00 16.10 53 ILE C O 1
ATOM 3439 N N . GLN C 1 54 ? 3.350 48.821 59.239 1.00 18.86 54 GLN C N 1
ATOM 3440 C CA . GLN C 1 54 ? 3.089 48.123 60.462 1.00 19.27 54 GLN C CA 1
ATOM 3441 C C . GLN C 1 54 ? 4.349 48.012 61.258 1.00 16.55 54 GLN C C 1
ATOM 3442 O O . GLN C 1 54 ? 4.376 48.158 62.458 1.00 19.96 54 GLN C O 1
ATOM 3448 N N . SER C 1 55 ? 5.423 47.784 60.586 1.00 17.60 55 SER C N 1
ATOM 3449 C CA . SER C 1 55 ? 6.740 47.586 61.208 1.00 20.22 55 SER C CA 1
ATOM 3450 C C . SER C 1 55 ? 7.198 48.821 61.951 1.00 19.79 55 SER C C 1
ATOM 3451 O O . SER C 1 55 ? 7.777 48.730 63.029 1.00 20.95 55 SER C O 1
ATOM 3454 N N . GLU C 1 56 ? 6.951 49.971 61.364 1.00 18.20 56 GLU C N 1
ATOM 3455 C CA . GLU C 1 56 ? 7.369 51.189 61.974 1.00 18.61 56 GLU C CA 1
ATOM 3456 C C . GLU C 1 56 ? 6.543 51.546 63.211 1.00 18.06 56 GLU C C 1
ATOM 3457 O O . GLU C 1 56 ? 7.139 52.011 64.201 1.00 18.19 56 GLU C O 1
ATOM 3463 N N . PHE C 1 57 ? 5.204 51.282 63.178 1.00 16.74 57 PHE C N 1
ATOM 3464 C CA . PHE C 1 57 ? 4.390 51.471 64.347 1.00 17.40 57 PHE C CA 1
ATOM 3465 C C . PHE C 1 57 ? 4.823 50.535 65.421 1.00 16.61 57 PHE C C 1
ATOM 3466 O O . PHE C 1 57 ? 4.965 50.923 66.558 1.00 17.06 57 PHE C O 1
ATOM 3474 N N . VAL C 1 58 ? 4.986 49.261 65.088 1.00 16.52 58 VAL C N 1
ATOM 3475 C CA . VAL C 1 58 ? 5.413 48.313 66.097 1.00 16.16 58 VAL C CA 1
ATOM 3476 C C . VAL C 1 58 ? 6.716 48.693 66.778 1.00 16.11 58 VAL C C 1
ATOM 3477 O O . VAL C 1 58 ? 6.772 48.781 67.984 1.00 16.73 58 VAL C O 1
ATOM 3481 N N . ALA C 1 59 ? 7.766 48.997 66.020 1.00 17.61 59 ALA C N 1
ATOM 3482 C CA . ALA C 1 59 ? 9.076 49.389 66.544 1.00 19.47 59 ALA C CA 1
ATOM 3483 C C . ALA C 1 59 ? 9.043 50.677 67.361 1.00 17.94 59 ALA C C 1
ATOM 3484 O O . ALA C 1 59 ? 9.769 50.813 68.386 1.00 16.26 59 ALA C O 1
ATOM 3486 N N . GLY C 1 60 ? 8.197 51.596 66.928 1.00 19.00 60 GLY C N 1
ATOM 3487 C CA . GLY C 1 60 ? 8.070 52.864 67.642 1.00 20.45 60 GLY C CA 1
ATOM 3488 C C . GLY C 1 60 ? 7.330 52.643 68.975 1.00 20.43 60 GLY C C 1
ATOM 3489 O O . GLY C 1 60 ? 7.814 53.086 70.040 1.00 20.99 60 GLY C O 1
ATOM 3490 N N . PHE C 1 61 ? 6.229 51.873 68.951 1.00 20.22 61 PHE C N 1
ATOM 3491 C CA . PHE C 1 61 ? 5.411 51.629 70.153 1.00 20.11 61 PHE C CA 1
ATOM 3492 C C . PHE C 1 61 ? 6.263 50.812 71.148 1.00 27.53 61 PHE C C 1
ATOM 3493 O O . PHE C 1 61 ? 6.276 51.063 72.350 1.00 23.22 61 PHE C O 1
ATOM 3501 N N . ASP C 1 62 ? 7.016 49.854 70.618 1.00 29.98 62 ASP C N 1
ATOM 3502 C CA . ASP C 1 62 ? 7.885 49.045 71.421 1.00 29.37 62 ASP C CA 1
ATOM 3503 C C . ASP C 1 62 ? 9.016 49.798 72.108 1.00 28.95 62 ASP C C 1
ATOM 3504 O O . ASP C 1 62 ? 9.222 49.643 73.278 1.00 31.21 62 ASP C O 1
ATOM 3509 N N . ALA C 1 63 ? 9.715 50.626 71.380 1.00 24.41 63 ALA C N 1
ATOM 3510 C CA . ALA C 1 63 ? 10.849 51.368 71.892 1.00 25.89 63 ALA C CA 1
ATOM 3511 C C . ALA C 1 63 ? 10.452 52.515 72.847 1.00 26.51 63 ALA C C 1
ATOM 3512 O O . ALA C 1 63 ? 11.258 52.929 73.663 1.00 27.54 63 ALA C O 1
ATOM 3514 N N . LEU C 1 64 ? 9.274 53.095 72.657 1.00 23.11 64 LEU C N 1
ATOM 3515 C CA . LEU C 1 64 ? 8.894 54.309 73.428 1.00 23.42 64 LEU C CA 1
ATOM 3516 C C . LEU C 1 64 ? 7.881 53.983 74.487 1.00 23.21 64 LEU C C 1
ATOM 3517 O O . LEU C 1 64 ? 7.453 54.834 75.287 1.00 23.75 64 LEU C O 1
ATOM 3522 N N . HIS C 1 65 ? 7.499 52.709 74.562 1.00 25.17 65 HIS C N 1
ATOM 3523 C CA . HIS C 1 65 ? 6.419 52.337 75.473 1.00 27.54 65 HIS C CA 1
ATOM 3524 C C . HIS C 1 65 ? 6.735 52.800 76.891 1.00 26.46 65 HIS C C 1
ATOM 3525 O O . HIS C 1 65 ? 5.868 53.286 77.616 1.00 28.40 65 HIS C O 1
ATOM 3532 N N . GLU C 1 66 ? 7.960 52.611 77.296 1.00 24.70 66 GLU C N 1
ATOM 3533 C CA . GLU C 1 66 ? 8.333 52.909 78.666 1.00 31.33 66 GLU C CA 1
ATOM 3534 C C . GLU C 1 66 ? 8.717 54.354 78.959 1.00 29.39 66 GLU C C 1
ATOM 3535 O O . GLU C 1 66 ? 9.160 54.677 80.064 1.00 32.81 66 GLU C O 1
ATOM 3541 N N . MET C 1 67 ? 8.557 55.231 78.001 1.00 25.80 67 MET C N 1
ATOM 3542 C CA . MET C 1 67 ? 9.057 56.627 78.151 1.00 23.72 67 MET C CA 1
ATOM 3543 C C . MET C 1 67 ? 8.568 57.261 79.449 1.00 20.91 67 MET C C 1
ATOM 3544 O O . MET C 1 67 ? 7.423 57.123 79.843 1.00 20.88 67 MET C O 1
ATOM 3549 N N . PRO C 1 68 ? 9.451 57.972 80.120 1.00 21.75 68 PRO C N 1
ATOM 3550 C CA . PRO C 1 68 ? 9.023 58.838 81.200 1.00 22.67 68 PRO C CA 1
ATOM 3551 C C . PRO C 1 68 ? 8.327 60.106 80.646 1.00 23.14 68 PRO C C 1
ATOM 3552 O O . PRO C 1 68 ? 8.280 60.323 79.454 1.00 23.68 68 PRO C O 1
ATOM 3556 N N . LYS C 1 69 ? 7.821 60.951 81.526 1.00 21.19 69 LYS C N 1
ATOM 3557 C CA . LYS C 1 69 ? 7.184 62.179 81.063 1.00 21.90 69 LYS C CA 1
ATOM 3558 C C . LYS C 1 69 ? 8.138 62.986 80.139 1.00 18.13 69 LYS C C 1
ATOM 3559 O O . LYS C 1 69 ? 9.358 62.979 80.319 1.00 17.47 69 LYS C O 1
ATOM 3565 N N . ALA C 1 70 ? 7.576 63.649 79.126 1.00 17.66 70 ALA C N 1
ATOM 3566 C CA . ALA C 1 70 ? 8.335 64.177 78.008 1.00 17.52 70 ALA C CA 1
ATOM 3567 C C . ALA C 1 70 ? 7.670 65.359 77.358 1.00 17.76 70 ALA C C 1
ATOM 3568 O O . ALA C 1 70 ? 6.434 65.445 77.367 1.00 17.75 70 ALA C O 1
ATOM 3570 N N . VAL C 1 71 ? 8.523 66.265 76.832 1.00 17.43 71 VAL C N 1
ATOM 3571 C CA . VAL C 1 71 ? 8.143 67.358 76.004 1.00 17.98 71 VAL C CA 1
ATOM 3572 C C . VAL C 1 71 ? 8.802 67.200 74.635 1.00 16.79 71 VAL C C 1
ATOM 3573 O O . VAL C 1 71 ? 9.985 66.938 74.566 1.00 19.82 71 VAL C O 1
ATOM 3577 N N . THR C 1 72 ? 8.038 67.448 73.585 1.00 16.68 72 THR C N 1
ATOM 3578 C CA . THR C 1 72 ? 8.555 67.535 72.239 1.00 16.98 72 THR C CA 1
ATOM 3579 C C . THR C 1 72 ? 8.877 68.980 71.905 1.00 17.94 72 THR C C 1
ATOM 3580 O O . THR C 1 72 ? 8.090 69.850 72.109 1.00 19.17 72 THR C O 1
ATOM 3584 N N . VAL C 1 73 ? 10.059 69.191 71.380 1.00 19.45 73 VAL C N 1
ATOM 3585 C CA . VAL C 1 73 ? 10.471 70.578 70.909 1.00 20.01 73 VAL C CA 1
ATOM 3586 C C . VAL C 1 73 ? 10.742 70.505 69.377 1.00 20.42 73 VAL C C 1
ATOM 3587 O O . VAL C 1 73 ? 11.422 69.609 68.904 1.00 19.86 73 VAL C O 1
ATOM 3591 N N . PHE C 1 74 ? 10.215 71.474 68.645 1.00 19.05 74 PHE C N 1
ATOM 3592 C CA . PHE C 1 74 ? 10.297 71.573 67.203 1.00 19.74 74 PHE C CA 1
ATOM 3593 C C . PHE C 1 74 ? 10.930 72.950 66.956 1.00 21.30 74 PHE C C 1
ATOM 3594 O O . PHE C 1 74 ? 10.833 73.835 67.817 1.00 20.35 74 PHE C O 1
ATOM 3602 N N . GLY C 1 75 ? 11.573 73.076 65.808 1.00 19.10 75 GLY C N 1
ATOM 3603 C CA . GLY C 1 75 ? 12.072 74.359 65.305 1.00 20.47 75 GLY C CA 1
ATOM 3604 C C . GLY C 1 75 ? 12.950 74.096 64.102 1.00 20.82 75 GLY C C 1
ATOM 3605 O O . GLY C 1 75 ? 13.277 72.924 63.823 1.00 21.62 75 GLY C O 1
ATOM 3606 N N . SER C 1 76 ? 13.343 75.166 63.419 1.00 22.86 76 SER C N 1
ATOM 3607 C CA . SER C 1 76 ? 13.997 75.117 62.080 1.00 25.23 76 SER C CA 1
ATOM 3608 C C . SER C 1 76 ? 15.295 74.329 62.081 1.00 24.89 76 SER C C 1
ATOM 3609 O O . SER C 1 76 ? 16.175 74.550 62.934 1.00 23.39 76 SER C O 1
ATOM 3612 N N . ALA C 1 77 ? 15.410 73.426 61.121 1.00 27.35 77 ALA C N 1
ATOM 3613 C CA . ALA C 1 77 ? 16.651 72.635 60.886 1.00 31.52 77 ALA C CA 1
ATOM 3614 C C . ALA C 1 77 ? 17.780 73.537 60.372 1.00 29.57 77 ALA C C 1
ATOM 3615 O O . ALA C 1 77 ? 18.907 73.163 60.410 1.00 32.06 77 ALA C O 1
ATOM 3617 N N . ARG C 1 78 ? 17.481 74.766 59.974 1.00 29.33 78 ARG C N 1
ATOM 3618 C CA . ARG C 1 78 ? 18.460 75.511 59.252 1.00 32.71 78 ARG C CA 1
ATOM 3619 C C . ARG C 1 78 ? 19.259 76.460 60.080 1.00 36.23 78 ARG C C 1
ATOM 3620 O O . ARG C 1 78 ? 20.247 76.975 59.581 1.00 32.80 78 ARG C O 1
ATOM 3628 N N . ILE C 1 79 ? 18.838 76.734 61.314 1.00 33.35 79 ILE C N 1
ATOM 3629 C CA . ILE C 1 79 ? 19.493 77.754 62.086 1.00 34.64 79 ILE C CA 1
ATOM 3630 C C . ILE C 1 79 ? 20.803 77.163 62.596 1.00 36.84 79 ILE C C 1
ATOM 3631 O O . ILE C 1 79 ? 20.865 76.004 62.940 1.00 35.31 79 ILE C O 1
ATOM 3636 N N . LYS C 1 80 ? 21.864 77.952 62.626 1.00 37.68 80 LYS C N 1
ATOM 3637 C CA . LYS C 1 80 ? 23.150 77.474 63.105 1.00 40.81 80 LYS C CA 1
ATOM 3638 C C . LYS C 1 80 ? 23.425 77.799 64.580 1.00 39.62 80 LYS C C 1
ATOM 3639 O O . LYS C 1 80 ? 22.742 78.620 65.215 1.00 41.86 80 LYS C O 1
ATOM 3645 N N . GLU C 1 81 ? 24.498 77.211 65.082 1.00 34.64 81 GLU C N 1
ATOM 3646 C CA . GLU C 1 81 ? 24.720 77.120 66.475 1.00 39.71 81 GLU C CA 1
ATOM 3647 C C . GLU C 1 81 ? 25.119 78.439 67.105 1.00 41.15 81 GLU C C 1
ATOM 3648 O O . GLU C 1 81 ? 25.174 78.546 68.303 1.00 44.61 81 GLU C O 1
ATOM 3654 N N . ASP C 1 82 ? 25.338 79.458 66.306 1.00 39.25 82 ASP C N 1
ATOM 3655 C CA . ASP C 1 82 ? 25.773 80.716 66.829 1.00 42.42 82 ASP C CA 1
ATOM 3656 C C . ASP C 1 82 ? 24.635 81.698 66.853 1.00 42.20 82 ASP C C 1
ATOM 3657 O O . ASP C 1 82 ? 24.821 82.832 67.258 1.00 46.29 82 ASP C O 1
ATOM 3662 N N . HIS C 1 83 ? 23.441 81.271 66.452 1.00 35.52 83 HIS C N 1
ATOM 3663 C CA . HIS C 1 83 ? 22.304 82.173 66.383 1.00 35.47 83 HIS C CA 1
ATOM 3664 C C . HIS C 1 83 ? 21.671 82.237 67.767 1.00 31.17 83 HIS C C 1
ATOM 3665 O O . HIS C 1 83 ? 21.714 81.232 68.482 1.00 35.69 83 HIS C O 1
ATOM 3672 N N . PRO C 1 84 ? 21.071 83.382 68.171 1.00 33.75 84 PRO C N 1
ATOM 3673 C CA . PRO C 1 84 ? 20.398 83.388 69.510 1.00 32.03 84 PRO C CA 1
ATOM 3674 C C . PRO C 1 84 ? 19.345 82.275 69.733 1.00 31.62 84 PRO C C 1
ATOM 3675 O O . PRO C 1 84 ? 19.337 81.691 70.790 1.00 32.53 84 PRO C O 1
ATOM 3679 N N . TYR C 1 85 ? 18.473 82.005 68.764 1.00 28.83 85 TYR C N 1
ATOM 3680 C CA . TYR C 1 85 ? 17.548 80.892 68.858 1.00 27.15 85 TYR C CA 1
ATOM 3681 C C . TYR C 1 85 ? 18.179 79.584 69.208 1.00 26.49 85 TYR C C 1
ATOM 3682 O O . TYR C 1 85 ? 17.589 78.810 69.975 1.00 29.29 85 TYR C O 1
ATOM 3691 N N . TYR C 1 86 ? 19.332 79.275 68.614 1.00 27.63 86 TYR C N 1
ATOM 3692 C CA . TYR C 1 86 ? 20.072 78.058 68.942 1.00 26.55 86 TYR C CA 1
ATOM 3693 C C . TYR C 1 86 ? 20.410 78.069 70.441 1.00 31.72 86 TYR C C 1
ATOM 3694 O O . TYR C 1 86 ? 20.226 77.075 71.160 1.00 28.37 86 TYR C O 1
ATOM 3703 N N . LYS C 1 87 ? 20.897 79.202 70.918 1.00 31.90 87 LYS C N 1
ATOM 3704 C CA . LYS C 1 87 ? 21.318 79.259 72.322 1.00 34.60 87 LYS C CA 1
ATOM 3705 C C . LYS C 1 87 ? 20.104 79.091 73.287 1.00 30.54 87 LYS C C 1
ATOM 3706 O O . LYS C 1 87 ? 20.182 78.383 74.329 1.00 27.31 87 LYS C O 1
ATOM 3712 N N . ALA C 1 88 ? 19.011 79.739 72.918 1.00 25.57 88 ALA C N 1
ATOM 3713 C CA . ALA C 1 88 ? 17.735 79.556 73.582 1.00 29.10 88 ALA C CA 1
ATOM 3714 C C . ALA C 1 88 ? 17.304 78.059 73.591 1.00 29.23 88 ALA C C 1
ATOM 3715 O O . ALA C 1 88 ? 16.967 77.492 74.639 1.00 26.66 88 ALA C O 1
ATOM 3717 N N . GLY C 1 89 ? 17.375 77.416 72.439 1.00 28.26 89 GLY C N 1
ATOM 3718 C CA . GLY C 1 89 ? 17.055 75.962 72.371 1.00 27.90 89 GLY C CA 1
ATOM 3719 C C . GLY C 1 89 ? 17.879 75.117 73.326 1.00 26.90 89 GLY C C 1
ATOM 3720 O O . GLY C 1 89 ? 17.347 74.203 73.925 1.00 27.84 89 GLY C O 1
ATOM 3721 N N . VAL C 1 90 ? 19.171 75.415 73.470 1.00 26.90 90 VAL C N 1
ATOM 3722 C CA . VAL C 1 90 ? 20.048 74.646 74.383 1.00 28.01 90 VAL C CA 1
ATOM 3723 C C . VAL C 1 90 ? 19.597 74.794 75.861 1.00 28.24 90 VAL C C 1
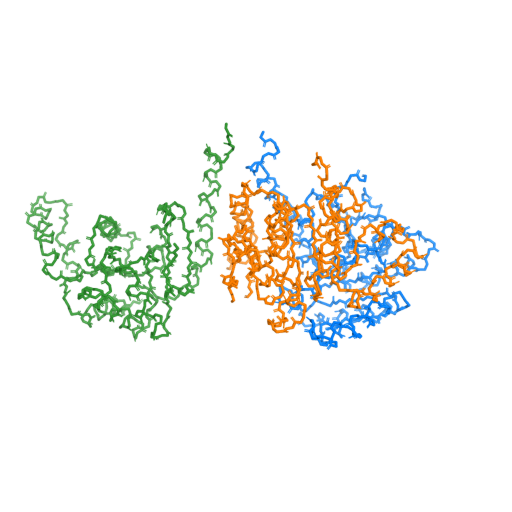ATOM 3724 O O . VAL C 1 90 ? 19.482 73.789 76.602 1.00 22.66 90 VAL C O 1
ATOM 3728 N N . GLU C 1 91 ? 19.348 76.042 76.260 1.00 28.25 91 GLU C N 1
ATOM 3729 C CA . GLU C 1 91 ? 18.880 76.410 77.579 1.00 30.05 91 GLU C CA 1
ATOM 3730 C C . GLU C 1 91 ? 17.509 75.792 77.874 1.00 28.37 91 GLU C C 1
ATOM 3731 O O . GLU C 1 91 ? 17.267 75.324 78.974 1.00 30.42 91 GLU C O 1
ATOM 3737 N N . LEU C 1 92 ? 16.628 75.778 76.885 1.00 26.05 92 LEU C N 1
ATOM 3738 C CA . LEU C 1 92 ? 15.337 75.117 77.017 1.00 24.15 92 LEU C CA 1
ATOM 3739 C C . LEU C 1 92 ? 15.500 73.620 77.319 1.00 22.08 92 LEU C C 1
ATOM 3740 O O . LEU C 1 92 ? 14.821 73.053 78.207 1.00 21.44 92 LEU C O 1
ATOM 3745 N N . GLY C 1 93 ? 16.411 72.988 76.628 1.00 19.86 93 GLY C N 1
ATOM 3746 C CA . GLY C 1 93 ? 16.594 71.548 76.859 1.00 21.28 93 GLY C CA 1
ATOM 3747 C C . GLY C 1 93 ? 17.107 71.322 78.260 1.00 25.18 93 GLY C C 1
ATOM 3748 O O . GLY C 1 93 ? 16.649 70.419 78.983 1.00 25.23 93 GLY C O 1
ATOM 3749 N N . GLU C 1 94 ? 18.066 72.147 78.653 1.00 27.54 94 GLU C N 1
ATOM 3750 C CA . GLU C 1 94 ? 18.617 72.087 80.020 1.00 32.17 94 GLU C CA 1
ATOM 3751 C C . GLU C 1 94 ? 17.516 72.269 81.093 1.00 28.06 94 GLU C C 1
ATOM 3752 O O . GLU C 1 94 ? 17.438 71.493 82.045 1.00 27.35 94 GLU C O 1
ATOM 3758 N N . LYS C 1 95 ? 16.661 73.277 80.938 1.00 25.89 95 LYS C N 1
ATOM 3759 C CA . LYS C 1 95 ? 15.611 73.588 81.924 1.00 22.41 95 LYS C CA 1
ATOM 3760 C C . LYS C 1 95 ? 14.506 72.555 81.931 1.00 22.94 95 LYS C C 1
ATOM 3761 O O . LYS C 1 95 ? 13.913 72.290 82.958 1.00 22.02 95 LYS C O 1
ATOM 3767 N N . LEU C 1 96 ? 14.181 72.002 80.761 1.00 20.38 96 LEU C N 1
ATOM 3768 C CA . LEU C 1 96 ? 13.206 70.919 80.728 1.00 22.09 96 LEU C CA 1
ATOM 3769 C C . LEU C 1 96 ? 13.705 69.721 81.531 1.00 20.65 96 LEU C C 1
ATOM 3770 O O . LEU C 1 96 ? 12.948 69.086 82.213 1.00 19.98 96 LEU C O 1
ATOM 3775 N N . VAL C 1 97 ? 14.994 69.432 81.454 1.00 24.78 97 VAL C N 1
ATOM 3776 C CA . VAL C 1 97 ? 15.532 68.243 82.141 1.00 23.73 97 VAL C CA 1
ATOM 3777 C C . VAL C 1 97 ? 15.593 68.498 83.647 1.00 23.71 97 VAL C C 1
ATOM 3778 O O . VAL C 1 97 ? 15.377 67.603 84.397 1.00 21.70 97 VAL C O 1
ATOM 3782 N N . ALA C 1 98 ? 15.817 69.750 84.045 1.00 22.41 98 ALA C N 1
ATOM 3783 C CA . ALA C 1 98 ? 15.784 70.169 85.471 1.00 22.92 98 ALA C CA 1
ATOM 3784 C C . ALA C 1 98 ? 14.360 70.084 85.989 1.00 23.75 98 ALA C C 1
ATOM 3785 O O . ALA C 1 98 ? 14.151 69.983 87.183 1.00 25.95 98 ALA C O 1
ATOM 3787 N N . ALA C 1 99 ? 13.356 70.153 85.115 1.00 21.45 99 ALA C N 1
ATOM 3788 C CA . ALA C 1 99 ? 12.000 69.913 85.539 1.00 20.83 99 ALA C CA 1
ATOM 3789 C C . ALA C 1 99 ? 11.596 68.468 85.407 1.00 19.49 99 ALA C C 1
ATOM 3790 O O . ALA C 1 99 ? 10.428 68.199 85.495 1.00 20.37 99 ALA C O 1
ATOM 3792 N N . ASP C 1 100 ? 12.562 67.573 85.271 1.00 21.06 100 ASP C N 1
ATOM 3793 C CA . ASP C 1 100 ? 12.361 66.142 85.141 1.00 25.57 100 ASP C CA 1
ATOM 3794 C C . ASP C 1 100 ? 11.604 65.694 83.880 1.00 24.64 100 ASP C C 1
ATOM 3795 O O . ASP C 1 100 ? 10.936 64.663 83.907 1.00 25.03 100 ASP C O 1
ATOM 3800 N N . TYR C 1 101 ? 11.748 66.427 82.787 1.00 23.58 101 TYR C N 1
ATOM 3801 C CA . TYR C 1 101 ? 11.166 65.975 81.468 1.00 22.10 101 TYR C CA 1
ATOM 3802 C C . TYR C 1 101 ? 12.231 65.380 80.566 1.00 21.18 101 TYR C C 1
ATOM 3803 O O . TYR C 1 101 ? 13.329 65.847 80.506 1.00 22.52 101 TYR C O 1
ATOM 3812 N N . ALA C 1 102 ? 11.908 64.309 79.894 1.00 21.70 102 ALA C N 1
ATOM 3813 C CA . ALA C 1 102 ? 12.634 63.935 78.656 1.00 21.84 102 ALA C CA 1
ATOM 3814 C C . ALA C 1 102 ? 12.353 64.958 77.568 1.00 21.49 102 ALA C C 1
ATOM 3815 O O . ALA C 1 102 ? 11.305 65.566 77.568 1.00 24.37 102 ALA C O 1
ATOM 3817 N N . VAL C 1 103 ? 13.317 65.171 76.668 1.00 20.59 103 VAL C N 1
ATOM 3818 C CA . VAL C 1 103 ? 13.202 66.125 75.605 1.00 21.26 103 VAL C CA 1
ATOM 3819 C C . VAL C 1 103 ? 13.286 65.331 74.317 1.00 20.73 103 VAL C C 1
ATOM 3820 O O . VAL C 1 103 ? 14.285 64.613 74.104 1.00 24.97 103 VAL C O 1
ATOM 3824 N N . VAL C 1 104 ? 12.232 65.411 73.530 1.00 19.79 104 VAL C N 1
ATOM 3825 C CA . VAL C 1 104 ? 12.064 64.698 72.278 1.00 20.64 104 VAL C CA 1
ATOM 3826 C C . VAL C 1 104 ? 12.086 65.690 71.126 1.00 23.16 104 VAL C C 1
ATOM 3827 O O . VAL C 1 104 ? 11.358 66.720 71.174 1.00 22.20 104 VAL C O 1
ATOM 3831 N N . THR C 1 105 ? 12.893 65.376 70.088 1.00 23.52 105 THR C N 1
ATOM 3832 C CA . THR C 1 105 ? 12.922 66.209 68.870 1.00 23.03 105 THR C CA 1
ATOM 3833 C C . THR C 1 105 ? 12.814 65.360 67.630 1.00 23.42 105 THR C C 1
ATOM 3834 O O . THR C 1 105 ? 12.961 64.157 67.701 1.00 24.08 105 THR C O 1
ATOM 3838 N N . GLY C 1 106 ? 12.697 66.004 66.462 1.00 23.28 106 GLY C N 1
ATOM 3839 C CA . GLY C 1 106 ? 12.927 65.331 65.195 1.00 22.70 106 GLY C CA 1
ATOM 3840 C C . GLY C 1 106 ? 14.339 64.813 64.889 1.00 26.92 106 GLY C C 1
ATOM 3841 O O . GLY C 1 106 ? 14.546 64.242 63.814 1.00 27.60 106 GLY C O 1
ATOM 3842 N N . GLY C 1 107 ? 15.300 65.034 65.800 1.00 25.08 107 GLY C N 1
ATOM 3843 C CA . GLY C 1 107 ? 16.650 64.439 65.723 1.00 26.52 107 GLY C CA 1
ATOM 3844 C C . GLY C 1 107 ? 17.583 64.969 64.612 1.00 27.95 107 GLY C C 1
ATOM 3845 O O . GLY C 1 107 ? 18.587 64.422 64.406 1.00 28.38 107 GLY C O 1
ATOM 3846 N N . GLY C 1 108 ? 17.231 66.061 63.967 1.00 27.21 108 GLY C N 1
ATOM 3847 C CA . GLY C 1 108 ? 18.024 66.704 62.986 1.00 29.79 108 GLY C CA 1
ATOM 3848 C C . GLY C 1 108 ? 18.848 67.871 63.508 1.00 30.43 108 GLY C C 1
ATOM 3849 O O . GLY C 1 108 ? 19.089 68.005 64.692 1.00 29.88 108 GLY C O 1
ATOM 3850 N N . PRO C 1 109 ? 19.340 68.703 62.589 1.00 28.58 109 PRO C N 1
ATOM 3851 C CA . PRO C 1 109 ? 20.273 69.773 62.958 1.00 27.32 109 PRO C CA 1
ATOM 3852 C C . PRO C 1 109 ? 19.536 71.066 63.425 1.00 26.03 109 PRO C C 1
ATOM 3853 O O . PRO C 1 109 ? 18.324 71.060 63.582 1.00 28.50 109 PRO C O 1
ATOM 3857 N N . GLY C 1 110 ? 20.258 72.163 63.654 1.00 24.67 110 GLY C N 1
ATOM 3858 C CA . GLY C 1 110 ? 19.605 73.453 63.923 1.00 23.01 110 GLY C CA 1
ATOM 3859 C C . GLY C 1 110 ? 18.824 73.468 65.240 1.00 23.85 110 GLY C C 1
ATOM 3860 O O . GLY C 1 110 ? 19.359 73.041 66.323 1.00 25.70 110 GLY C O 1
ATOM 3861 N N . LEU C 1 111 ? 17.555 73.858 65.189 1.00 22.32 111 LEU C N 1
ATOM 3862 C CA . LEU C 1 111 ? 16.826 73.990 66.451 1.00 23.90 111 LEU C CA 1
ATOM 3863 C C . LEU C 1 111 ? 16.175 72.701 66.915 1.00 25.31 111 LEU C C 1
ATOM 3864 O O . LEU C 1 111 ? 15.486 72.698 67.939 1.00 27.88 111 LEU C O 1
ATOM 3869 N N . MET C 1 112 ? 16.419 71.587 66.206 1.00 26.21 112 MET C N 1
ATOM 3870 C CA . MET C 1 112 ? 16.214 70.283 66.808 1.00 28.47 112 MET C CA 1
ATOM 3871 C C . MET C 1 112 ? 17.418 69.819 67.618 1.00 33.59 112 MET C C 1
ATOM 3872 O O . MET C 1 112 ? 17.272 69.258 68.716 1.00 36.89 112 MET C O 1
ATOM 3877 N N . GLU C 1 113 ? 18.626 70.005 67.087 1.00 31.36 113 GLU C N 1
ATOM 3878 C CA . GLU C 1 113 ? 19.787 69.611 67.823 1.00 28.57 113 GLU C CA 1
ATOM 3879 C C . GLU C 1 113 ? 19.961 70.412 69.103 1.00 26.26 113 GLU C C 1
ATOM 3880 O O . GLU C 1 113 ? 20.516 69.903 70.043 1.00 26.89 113 GLU C O 1
ATOM 3886 N N . ALA C 1 114 ? 19.608 71.688 69.103 1.00 24.21 114 ALA C N 1
ATOM 3887 C CA . ALA C 1 114 ? 19.880 72.528 70.255 1.00 25.73 114 ALA C CA 1
ATOM 3888 C C . ALA C 1 114 ? 19.238 71.969 71.569 1.00 25.31 114 ALA C C 1
ATOM 3889 O O . ALA C 1 114 ? 19.896 71.794 72.602 1.00 27.62 114 ALA C O 1
ATOM 3891 N N . PRO C 1 115 ? 17.963 71.596 71.502 1.00 22.43 115 PRO C N 1
ATOM 3892 C CA . PRO C 1 115 ? 17.427 71.171 72.790 1.00 23.58 115 PRO C CA 1
ATOM 3893 C C . PRO C 1 115 ? 17.931 69.796 73.094 1.00 23.25 115 PRO C C 1
ATOM 3894 O O . PRO C 1 115 ? 17.949 69.441 74.266 1.00 24.84 115 PRO C O 1
ATOM 3898 N N . ASN C 1 116 ? 18.380 69.032 72.090 1.00 24.10 116 ASN C N 1
ATOM 3899 C CA . ASN C 1 116 ? 18.913 67.660 72.391 1.00 25.19 116 ASN C CA 1
ATOM 3900 C C . ASN C 1 116 ? 20.269 67.863 73.139 1.00 27.14 116 ASN C C 1
ATOM 3901 O O . ASN C 1 116 ? 20.586 67.213 74.130 1.00 27.04 116 ASN C O 1
ATOM 3906 N N . LYS C 1 117 ? 21.059 68.783 72.639 1.00 30.11 117 LYS C N 1
ATOM 3907 C CA . LYS C 1 117 ? 22.309 69.159 73.275 1.00 31.57 117 LYS C CA 1
ATOM 3908 C C . LYS C 1 117 ? 22.068 69.572 74.727 1.00 31.79 117 LYS C C 1
ATOM 3909 O O . LYS C 1 117 ? 22.654 68.999 75.625 1.00 32.19 117 LYS C O 1
ATOM 3915 N N . GLY C 1 118 ? 21.231 70.593 74.933 1.00 30.78 118 GLY C N 1
ATOM 3916 C CA . GLY C 1 118 ? 20.827 70.990 76.287 1.00 30.31 118 GLY C CA 1
ATOM 3917 C C . GLY C 1 118 ? 20.507 69.846 77.209 1.00 31.16 118 GLY C C 1
ATOM 3918 O O . GLY C 1 118 ? 21.085 69.736 78.294 1.00 29.14 118 GLY C O 1
ATOM 3919 N N . ALA C 1 119 ? 19.575 68.992 76.789 1.00 25.71 119 ALA C N 1
ATOM 3920 C CA . ALA C 1 119 ? 19.134 67.870 77.596 1.00 27.58 119 ALA C CA 1
ATOM 3921 C C . ALA C 1 119 ? 20.205 66.826 77.870 1.00 30.42 119 ALA C C 1
ATOM 3922 O O . ALA C 1 119 ? 20.304 66.297 78.986 1.00 30.59 119 ALA C O 1
ATOM 3924 N N . SER C 1 120 ? 20.950 66.475 76.834 1.00 34.53 120 SER C N 1
ATOM 3925 C CA . SER C 1 120 ? 21.954 65.420 76.951 1.00 35.45 120 SER C CA 1
ATOM 3926 C C . SER C 1 120 ? 23.055 65.888 77.908 1.00 35.32 120 SER C C 1
ATOM 3927 O O . SER C 1 120 ? 23.453 65.183 78.819 1.00 34.33 120 SER C O 1
ATOM 3930 N N . GLU C 1 121 ? 23.508 67.102 77.694 1.00 33.84 121 GLU C N 1
ATOM 3931 C CA . GLU C 1 121 ? 24.600 67.626 78.483 1.00 37.28 121 GLU C CA 1
ATOM 3932 C C . GLU C 1 121 ? 24.187 67.929 79.920 1.00 37.19 121 GLU C C 1
ATOM 3933 O O . GLU C 1 121 ? 25.063 68.079 80.742 1.00 37.17 121 GLU C O 1
ATOM 3939 N N . ALA C 1 122 ? 22.880 67.982 80.231 1.00 33.04 122 ALA C N 1
ATOM 3940 C CA . ALA C 1 122 ? 22.414 68.000 81.640 1.00 29.06 122 ALA C CA 1
ATOM 3941 C C . ALA C 1 122 ? 22.109 66.647 82.155 1.00 27.69 122 ALA C C 1
ATOM 3942 O O . ALA C 1 122 ? 21.399 66.516 83.130 1.00 31.71 122 ALA C O 1
ATOM 3944 N N . ASN C 1 123 ? 22.612 65.594 81.535 1.00 30.17 123 ASN C N 1
ATOM 3945 C CA . ASN C 1 123 ? 22.299 64.242 82.037 1.00 32.99 123 ASN C CA 1
ATOM 3946 C C . ASN C 1 123 ? 20.861 63.887 82.063 1.00 32.44 123 ASN C C 1
ATOM 3947 O O . ASN C 1 123 ? 20.472 63.075 82.907 1.00 34.81 123 ASN C O 1
ATOM 3952 N N . GLY C 1 124 ? 20.042 64.483 81.175 1.00 31.63 124 GLY C N 1
ATOM 3953 C CA . GLY C 1 124 ? 18.655 64.076 81.032 1.00 32.27 124 GLY C CA 1
ATOM 3954 C C . GLY C 1 124 ? 18.471 63.139 79.833 1.00 30.76 124 GLY C C 1
ATOM 3955 O O . GLY C 1 124 ? 19.411 62.848 79.106 1.00 31.86 124 GLY C O 1
ATOM 3956 N N . LEU C 1 125 ? 17.250 62.691 79.608 1.00 28.60 125 LEU C N 1
ATOM 3957 C CA . LEU C 1 125 ? 16.963 61.822 78.456 1.00 28.22 125 LEU C CA 1
ATOM 3958 C C . LEU C 1 125 ? 16.665 62.664 77.209 1.00 27.08 125 LEU C C 1
ATOM 3959 O O . LEU C 1 125 ? 15.654 63.397 77.172 1.00 24.30 125 LEU C O 1
ATOM 3964 N N . SER C 1 126 ? 17.546 62.525 76.215 1.00 23.25 126 SER C N 1
ATOM 3965 C CA . SER C 1 126 ? 17.404 63.177 74.943 1.00 25.65 126 SER C CA 1
ATOM 3966 C C . SER C 1 126 ? 17.029 62.202 73.826 1.00 24.78 126 SER C C 1
ATOM 3967 O O . SER C 1 126 ? 17.772 61.262 73.487 1.00 23.79 126 SER C O 1
ATOM 3970 N N . VAL C 1 127 ? 15.896 62.466 73.222 1.00 23.44 127 VAL C N 1
ATOM 3971 C CA . VAL C 1 127 ? 15.283 61.538 72.254 1.00 24.98 127 VAL C CA 1
ATOM 3972 C C . VAL C 1 127 ? 15.216 62.233 70.921 1.00 24.52 127 VAL C C 1
ATOM 3973 O O . VAL C 1 127 ? 14.904 63.412 70.877 1.00 24.23 127 VAL C O 1
ATOM 3977 N N . GLY C 1 128 ? 15.477 61.461 69.862 1.00 24.80 128 GLY C N 1
ATOM 3978 C CA . GLY C 1 128 ? 15.412 61.918 68.462 1.00 24.42 128 GLY C CA 1
ATOM 3979 C C . GLY C 1 128 ? 14.659 60.921 67.597 1.00 23.97 128 GLY C C 1
ATOM 3980 O O . GLY C 1 128 ? 15.051 59.708 67.458 1.00 22.03 128 GLY C O 1
ATOM 3981 N N . LEU C 1 129 ? 13.587 61.397 66.986 1.00 22.15 129 LEU C N 1
ATOM 3982 C CA . LEU C 1 129 ? 12.759 60.533 66.132 1.00 20.58 129 LEU C CA 1
ATOM 3983 C C . LEU C 1 129 ? 12.913 61.121 64.766 1.00 23.93 129 LEU C C 1
ATOM 3984 O O . LEU C 1 129 ? 12.264 62.101 64.430 1.00 22.29 129 LEU C O 1
ATOM 3989 N N . GLY C 1 130 ? 13.865 60.561 64.010 1.00 26.51 130 GLY C N 1
ATOM 3990 C CA . GLY C 1 130 ? 14.193 61.098 62.721 1.00 25.76 130 GLY C CA 1
ATOM 3991 C C . GLY C 1 130 ? 13.278 60.675 61.602 1.00 26.45 130 GLY C C 1
ATOM 3992 O O . GLY C 1 130 ? 12.589 59.630 61.664 1.00 24.45 130 GLY C O 1
ATOM 3993 N N . ILE C 1 131 ? 13.345 61.444 60.531 1.00 32.72 131 ILE C N 1
ATOM 3994 C CA . ILE C 1 131 ? 12.697 61.114 59.293 1.00 34.09 131 ILE C CA 1
ATOM 3995 C C . ILE C 1 131 ? 13.772 60.851 58.242 1.00 37.4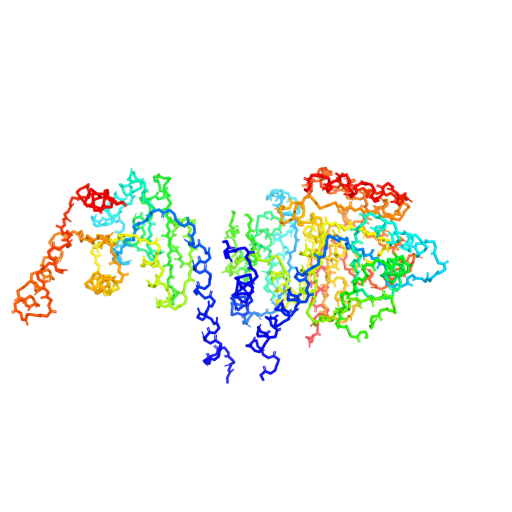4 131 ILE C C 1
ATOM 3996 O O . ILE C 1 131 ? 14.697 61.616 58.114 1.00 35.22 131 ILE C O 1
ATOM 4001 N N . GLU C 1 132 ? 13.680 59.740 57.541 1.00 34.49 132 GLU C N 1
ATOM 4002 C CA . GLU C 1 132 ? 14.720 59.389 56.604 1.00 38.70 132 GLU C CA 1
ATOM 4003 C C . GLU C 1 132 ? 14.603 60.273 55.409 1.00 36.43 132 GLU C C 1
ATOM 4004 O O . GLU C 1 132 ? 13.588 60.327 54.792 1.00 36.22 132 GLU C O 1
ATOM 4010 N N . LEU C 1 133 ? 15.662 61.004 55.140 1.00 44.92 133 LEU C N 1
ATOM 4011 C CA . LEU C 1 133 ? 15.660 61.901 54.027 1.00 57.12 133 LEU C CA 1
ATOM 4012 C C . LEU C 1 133 ? 16.934 61.841 53.204 1.00 60.64 133 LEU C C 1
ATOM 4013 O O . LEU C 1 133 ? 18.024 61.657 53.719 1.00 60.95 133 LEU C O 1
ATOM 4018 N N . PRO C 1 134 ? 16.723 62.047 51.838 1.00 62.19 134 PRO C N 1
ATOM 4019 C CA . PRO C 1 134 ? 17.968 62.119 51.056 1.00 67.84 134 PRO C CA 1
ATOM 4020 C C . PRO C 1 134 ? 19.016 63.053 51.630 1.00 67.14 134 PRO C C 1
ATOM 4021 O O . PRO C 1 134 ? 18.760 64.217 51.879 1.00 65.59 134 PRO C O 1
ATOM 4025 N N . HIS C 1 135 ? 20.204 62.526 51.825 1.00 67.38 135 HIS C N 1
ATOM 4026 C CA . HIS C 1 135 ? 21.287 63.326 52.319 1.00 75.02 135 HIS C CA 1
ATOM 4027 C C . HIS C 1 135 ? 21.086 63.676 53.791 1.00 76.69 135 HIS C C 1
ATOM 4028 O O . HIS C 1 135 ? 20.118 63.261 54.414 1.00 77.19 135 HIS C O 1
ATOM 4035 N N . HIS C 1 138 ? 21.943 61.675 59.148 1.00 58.57 138 HIS C N 1
ATOM 4036 C CA . HIS C 1 138 ? 21.888 60.938 60.402 1.00 61.56 138 HIS C CA 1
ATOM 4037 C C . HIS C 1 138 ? 21.306 61.749 61.547 1.00 52.56 138 HIS C C 1
ATOM 4038 O O . HIS C 1 138 ? 21.225 62.967 61.485 1.00 49.10 138 HIS C O 1
ATOM 4045 N N . LEU C 1 139 ? 20.955 61.067 62.623 1.00 42.58 139 LEU C N 1
ATOM 4046 C CA . LEU C 1 139 ? 20.489 61.759 63.812 1.00 41.91 139 LEU C CA 1
ATOM 4047 C C . LEU C 1 139 ? 21.587 62.672 64.288 1.00 39.16 139 LEU C C 1
ATOM 4048 O O . LEU C 1 139 ? 22.718 62.406 64.025 1.00 37.56 139 LEU C O 1
ATOM 4053 N N . ASN C 1 140 ? 21.272 63.739 65.011 1.00 36.74 140 ASN C N 1
ATOM 4054 C CA . ASN C 1 140 ? 22.331 64.639 65.492 1.00 34.00 140 ASN C CA 1
ATOM 4055 C C . ASN C 1 140 ? 23.117 63.928 66.615 1.00 35.80 140 ASN C C 1
ATOM 4056 O O . ASN C 1 140 ? 22.653 62.920 67.153 1.00 31.47 140 ASN C O 1
ATOM 4061 N N . PRO C 1 141 ? 24.343 64.386 66.924 1.00 36.81 141 PRO C N 1
ATOM 4062 C CA . PRO C 1 141 ? 25.163 63.595 67.877 1.00 40.95 141 PRO C CA 1
ATOM 4063 C C . PRO C 1 141 ? 24.719 63.676 69.356 1.00 42.06 141 PRO C C 1
ATOM 4064 O O . PRO C 1 141 ? 25.284 62.978 70.207 1.00 42.14 141 PRO C O 1
ATOM 4068 N N . TYR C 1 142 ? 23.717 64.505 69.666 1.00 36.57 142 TYR C N 1
ATOM 4069 C CA . TYR C 1 142 ? 23.244 64.609 71.022 1.00 32.83 142 TYR C CA 1
ATOM 4070 C C . TYR C 1 142 ? 22.004 63.772 71.335 1.00 35.17 142 TYR C C 1
ATOM 4071 O O . TYR C 1 142 ? 21.434 63.847 72.434 1.00 36.31 142 TYR C O 1
ATOM 4080 N N . VAL C 1 143 ? 21.598 62.950 70.385 1.00 31.65 143 VAL C N 1
ATOM 4081 C CA . VAL C 1 143 ? 20.479 62.108 70.566 1.00 32.36 143 VAL C CA 1
ATOM 4082 C C . VAL C 1 143 ? 20.940 60.877 71.257 1.00 35.42 143 VAL C C 1
ATOM 4083 O O . VAL C 1 143 ? 21.752 60.139 70.703 1.00 38.86 143 VAL C O 1
ATOM 4087 N N A ASP C 1 144 ? 20.366 60.565 72.404 0.50 34.96 144 ASP C N 1
ATOM 4088 N N B ASP C 1 144 ? 20.431 60.688 72.487 0.50 36.15 144 ASP C N 1
ATOM 4089 C CA A ASP C 1 144 ? 20.804 59.397 73.124 0.50 30.71 144 ASP C CA 1
ATOM 4090 C CA B ASP C 1 144 ? 20.666 59.498 73.317 0.50 32.04 144 ASP C CA 1
ATOM 4091 C C A ASP C 1 144 ? 19.812 58.232 73.040 0.50 31.10 144 ASP C C 1
ATOM 4092 C C B ASP C 1 144 ? 19.885 58.301 72.751 0.50 32.73 144 ASP C C 1
ATOM 4093 O O A ASP C 1 144 ? 20.166 57.111 73.428 0.50 27.87 144 ASP C O 1
ATOM 4094 O O B ASP C 1 144 ? 20.443 57.236 72.487 0.50 36.75 144 ASP C O 1
ATOM 4103 N N . LEU C 1 145 ? 18.581 58.470 72.570 1.00 31.26 145 LEU C N 1
ATOM 4104 C CA . LEU C 1 145 ? 17.661 57.374 72.196 1.00 30.88 145 LEU C CA 1
ATOM 4105 C C . LEU C 1 145 ? 17.115 57.803 70.822 1.00 34.04 145 LEU C C 1
ATOM 4106 O O . LEU C 1 145 ? 16.303 58.734 70.729 1.00 29.52 145 LEU C O 1
ATOM 4111 N N . GLY C 1 146 ? 17.620 57.166 69.762 1.00 30.20 146 GLY C N 1
ATOM 4112 C CA . GLY C 1 146 ? 17.326 57.575 68.364 1.00 30.54 146 GLY C CA 1
ATOM 4113 C C . GLY C 1 146 ? 16.504 56.512 67.708 1.00 31.20 146 GLY C C 1
ATOM 4114 O O . GLY C 1 146 ? 16.698 55.344 67.984 1.00 30.85 146 GLY C O 1
ATOM 4115 N N . LEU C 1 147 ? 15.484 56.889 66.949 1.00 28.60 147 LEU C N 1
ATOM 4116 C CA . LEU C 1 147 ? 14.850 55.961 66.037 1.00 28.68 147 LEU C CA 1
ATOM 4117 C C . LEU C 1 147 ? 14.732 56.738 64.754 1.00 27.21 147 LEU C C 1
ATOM 4118 O O . LEU C 1 147 ? 14.708 57.975 64.730 1.00 30.35 147 LEU C O 1
ATOM 4123 N N A ASN C 1 148 ? 14.605 55.997 63.675 0.50 26.79 148 ASN C N 1
ATOM 4124 N N B ASN C 1 148 ? 14.632 56.011 63.672 0.50 28.40 148 ASN C N 1
ATOM 4125 C CA A ASN C 1 148 ? 14.518 56.554 62.336 0.50 27.76 148 ASN C CA 1
ATOM 4126 C CA B ASN C 1 148 ? 14.466 56.633 62.391 0.50 30.60 148 ASN C CA 1
ATOM 4127 C C A ASN C 1 148 ? 13.296 56.011 61.581 0.50 25.32 148 ASN C C 1
ATOM 4128 C C B ASN C 1 148 ? 13.283 56.038 61.633 0.50 26.74 148 ASN C C 1
ATOM 4129 O O A ASN C 1 148 ? 13.074 54.819 61.536 0.50 28.87 148 ASN C O 1
ATOM 4130 O O B ASN C 1 148 ? 13.076 54.840 61.647 0.50 30.19 148 ASN C O 1
ATOM 4139 N N . PHE C 1 149 ? 12.510 56.900 60.997 1.00 23.02 149 PHE C N 1
ATOM 4140 C CA . PHE C 1 149 ? 11.236 56.546 60.386 1.00 23.27 149 PHE C CA 1
ATOM 4141 C C . PHE C 1 149 ? 11.278 56.922 58.924 1.00 27.47 149 PHE C C 1
ATOM 4142 O O . PHE C 1 149 ? 11.724 58.002 58.537 1.00 26.72 149 PHE C O 1
ATOM 4150 N N . ARG C 1 150 ? 10.853 55.993 58.111 1.00 23.95 150 ARG C N 1
ATOM 4151 C CA . ARG C 1 150 ? 10.538 56.251 56.730 1.00 28.14 150 ARG C CA 1
ATOM 4152 C C . ARG C 1 150 ? 9.221 57.062 56.516 1.00 25.43 150 ARG C C 1
ATOM 4153 O O . ARG C 1 150 ? 9.111 57.826 55.581 1.00 23.57 150 ARG C O 1
ATOM 4161 N N . TYR C 1 151 ? 8.200 56.826 57.339 1.00 20.81 151 TYR C N 1
ATOM 4162 C CA . TYR C 1 151 ? 6.876 57.322 57.094 1.00 21.81 151 TYR C CA 1
ATOM 4163 C C . TYR C 1 151 ? 6.608 58.496 58.019 1.00 22.74 151 TYR C C 1
ATOM 4164 O O . TYR C 1 151 ? 6.530 58.338 59.237 1.00 21.93 151 TYR C O 1
ATOM 4173 N N . PHE C 1 152 ? 6.475 59.681 57.438 1.00 24.15 152 PHE C N 1
ATOM 4174 C CA . PHE C 1 152 ? 6.162 60.923 58.157 1.00 27.02 152 PHE C CA 1
ATOM 4175 C C . PHE C 1 152 ? 4.997 60.730 59.126 1.00 27.54 152 PHE C C 1
ATOM 4176 O O . PHE C 1 152 ? 5.036 61.156 60.269 1.00 30.52 152 PHE C O 1
ATOM 4184 N N . PHE C 1 153 ? 3.984 59.985 58.712 1.00 29.16 153 PHE C N 1
ATOM 4185 C CA . PHE C 1 153 ? 2.790 59.830 59.523 1.00 28.37 153 PHE C CA 1
ATOM 4186 C C . PHE C 1 153 ? 2.989 58.967 60.748 1.00 29.02 153 PHE C C 1
ATOM 4187 O O . PHE C 1 153 ? 2.377 59.227 61.768 1.00 23.57 153 PHE C O 1
ATOM 4195 N N . ALA C 1 154 ? 3.856 57.958 60.667 1.00 27.24 154 ALA C N 1
ATOM 4196 C CA . ALA C 1 154 ? 4.222 57.230 61.858 1.00 25.61 154 ALA C CA 1
ATOM 4197 C C . ALA C 1 154 ? 5.011 58.041 62.837 1.00 23.04 154 ALA C C 1
ATOM 4198 O O . ALA C 1 154 ? 4.798 57.965 64.050 1.00 22.79 154 ALA C O 1
ATOM 4200 N N . ARG C 1 155 ? 5.998 58.731 62.331 1.00 22.32 155 ARG C N 1
ATOM 4201 C CA . ARG C 1 155 ? 6.784 59.569 63.177 1.00 25.17 155 ARG C CA 1
ATOM 4202 C C . ARG C 1 155 ? 5.889 60.596 63.934 1.00 28.88 155 ARG C C 1
ATOM 4203 O O . ARG C 1 155 ? 6.085 60.794 65.141 1.00 26.23 155 ARG C O 1
ATOM 4211 N N . LYS C 1 156 ? 4.925 61.218 63.251 1.00 30.47 156 LYS C N 1
ATOM 4212 C CA . LYS C 1 156 ? 4.065 62.257 63.884 1.00 27.07 156 LYS C CA 1
ATOM 4213 C C . LYS C 1 156 ? 3.171 61.662 64.971 1.00 26.63 156 LYS C C 1
ATOM 4214 O O . LYS C 1 156 ? 2.895 62.317 65.966 1.00 25.51 156 LYS C O 1
ATOM 4220 N N . THR C 1 157 ? 2.698 60.422 64.807 1.00 22.14 157 THR C N 1
ATOM 4221 C CA . THR C 1 157 ? 1.983 59.784 65.838 1.00 19.61 157 THR C CA 1
ATOM 4222 C C . THR C 1 157 ? 2.822 59.657 67.138 1.00 20.87 157 THR C C 1
ATOM 4223 O O . THR C 1 157 ? 2.256 59.803 68.222 1.00 18.87 157 THR C O 1
ATOM 4227 N N . MET C 1 158 ? 4.126 59.332 67.029 1.00 18.47 158 MET C N 1
ATOM 4228 C CA . MET C 1 158 ? 4.951 59.061 68.186 1.00 18.75 158 MET C CA 1
ATOM 4229 C C . MET C 1 158 ? 5.083 60.331 69.014 1.00 18.87 158 MET C C 1
ATOM 4230 O O . MET C 1 158 ? 5.086 60.247 70.236 1.00 20.08 158 MET C O 1
ATOM 4235 N N . PHE C 1 159 ? 5.134 61.504 68.377 1.00 19.45 159 PHE C N 1
ATOM 4236 C CA . PHE C 1 159 ? 5.234 62.775 69.159 1.00 18.64 159 PHE C CA 1
ATOM 4237 C C . PHE C 1 159 ? 4.020 63.011 70.045 1.00 20.91 159 PHE C C 1
ATOM 4238 O O . PHE C 1 159 ? 4.172 63.430 71.206 1.00 21.16 159 PHE C O 1
ATOM 4246 N N . LEU C 1 160 ? 2.815 62.697 69.534 1.00 20.46 160 LEU C N 1
ATOM 4247 C CA . LEU C 1 160 ? 1.594 62.905 70.255 1.00 22.38 160 LEU C CA 1
ATOM 4248 C C . LEU C 1 160 ? 1.385 61.834 71.300 1.00 23.39 160 LEU C C 1
ATOM 4249 O O . LEU C 1 160 ? 0.851 62.101 72.361 1.00 21.61 160 LEU C O 1
ATOM 4254 N N . LYS C 1 161 ? 1.763 60.610 70.987 1.00 22.77 161 LYS C N 1
ATOM 4255 C CA . LYS C 1 161 ? 1.491 59.497 71.910 1.00 19.78 161 LYS C CA 1
ATOM 4256 C C . LYS C 1 161 ? 2.473 59.469 73.117 1.00 20.01 161 LYS C C 1
ATOM 4257 O O . LYS C 1 161 ? 2.070 59.055 74.192 1.00 19.53 161 LYS C O 1
ATOM 4263 N N . TYR C 1 162 ? 3.738 59.856 72.947 1.00 18.33 162 TYR C N 1
ATOM 4264 C CA . TYR C 1 162 ? 4.761 59.692 73.970 1.00 18.87 162 TYR C CA 1
ATOM 4265 C C . TYR C 1 162 ? 5.386 60.935 74.505 1.00 18.04 162 TYR C C 1
ATOM 4266 O O . TYR C 1 162 ? 6.385 60.854 75.143 1.00 20.10 162 TYR C O 1
ATOM 4275 N N . SER C 1 163 ? 4.787 62.091 74.248 1.00 19.01 163 SER C N 1
ATOM 4276 C CA . SER C 1 163 ? 5.091 63.322 74.956 1.00 20.33 163 SER C CA 1
ATOM 4277 C C . SER C 1 163 ? 3.760 63.968 75.404 1.00 17.65 163 SER C C 1
ATOM 4278 O O . SER C 1 163 ? 2.709 63.554 74.978 1.00 18.42 163 SER C O 1
ATOM 4281 N N . GLN C 1 164 ? 3.799 64.925 76.308 1.00 19.74 164 GLN C N 1
ATOM 4282 C CA . GLN C 1 164 ? 2.573 65.544 76.865 1.00 19.78 164 GLN C CA 1
ATOM 4283 C C . GLN C 1 164 ? 2.604 67.089 76.736 1.00 20.11 164 GLN C C 1
ATOM 4284 O O . GLN C 1 164 ? 1.815 67.772 77.338 1.00 18.04 164 GLN C O 1
ATOM 4290 N N . ALA C 1 165 ? 3.487 67.611 75.922 1.00 17.38 165 ALA C N 1
ATOM 4291 C CA . ALA C 1 165 ? 3.539 69.062 75.703 1.00 18.87 165 ALA C CA 1
ATOM 4292 C C . ALA C 1 165 ? 4.361 69.254 74.457 1.00 19.36 165 ALA C C 1
ATOM 4293 O O . ALA C 1 165 ? 5.190 68.418 74.137 1.00 19.16 165 ALA C O 1
ATOM 4295 N N A PHE C 1 166 ? 4.073 70.331 73.710 0.50 16.17 166 PHE C N 1
ATOM 4296 N N B PHE C 1 166 ? 4.232 70.441 73.897 0.50 19.82 166 PHE C N 1
ATOM 4297 C CA A PHE C 1 166 ? 4.815 70.733 72.535 0.50 15.75 166 PHE C CA 1
ATOM 4298 C CA B PHE C 1 166 ? 4.844 70.757 72.681 0.50 22.30 166 PHE C CA 1
ATOM 4299 C C A PHE C 1 166 ? 5.308 72.181 72.784 0.50 16.67 166 PHE C C 1
ATOM 4300 C C B PHE C 1 166 ? 5.299 72.212 72.756 0.50 20.20 166 PHE C C 1
ATOM 4301 O O A PHE C 1 166 ? 4.522 73.057 73.146 0.50 15.34 166 PHE C O 1
ATOM 4302 O O B PHE C 1 166 ? 4.504 73.110 73.011 0.50 18.18 166 PHE C O 1
ATOM 4317 N N . VAL C 1 167 ? 6.584 72.392 72.535 1.00 18.73 167 VAL C N 1
ATOM 4318 C CA . VAL C 1 167 ? 7.196 73.715 72.470 1.00 20.12 167 VAL C CA 1
ATOM 4319 C C . VAL C 1 167 ? 7.777 73.960 71.087 1.00 21.34 167 VAL C C 1
ATOM 4320 O O . VAL C 1 167 ? 8.543 73.194 70.576 1.00 23.19 167 VAL C O 1
ATOM 4324 N N A CYS C 1 168 ? 7.394 75.066 70.466 0.50 19.80 168 CYS C N 1
ATOM 4325 N N B CYS C 1 168 ? 7.486 75.127 70.555 0.50 23.40 168 CYS C N 1
ATOM 4326 C CA A CYS C 1 168 ? 7.877 75.364 69.114 0.50 18.22 168 CYS C CA 1
ATOM 4327 C CA B CYS C 1 168 ? 7.825 75.430 69.188 0.50 24.66 168 CYS C CA 1
ATOM 4328 C C A CYS C 1 168 ? 8.782 76.557 69.154 0.50 19.73 168 CYS C C 1
ATOM 4329 C C B CYS C 1 168 ? 8.786 76.585 69.171 0.50 23.27 168 CYS C C 1
ATOM 4330 O O A CYS C 1 168 ? 8.312 77.677 69.366 0.50 16.83 168 CYS C O 1
ATOM 4331 O O B CYS C 1 168 ? 8.357 77.719 69.359 0.50 19.83 168 CYS C O 1
ATOM 4336 N N . LEU C 1 169 ? 10.079 76.303 69.002 1.00 22.72 169 LEU C N 1
ATOM 4337 C CA . LEU C 1 169 ? 11.025 77.335 68.626 1.00 21.90 169 LEU C CA 1
ATOM 4338 C C . LEU C 1 169 ? 10.690 77.828 67.212 1.00 23.07 169 LEU C C 1
ATOM 4339 O O . LEU C 1 169 ? 9.854 77.227 66.462 1.00 20.61 169 LEU C O 1
ATOM 4344 N N . PRO C 1 170 ? 11.262 78.982 66.847 1.00 24.36 170 PRO C N 1
ATOM 4345 C CA . PRO C 1 170 ? 11.004 79.462 65.511 1.00 24.46 170 PRO C CA 1
ATOM 4346 C C . PRO C 1 170 ? 11.343 78.424 64.451 1.00 23.16 170 PRO C C 1
ATOM 4347 O O . PRO C 1 170 ? 12.320 77.676 64.584 1.00 24.60 170 PRO C O 1
ATOM 4351 N N . GLY C 1 171 ? 10.487 78.341 63.438 1.00 23.62 171 GLY C N 1
ATOM 4352 C CA . GLY C 1 171 ? 10.723 77.436 62.356 1.00 25.08 171 GLY C CA 1
ATOM 4353 C C . GLY C 1 171 ? 9.855 77.642 61.151 1.00 25.16 171 GLY C C 1
ATOM 4354 O O . GLY C 1 171 ? 8.998 78.504 61.145 1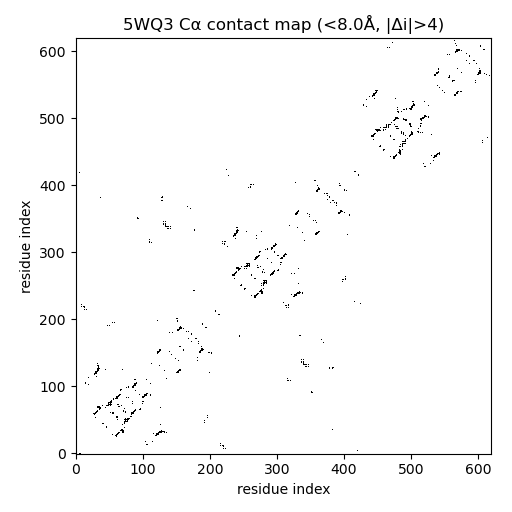.00 27.22 171 GLY C O 1
ATOM 4355 N N . GLY C 1 172 ? 10.044 76.758 60.156 1.00 28.64 172 GLY C N 1
ATOM 4356 C CA . GLY C 1 172 ? 9.350 76.838 58.904 1.00 24.89 172 GLY C CA 1
ATOM 4357 C C . GLY C 1 172 ? 8.180 75.888 58.849 1.00 24.78 172 GLY C C 1
ATOM 4358 O O . GLY C 1 172 ? 7.433 75.753 59.807 1.00 21.96 172 GLY C O 1
ATOM 4359 N N . PHE C 1 173 ? 8.004 75.244 57.700 1.00 22.57 173 PHE C N 1
ATOM 4360 C CA . PHE C 1 173 ? 6.755 74.621 57.390 1.00 22.03 173 PHE C CA 1
ATOM 4361 C C . PHE C 1 173 ? 6.601 73.296 58.181 1.00 21.38 173 PHE C C 1
ATOM 4362 O O . PHE C 1 173 ? 5.479 72.919 58.528 1.00 20.36 173 PHE C O 1
ATOM 4370 N N . GLY C 1 174 ? 7.709 72.671 58.511 1.00 22.47 174 GLY C N 1
ATOM 4371 C CA . GLY C 1 174 ? 7.704 71.388 59.270 1.00 23.22 174 GLY C CA 1
ATOM 4372 C C . GLY C 1 174 ? 7.258 71.675 60.694 1.00 22.95 174 GLY C C 1
ATOM 4373 O O . GLY C 1 174 ? 6.392 70.978 61.282 1.00 21.81 174 GLY C O 1
ATOM 4374 N N . THR C 1 175 ? 7.728 72.790 61.208 1.00 21.11 175 THR C N 1
ATOM 4375 C CA . THR C 1 175 ? 7.307 73.251 62.502 1.00 22.15 175 THR C CA 1
ATOM 4376 C C . THR C 1 175 ? 5.825 73.656 62.538 1.00 20.66 175 THR C C 1
ATOM 4377 O O . THR C 1 175 ? 5.116 73.286 63.427 1.00 21.56 175 THR C O 1
ATOM 4381 N N . LEU C 1 176 ? 5.393 74.429 61.553 1.00 18.75 176 LEU C N 1
ATOM 4382 C CA . LEU C 1 176 ? 4.033 74.895 61.501 1.00 19.24 176 LEU C CA 1
ATOM 4383 C C . LEU C 1 176 ? 3.101 73.703 61.322 1.00 17.07 176 LEU C C 1
ATOM 4384 O O . LEU C 1 176 ? 2.001 73.662 61.854 1.00 17.76 176 LEU C O 1
ATOM 4389 N N . ASP C 1 177 ? 3.537 72.732 60.556 1.00 18.29 177 ASP C N 1
ATOM 4390 C CA . ASP C 1 177 ? 2.744 71.481 60.389 1.00 18.84 177 ASP C CA 1
ATOM 4391 C C . ASP C 1 177 ? 2.397 70.825 61.752 1.00 18.58 177 ASP C C 1
ATOM 4392 O O . ASP C 1 177 ? 1.227 70.491 62.044 1.00 21.10 177 ASP C O 1
ATOM 4397 N N . GLU C 1 178 ? 3.405 70.606 62.599 1.00 22.80 178 GLU C N 1
ATOM 4398 C CA . GLU C 1 178 ? 3.188 69.992 63.980 1.00 20.62 178 GLU C CA 1
ATOM 4399 C C . GLU C 1 178 ? 2.399 70.894 64.847 1.00 21.08 178 GLU C C 1
ATOM 4400 O O . GLU C 1 178 ? 1.535 70.462 65.581 1.00 20.31 178 GLU C O 1
ATOM 4406 N N . LEU C 1 179 ? 2.620 72.204 64.728 1.00 17.22 179 LEU C N 1
ATOM 4407 C CA . LEU C 1 179 ? 1.832 73.110 65.543 1.00 17.39 179 LEU C CA 1
ATOM 4408 C C . LEU C 1 179 ? 0.378 73.037 65.306 1.00 17.82 179 LEU C C 1
ATOM 4409 O O . LEU C 1 179 ? -0.411 72.968 66.261 1.00 18.63 179 LEU C O 1
ATOM 4414 N N . PHE C 1 180 ? -0.046 73.097 64.022 1.00 19.40 180 PHE C N 1
ATOM 4415 C CA . PHE C 1 180 ? -1.454 73.079 63.724 1.00 19.84 180 PHE C CA 1
ATOM 4416 C C . PHE C 1 180 ? -2.070 71.695 63.930 1.00 19.21 180 PHE C C 1
ATOM 4417 O O . PHE C 1 180 ? -3.195 71.609 64.338 1.00 20.94 180 PHE C O 1
ATOM 4425 N N . GLU C 1 181 ? -1.272 70.662 63.824 1.00 20.94 181 GLU C N 1
ATOM 4426 C CA . GLU C 1 181 ? -1.766 69.341 64.219 1.00 23.14 181 GLU C CA 1
ATOM 4427 C C . GLU C 1 181 ? -2.039 69.233 65.706 1.00 22.72 181 GLU C C 1
ATOM 4428 O O . GLU C 1 181 ? -3.087 68.771 66.093 1.00 25.26 181 GLU C O 1
ATOM 4434 N N A VAL C 1 182 ? -1.126 69.697 66.559 0.50 22.65 182 VAL C N 1
ATOM 4435 N N B VAL C 1 182 ? -1.200 69.737 66.587 0.50 23.10 182 VAL C N 1
ATOM 4436 C CA A VAL C 1 182 ? -1.401 69.587 67.987 0.50 21.69 182 VAL C CA 1
ATOM 4437 C CA B VAL C 1 182 ? -1.440 69.596 67.992 0.50 22.47 182 VAL C CA 1
ATOM 4438 C C A VAL C 1 182 ? -2.587 70.484 68.345 0.50 22.40 182 VAL C C 1
ATOM 4439 C C B VAL C 1 182 ? -2.592 70.504 68.362 0.50 22.91 182 VAL C C 1
ATOM 4440 O O A VAL C 1 182 ? -3.423 70.133 69.149 0.50 22.48 182 VAL C O 1
ATOM 4441 O O B VAL C 1 182 ? -3.397 70.160 69.138 0.50 22.87 182 VAL C O 1
ATOM 4448 N N . LEU C 1 183 ? -2.637 71.668 67.758 1.00 23.49 183 LEU C N 1
ATOM 4449 C CA . LEU C 1 183 ? -3.734 72.566 68.022 1.00 24.24 183 LEU C CA 1
ATOM 4450 C C . LEU C 1 183 ? -5.089 71.901 67.681 1.00 25.05 183 LEU C C 1
ATOM 4451 O O . LEU C 1 183 ? -6.005 72.013 68.470 1.00 25.65 183 LEU C O 1
ATOM 4456 N N A CYS C 1 184 ? -5.170 71.215 66.550 0.50 25.80 184 CYS C N 1
ATOM 4457 N N B CYS C 1 184 ? -5.231 71.200 66.552 0.50 24.93 184 CYS C N 1
ATOM 4458 C CA A CYS C 1 184 ? -6.389 70.486 66.167 0.50 29.15 184 CYS C CA 1
ATOM 4459 C CA B CYS C 1 184 ? -6.500 70.441 66.303 0.50 26.99 184 CYS C CA 1
ATOM 4460 C C A CYS C 1 184 ? -6.676 69.245 67.062 0.50 27.37 184 CYS C C 1
ATOM 4461 C C B CYS C 1 184 ? -6.702 69.348 67.318 0.50 26.66 184 CYS C C 1
ATOM 4462 O O A CYS C 1 184 ? -7.829 68.877 67.252 0.50 28.58 184 CYS C O 1
ATOM 4463 O O B CYS C 1 184 ? -7.812 69.150 67.823 0.50 27.13 184 CYS C O 1
ATOM 4468 N N . MET C 1 185 ? -5.635 68.617 67.602 1.00 26.23 185 MET C N 1
ATOM 4469 C CA . MET C 1 185 ? -5.767 67.514 68.529 1.00 27.51 185 MET C CA 1
ATOM 4470 C C . MET C 1 185 ? -6.249 68.056 69.875 1.00 30.86 185 MET C C 1
ATOM 4471 O O . MET C 1 185 ? -7.078 67.438 70.527 1.00 26.66 185 MET C O 1
ATOM 4476 N N . VAL C 1 186 ? -5.784 69.246 70.264 1.00 29.84 186 VAL C N 1
ATOM 4477 C CA . VAL C 1 186 ? -6.265 69.817 71.514 1.00 29.87 186 VAL C CA 1
ATOM 4478 C C . VAL C 1 186 ? -7.722 70.234 71.370 1.00 31.62 186 VAL C C 1
ATOM 4479 O O . VAL C 1 186 ? -8.570 69.901 72.224 1.00 33.69 186 VAL C O 1
ATOM 4483 N N . GLN C 1 187 ? -8.039 70.906 70.275 1.00 32.88 187 GLN C N 1
ATOM 4484 C CA . GLN C 1 187 ? -9.403 71.389 70.062 1.00 34.86 187 GLN C CA 1
ATOM 4485 C C . GLN C 1 187 ? -10.415 70.221 69.942 1.00 34.91 187 GLN C C 1
ATOM 4486 O O . GLN C 1 187 ? -11.485 70.311 70.493 1.00 34.40 187 GLN C O 1
ATOM 4492 N N . THR C 1 188 ? -10.035 69.099 69.325 1.00 40.71 188 THR C N 1
ATOM 4493 C CA . THR C 1 188 ? -10.937 67.953 69.168 1.00 37.21 188 THR C CA 1
ATOM 4494 C C . THR C 1 188 ? -10.990 67.072 70.414 1.00 43.60 188 THR C C 1
ATOM 4495 O O . THR C 1 188 ? -11.792 66.163 70.447 1.00 43.19 188 THR C O 1
ATOM 4499 N N . GLY C 1 189 ? -10.147 67.316 71.424 1.00 42.05 189 GLY C N 1
ATOM 4500 C CA . GLY C 1 189 ? -10.111 66.454 72.614 1.00 38.89 189 GLY C CA 1
ATOM 4501 C C . GLY C 1 189 ? -9.392 65.117 72.446 1.00 39.94 189 GLY C C 1
ATOM 4502 O O . GLY C 1 189 ? -9.485 64.248 73.288 1.00 36.30 189 GLY C O 1
ATOM 4503 N N . LYS C 1 190 ? -8.599 64.947 71.398 1.00 36.03 190 LYS C N 1
ATOM 4504 C CA . LYS C 1 190 ? -7.900 63.687 71.227 1.00 33.63 190 LYS C CA 1
ATOM 4505 C C . LYS C 1 190 ? -6.687 63.681 72.161 1.00 29.41 190 LYS C C 1
ATOM 4506 O O . LYS C 1 190 ? -6.131 62.645 72.405 1.00 30.88 190 LYS C O 1
ATOM 4512 N N . VAL C 1 191 ? -6.251 64.864 72.627 1.00 29.12 191 VAL C N 1
ATOM 4513 C CA . VAL C 1 191 ? -5.298 64.987 73.733 1.00 28.61 191 VAL C CA 1
ATOM 4514 C C . VAL C 1 191 ? -5.880 65.987 74.697 1.00 25.41 191 VAL C C 1
ATOM 4515 O O . VAL C 1 191 ? -6.689 66.819 74.330 1.00 28.82 191 VAL C O 1
ATOM 4519 N N . THR C 1 192 ? -5.473 65.840 75.936 1.00 23.83 192 THR C N 1
ATOM 4520 C CA . THR C 1 192 ? -5.982 66.540 77.072 1.00 27.83 192 THR C CA 1
ATOM 4521 C C . THR C 1 192 ? -4.748 66.934 77.881 1.00 24.64 192 T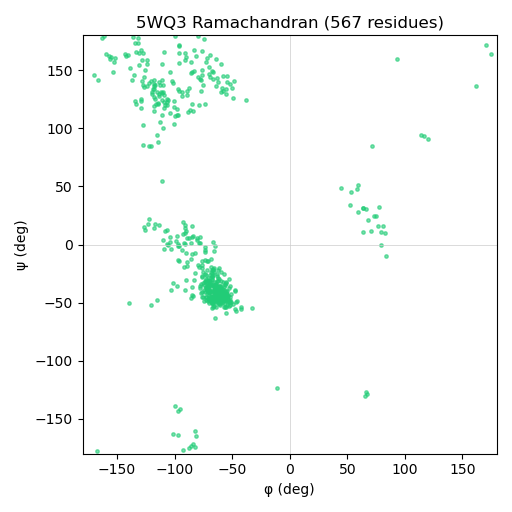HR C C 1
ATOM 4522 O O . THR C 1 192 ? -3.819 66.141 77.997 1.00 24.32 192 THR C O 1
ATOM 4526 N N . ASN C 1 193 ? -4.758 68.139 78.460 1.00 24.99 193 ASN C N 1
ATOM 4527 C CA . ASN C 1 193 ? -3.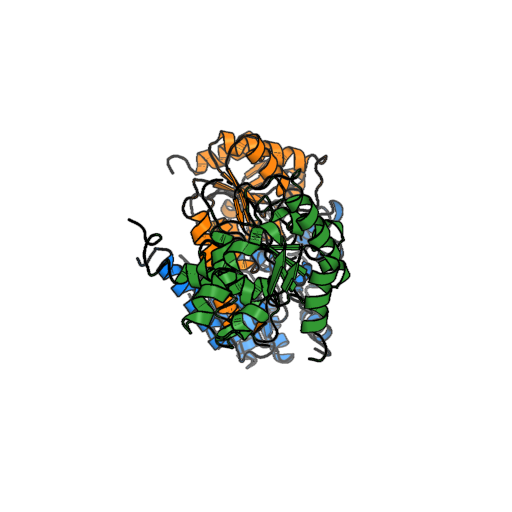732 68.614 79.377 1.00 25.24 193 ASN C CA 1
ATOM 4528 C C . ASN C 1 193 ? -2.389 68.610 78.675 1.00 23.07 193 ASN C C 1
ATOM 4529 O O . ASN C 1 193 ? -1.386 68.013 79.181 1.00 19.61 193 ASN C O 1
ATOM 4534 N N . PHE C 1 194 ? -2.395 69.237 77.497 1.00 18.68 194 PHE C N 1
ATOM 4535 C CA . PHE C 1 194 ? -1.278 69.122 76.552 1.00 19.17 194 PHE C CA 1
ATOM 4536 C C . PHE C 1 194 ? -0.890 70.546 76.222 1.00 17.82 194 PHE C C 1
ATOM 4537 O O . PHE C 1 194 ? -1.388 71.076 75.281 1.00 18.17 194 PHE C O 1
ATOM 4545 N N . PRO C 1 195 ? -0.043 71.162 77.031 1.00 19.17 195 PRO C N 1
ATOM 4546 C CA . PRO C 1 195 ? 0.286 72.588 76.812 1.00 19.23 195 PRO C CA 1
ATOM 4547 C C . PRO C 1 195 ? 1.138 72.828 75.558 1.00 18.38 195 PRO C C 1
ATOM 4548 O O . PRO C 1 195 ? 1.902 71.966 75.099 1.00 15.63 195 PRO C O 1
ATOM 4552 N N . ILE C 1 196 ? 1.007 74.030 74.996 1.00 16.63 196 ILE C N 1
ATOM 4553 C CA . ILE C 1 196 ? 1.582 74.319 73.737 1.00 17.42 196 ILE C CA 1
ATOM 4554 C C . ILE C 1 196 ? 2.222 75.659 73.941 1.00 18.25 196 ILE C C 1
ATOM 4555 O O . ILE C 1 196 ? 1.534 76.618 74.365 1.00 18.87 196 ILE C O 1
ATOM 4560 N N . VAL C 1 197 ? 3.512 75.722 73.680 1.00 19.47 197 VAL C N 1
ATOM 4561 C CA . VAL C 1 197 ? 4.237 76.981 73.912 1.00 21.18 197 VAL C CA 1
ATOM 4562 C C . VAL C 1 197 ? 4.987 77.406 72.680 1.00 23.14 197 VAL C C 1
ATOM 4563 O O . VAL C 1 197 ? 5.603 76.542 72.005 1.00 18.69 197 VAL C O 1
ATOM 4567 N N . LEU C 1 198 ? 4.902 78.720 72.343 1.00 21.37 198 LEU C N 1
ATOM 4568 C CA . LEU C 1 198 ? 5.699 79.254 71.231 1.00 22.35 198 LEU C CA 1
ATOM 4569 C C . LEU C 1 198 ? 6.775 80.169 71.826 1.00 22.78 198 LEU C C 1
ATOM 4570 O O . LEU C 1 198 ? 6.448 81.036 72.613 1.00 23.66 198 LEU C O 1
ATOM 4575 N N . ILE C 1 199 ? 8.019 79.998 71.418 1.00 22.61 199 ILE C N 1
ATOM 4576 C CA . ILE C 1 199 ? 9.138 80.801 71.870 1.00 21.41 199 ILE C CA 1
ATOM 4577 C C . ILE C 1 199 ? 9.585 81.775 70.805 1.00 23.23 199 ILE C C 1
ATOM 4578 O O . ILE C 1 199 ? 9.938 81.372 69.755 1.00 21.53 199 ILE C O 1
ATOM 4583 N N . GLY C 1 200 ? 9.615 83.059 71.133 1.00 24.98 200 GLY C N 1
ATOM 4584 C CA . GLY C 1 200 ? 9.999 84.074 70.201 1.00 22.57 200 GLY C CA 1
ATOM 4585 C C . GLY C 1 200 ? 8.786 84.927 69.930 1.00 25.87 200 GLY C C 1
ATOM 4586 O O . GLY C 1 200 ? 7.968 84.625 69.087 1.00 23.16 200 GLY C O 1
ATOM 4587 N N . THR C 1 201 ? 8.668 86.010 70.674 1.00 22.66 201 THR C N 1
ATOM 4588 C CA . THR C 1 201 ? 7.443 86.768 70.648 1.00 23.99 201 THR C CA 1
ATOM 4589 C C . THR C 1 201 ? 7.380 87.530 69.347 1.00 24.58 201 THR C C 1
ATOM 4590 O O . THR C 1 201 ? 6.353 87.678 68.775 1.00 24.98 201 THR C O 1
ATOM 4594 N N . GLU C 1 202 ? 8.514 88.047 68.932 1.00 27.04 202 GLU C N 1
ATOM 4595 C CA . GLU C 1 202 ? 8.585 88.832 67.727 1.00 31.75 202 GLU C CA 1
ATOM 4596 C C . GLU C 1 202 ? 8.411 87.940 66.517 1.00 28.13 202 GLU C C 1
ATOM 4597 O O . GLU C 1 202 ? 7.746 88.296 65.601 1.00 28.16 202 GLU C O 1
ATOM 4603 N N . PHE C 1 203 ? 9.010 86.773 66.554 1.00 23.97 203 PHE C N 1
ATOM 4604 C CA . PHE C 1 203 ? 8.878 85.844 65.453 1.00 25.06 203 PHE C CA 1
ATOM 4605 C C . PHE C 1 203 ? 7.434 85.442 65.221 1.00 23.30 203 PHE C C 1
ATOM 4606 O O . PHE C 1 203 ? 6.946 85.513 64.156 1.00 23.86 203 PHE C O 1
ATOM 4614 N N . TRP C 1 204 ? 6.744 85.084 66.273 1.00 25.42 204 TRP C N 1
ATOM 4615 C CA . TRP C 1 204 ? 5.417 84.506 66.180 1.00 22.90 204 TRP C CA 1
ATOM 4616 C C . TRP C 1 204 ? 4.293 85.500 66.109 1.00 23.45 204 TRP C C 1
ATOM 4617 O O . TRP C 1 204 ? 3.153 85.131 65.794 1.00 18.85 204 TRP C O 1
ATOM 4628 N N . ALA C 1 205 ? 4.571 86.784 66.386 1.00 23.89 205 ALA C N 1
ATOM 4629 C CA . ALA C 1 205 ? 3.452 87.727 66.626 1.00 24.24 205 ALA C CA 1
ATOM 4630 C C . ALA C 1 205 ? 2.476 87.779 65.448 1.00 22.19 205 ALA C C 1
ATOM 4631 O O . ALA C 1 205 ? 1.271 87.759 65.612 1.00 25.51 205 ALA C O 1
ATOM 4633 N N . GLY C 1 206 ? 2.995 87.856 64.245 1.00 23.74 206 GLY C N 1
ATOM 4634 C CA . GLY C 1 206 ? 2.122 88.022 63.098 1.00 21.30 206 GLY C CA 1
ATOM 4635 C C . GLY C 1 206 ? 1.259 86.813 62.817 1.00 22.26 206 GLY C C 1
ATOM 4636 O O . GLY C 1 206 ? 0.117 86.939 62.351 1.00 20.61 206 GLY C O 1
ATOM 4637 N N . LEU C 1 207 ? 1.758 85.619 63.148 1.00 21.46 207 LEU C N 1
ATOM 4638 C CA . LEU C 1 207 ? 0.872 84.472 63.004 1.00 20.64 207 LEU C CA 1
ATOM 4639 C C . LEU C 1 207 ? -0.248 84.525 64.035 1.00 20.32 207 LEU C C 1
ATOM 4640 O O . LEU C 1 207 ? -1.409 84.305 63.762 1.00 22.70 207 LEU C O 1
ATOM 4645 N N . VAL C 1 208 ? 0.126 84.757 65.284 1.00 23.23 208 VAL C N 1
ATOM 4646 C CA . VAL C 1 208 ? -0.879 84.778 66.362 1.00 22.93 208 VAL C CA 1
ATOM 4647 C C . VAL C 1 208 ? -1.908 85.922 66.139 1.00 24.08 208 VAL C C 1
ATOM 4648 O O . VAL C 1 208 ? -3.086 85.733 66.371 1.00 19.92 208 VAL C O 1
ATOM 4652 N N A ASP C 1 209 ? -1.457 87.087 65.666 0.50 25.83 209 ASP C N 1
ATOM 4653 N N B ASP C 1 209 ? -1.453 87.076 65.651 0.50 26.15 209 ASP C N 1
ATOM 4654 C CA A ASP C 1 209 ? -2.409 88.203 65.354 0.50 26.87 209 ASP C CA 1
ATOM 4655 C CA B ASP C 1 209 ? -2.385 88.197 65.324 0.50 27.70 209 ASP C CA 1
ATOM 4656 C C A ASP C 1 209 ? -3.420 87.805 64.254 0.50 26.70 209 ASP C C 1
ATOM 4657 C C B ASP C 1 209 ? -3.416 87.787 64.264 0.50 27.14 209 ASP C C 1
ATOM 4658 O O A ASP C 1 209 ? -4.630 88.073 64.338 0.50 27.71 209 ASP C O 1
ATOM 4659 O O B ASP C 1 209 ? -4.628 88.029 64.388 0.50 28.14 209 ASP C O 1
ATOM 4668 N N . TRP C 1 210 ? -2.939 87.142 63.215 1.00 27.84 210 TRP C N 1
ATOM 4669 C CA . TRP C 1 210 ? -3.832 86.701 62.160 1.00 25.93 210 TRP C CA 1
ATOM 4670 C C . TRP C 1 210 ? -4.818 85.691 62.710 1.00 25.60 210 TRP C C 1
ATOM 4671 O O . TRP C 1 210 ? -6.010 85.757 62.440 1.00 27.46 210 TRP C O 1
ATOM 4682 N N . ILE C 1 211 ? -4.333 84.736 63.475 1.00 29.02 211 ILE C N 1
ATOM 4683 C CA . ILE C 1 211 ? -5.241 83.741 64.040 1.00 30.72 211 ILE C CA 1
ATOM 4684 C C . ILE C 1 211 ? -6.373 84.424 64.865 1.00 33.14 211 ILE C C 1
ATOM 4685 O O . ILE C 1 211 ? -7.559 84.073 64.715 1.00 31.12 211 ILE C O 1
ATOM 4690 N N . ARG C 1 212 ? -6.026 85.392 65.715 1.00 34.65 212 ARG C N 1
ATOM 4691 C CA . ARG C 1 212 ? -7.087 86.123 66.481 1.00 40.94 212 ARG C CA 1
ATOM 4692 C C . ARG C 1 212 ? -7.979 87.008 65.600 1.00 41.20 212 ARG C C 1
ATOM 4693 O O . ARG C 1 212 ? -9.202 86.936 65.656 1.00 47.63 212 ARG C O 1
ATOM 4701 N N . HIS C 1 213 ? -7.380 87.803 64.739 1.00 42.83 213 HIS C N 1
ATOM 4702 C CA . HIS C 1 213 ? -8.154 88.826 64.050 1.00 49.50 213 HIS C CA 1
ATOM 4703 C C . HIS C 1 213 ? -8.932 88.198 62.892 1.00 48.52 213 HIS C C 1
ATOM 4704 O O . HIS C 1 213 ? -9.908 88.741 62.404 1.00 59.22 213 HIS C O 1
ATOM 4711 N N . ARG C 1 214 ? -8.539 87.023 62.480 1.00 39.72 214 ARG C N 1
ATOM 4712 C CA . ARG C 1 214 ? -9.179 86.460 61.365 1.00 32.36 214 ARG C CA 1
ATOM 4713 C C . ARG C 1 214 ? -9.834 85.145 61.682 1.00 29.21 214 ARG C C 1
ATOM 4714 O O . ARG C 1 214 ? -11.021 84.977 61.388 1.00 30.16 214 ARG C O 1
ATOM 4722 N N . LEU C 1 215 ? -9.143 84.175 62.270 1.00 24.07 215 LEU C N 1
ATOM 4723 C CA . LEU C 1 215 ? -9.881 82.913 62.480 1.00 25.05 215 LEU C CA 1
ATOM 4724 C C . LEU C 1 215 ? -10.990 83.043 63.577 1.00 26.62 215 LEU C C 1
ATOM 4725 O O . LEU C 1 215 ? -12.067 82.435 63.488 1.00 29.27 215 LEU C O 1
ATOM 4730 N N . VAL C 1 216 ? -10.699 83.755 64.653 1.00 28.13 216 VAL C N 1
ATOM 4731 C CA . VAL C 1 216 ? -11.701 83.914 65.737 1.00 32.91 216 VAL C CA 1
ATOM 4732 C C . VAL C 1 216 ? -12.836 84.765 65.171 1.00 36.34 216 VAL C C 1
ATOM 4733 O O . VAL C 1 216 ? -14.012 84.366 65.144 1.00 32.69 216 VAL C O 1
ATOM 4737 N N . GLU C 1 217 ? -12.460 85.921 64.653 1.00 36.35 217 GLU C N 1
ATOM 4738 C CA . GLU C 1 217 ? -13.460 86.842 64.186 1.00 44.25 217 GLU C CA 1
ATOM 4739 C C . GLU C 1 217 ? -14.397 86.219 63.154 1.00 45.61 217 GLU C C 1
ATOM 4740 O O . GLU C 1 217 ? -15.576 86.506 63.165 1.00 47.92 217 GLU C O 1
ATOM 4746 N N . GLU C 1 218 ? -13.925 85.285 62.337 1.00 44.63 218 GLU C N 1
ATOM 4747 C CA . GLU C 1 218 ? -14.811 84.642 61.367 1.00 37.77 218 GLU C CA 1
ATOM 4748 C C . GLU C 1 218 ? -15.433 83.373 61.881 1.00 38.02 218 GLU C C 1
ATOM 4749 O O . GLU C 1 218 ? -16.091 82.680 61.113 1.00 34.25 218 GLU C O 1
ATOM 4755 N N . GLY C 1 219 ? -15.258 83.093 63.186 1.00 32.70 219 GLY C N 1
ATOM 4756 C CA . GLY C 1 219 ? -15.776 81.898 63.795 1.00 30.54 219 GLY C CA 1
ATOM 4757 C C . GLY C 1 219 ? -15.145 80.549 63.369 1.00 30.48 219 GLY C C 1
ATOM 4758 O O . GLY C 1 219 ? -15.719 79.521 63.621 1.00 30.03 219 GLY C O 1
ATOM 4759 N N . MET C 1 220 ? -13.935 80.537 62.837 1.00 34.06 220 MET C N 1
ATOM 4760 C CA . MET C 1 220 ? -13.298 79.278 62.410 1.00 33.96 220 MET C CA 1
ATOM 4761 C C . MET C 1 220 ? -12.811 78.471 63.627 1.00 35.89 220 MET C C 1
ATOM 4762 O O . MET C 1 220 ? -12.753 77.230 63.602 1.00 38.46 220 MET C O 1
ATOM 4767 N N . ILE C 1 221 ? -12.352 79.198 64.647 1.00 33.06 221 ILE C N 1
ATOM 4768 C CA . ILE C 1 221 ? -11.969 78.614 65.936 1.00 35.04 221 ILE C CA 1
ATOM 4769 C C . ILE C 1 221 ? -12.678 79.384 67.032 1.00 36.99 221 ILE C C 1
ATOM 4770 O O . ILE C 1 221 ? -13.204 80.459 66.797 1.00 33.81 221 ILE C O 1
ATOM 4775 N N . ASP C 1 222 ? -12.662 78.850 68.240 1.00 42.34 222 ASP C N 1
ATOM 4776 C CA . ASP C 1 222 ? -13.070 79.647 69.389 1.00 43.20 222 ASP C CA 1
ATOM 4777 C C . ASP C 1 222 ? -11.866 80.216 70.031 1.00 41.10 222 ASP C C 1
ATOM 4778 O O . ASP C 1 222 ? -10.737 79.744 69.877 1.00 38.78 222 ASP C O 1
ATOM 4783 N N . GLU C 1 223 ? -12.107 81.296 70.725 1.00 45.01 223 GLU C N 1
ATOM 4784 C CA . GLU C 1 223 ? -11.035 82.075 71.226 1.00 45.82 223 GLU C CA 1
ATOM 4785 C C . GLU C 1 223 ? -10.143 81.343 72.216 1.00 37.14 223 GLU C C 1
ATOM 4786 O O . GLU C 1 223 ? -8.950 81.623 72.278 1.00 34.37 223 GLU C O 1
ATOM 4792 N N . LYS C 1 224 ? -10.688 80.424 72.972 1.00 33.82 224 LYS C N 1
ATOM 4793 C CA . LYS C 1 224 ? -9.862 79.676 73.889 1.00 40.68 224 LYS C CA 1
ATOM 4794 C C . LYS C 1 224 ? -8.863 78.736 73.124 1.00 39.88 224 LYS C C 1
ATOM 4795 O O . LYS C 1 224 ? -7.775 78.439 73.611 1.00 36.03 224 LYS C O 1
ATOM 4801 N N . ASP C 1 225 ? -9.244 78.271 71.931 1.00 37.91 225 ASP C N 1
ATOM 4802 C CA . ASP C 1 225 ? -8.335 77.433 71.094 1.00 41.55 225 ASP C CA 1
ATOM 4803 C C . ASP C 1 225 ? -6.977 78.128 70.761 1.00 37.01 225 ASP C C 1
ATOM 4804 O O . ASP C 1 225 ? -5.987 77.433 70.484 1.00 38.57 225 ASP C O 1
ATOM 4809 N N . VAL C 1 226 ? -6.967 79.465 70.776 1.00 30.61 226 VAL C N 1
ATOM 4810 C CA . VAL C 1 226 ? -5.773 80.235 70.601 1.00 30.99 226 VAL C CA 1
ATOM 4811 C C . VAL C 1 226 ? -5.221 80.819 71.914 1.00 32.85 226 VAL C C 1
ATOM 4812 O O . VAL C 1 226 ? -4.022 80.843 72.123 1.00 33.23 226 VAL C O 1
ATOM 4816 N N . ASP C 1 227 ? -6.085 81.284 72.809 1.00 36.13 227 ASP C N 1
ATOM 4817 C CA . ASP C 1 227 ? -5.641 81.827 74.117 1.00 38.26 227 ASP C CA 1
ATOM 4818 C C . ASP C 1 227 ? -4.882 80.853 74.974 1.00 33.21 227 ASP C C 1
ATOM 4819 O O . ASP C 1 227 ? -4.134 81.278 75.812 1.00 34.53 227 ASP C O 1
ATOM 4824 N N . ARG C 1 228 ? -5.079 79.554 74.764 1.00 31.62 228 ARG C N 1
ATOM 4825 C CA . ARG C 1 228 ? -4.432 78.523 75.580 1.00 32.30 228 ARG C CA 1
ATOM 4826 C C . ARG C 1 228 ? -2.954 78.262 75.289 1.00 34.17 228 ARG C C 1
ATOM 4827 O O . ARG C 1 228 ? -2.280 77.609 76.102 1.00 30.03 228 ARG C O 1
ATOM 4835 N N . MET C 1 229 ? -2.435 78.759 74.153 1.00 29.00 229 MET C N 1
ATOM 4836 C CA . MET C 1 229 ? -1.003 78.692 73.912 1.00 29.72 229 MET C CA 1
ATOM 4837 C C . MET C 1 229 ? -0.308 79.802 74.674 1.00 27.33 229 MET C C 1
ATOM 4838 O O . MET C 1 229 ? -0.737 80.924 74.663 1.00 34.26 229 MET C O 1
ATOM 4843 N N . LEU C 1 230 ? 0.861 79.544 75.174 1.00 25.19 230 LEU C N 1
ATOM 4844 C CA . LEU C 1 230 ? 1.686 80.609 75.681 1.00 23.76 230 LEU C CA 1
ATOM 4845 C C . LEU C 1 230 ? 2.652 80.996 74.599 1.00 23.70 230 LEU C C 1
ATOM 4846 O O . LEU C 1 230 ? 3.239 80.133 73.956 1.00 24.58 230 LEU C O 1
ATOM 4851 N N . VAL C 1 231 ? 2.798 82.297 74.374 1.00 19.18 231 VAL C N 1
ATOM 4852 C CA . VAL C 1 231 ? 3.868 82.850 73.550 1.00 22.34 231 VAL C CA 1
ATOM 4853 C C . VAL C 1 231 ? 4.825 83.697 74.409 1.00 22.69 231 VAL C C 1
ATOM 4854 O O . VAL C 1 231 ? 4.369 84.661 74.989 1.00 26.01 231 VAL C O 1
ATOM 4858 N N . THR C 1 232 ? 6.113 83.383 74.478 1.00 22.43 232 THR C N 1
ATOM 4859 C CA . THR C 1 232 ? 6.990 84.076 75.394 1.00 23.23 232 THR C CA 1
ATOM 4860 C C . THR C 1 232 ? 8.410 83.983 74.939 1.00 27.49 232 THR C C 1
ATOM 4861 O O . THR C 1 232 ? 8.750 83.129 74.122 1.00 26.18 232 THR C O 1
ATOM 4865 N N . ASP C 1 233 ? 9.260 84.861 75.469 1.00 26.01 233 ASP C N 1
ATOM 4866 C CA . ASP C 1 233 ? 10.713 84.736 75.326 1.00 25.94 233 ASP C CA 1
ATOM 4867 C C . ASP C 1 233 ? 11.394 84.209 76.569 1.00 28.35 233 ASP C C 1
ATOM 4868 O O . ASP C 1 233 ? 12.628 84.058 76.591 1.00 26.37 233 ASP C O 1
ATOM 4873 N N . ASP C 1 234 ? 10.620 84.010 77.646 1.00 26.17 234 ASP C N 1
ATOM 4874 C CA . ASP C 1 234 ? 11.213 83.650 78.938 1.00 23.32 234 ASP C CA 1
ATOM 4875 C C . ASP C 1 234 ? 11.100 82.132 79.049 1.00 21.72 234 ASP C C 1
ATOM 4876 O O . ASP C 1 234 ? 10.023 81.620 79.175 1.00 21.61 234 ASP C O 1
ATOM 4881 N N . LEU C 1 235 ? 12.218 81.454 78.990 1.00 23.06 235 LEU C N 1
ATOM 4882 C CA . LEU C 1 235 ? 12.246 79.998 79.025 1.00 23.16 235 LEU C CA 1
ATOM 4883 C C . LEU C 1 235 ? 11.835 79.435 80.376 1.00 27.22 235 LEU C C 1
ATOM 4884 O O . LEU C 1 235 ? 11.260 78.350 80.436 1.00 24.22 235 LEU C O 1
ATOM 4889 N N . ASP C 1 236 ? 12.159 80.112 81.492 1.00 27.03 236 ASP C N 1
ATOM 4890 C CA . ASP C 1 236 ? 11.651 79.623 82.767 1.00 25.78 236 ASP C CA 1
ATOM 4891 C C . ASP C 1 236 ? 10.143 79.722 82.864 1.00 23.97 236 ASP C C 1
ATOM 4892 O O . ASP C 1 236 ? 9.479 78.871 83.424 1.00 24.52 236 ASP C O 1
ATOM 4897 N N . GLN C 1 237 ? 9.571 80.804 82.347 1.00 21.76 237 GLN C N 1
ATOM 4898 C CA . GLN C 1 237 ? 8.133 80.863 82.269 1.00 20.86 237 GLN C CA 1
ATOM 4899 C C . GLN C 1 237 ? 7.553 79.751 81.407 1.00 19.71 237 GLN C C 1
ATOM 4900 O O . GLN C 1 237 ? 6.430 79.315 81.694 1.00 19.65 237 GLN C O 1
ATOM 4906 N N . ALA C 1 238 ? 8.212 79.427 80.290 1.00 20.18 238 ALA C N 1
ATOM 4907 C CA . ALA C 1 238 ? 7.716 78.361 79.401 1.00 21.55 238 ALA C CA 1
ATOM 4908 C C . ALA C 1 238 ? 7.613 77.095 80.181 1.00 20.99 238 ALA C C 1
ATOM 4909 O O . ALA C 1 238 ? 6.593 76.385 80.126 1.00 22.55 238 ALA C O 1
ATOM 4911 N N . VAL C 1 239 ? 8.673 76.803 80.931 1.00 19.52 239 VAL C N 1
ATOM 4912 C CA . VAL C 1 239 ? 8.769 75.456 81.564 1.00 19.30 239 VAL C CA 1
ATOM 4913 C C . VAL C 1 239 ? 7.771 75.406 82.731 1.00 21.83 239 VAL C C 1
ATOM 4914 O O . VAL C 1 239 ? 7.049 74.424 82.944 1.00 21.61 239 VAL C O 1
ATOM 4918 N N . LYS C 1 240 ? 7.694 76.493 83.478 1.00 20.74 240 LYS C N 1
ATOM 4919 C CA . LYS C 1 240 ? 6.652 76.660 84.493 1.00 22.65 240 LYS C CA 1
ATOM 4920 C C . LYS C 1 240 ? 5.223 76.566 83.983 1.00 19.85 240 LYS C C 1
ATOM 4921 O O . LYS C 1 240 ? 4.386 76.037 84.683 1.00 19.35 240 LYS C O 1
ATOM 4927 N N . PHE C 1 241 ? 4.928 77.069 82.781 1.00 20.04 241 PHE C N 1
ATOM 4928 C CA . PHE C 1 241 ? 3.610 76.923 82.211 1.00 18.69 241 PHE C CA 1
ATOM 4929 C C . PHE C 1 241 ? 3.305 75.412 82.043 1.00 18.04 241 PHE C C 1
ATOM 4930 O O . PHE C 1 241 ? 2.266 74.944 82.341 1.00 19.95 241 PHE C O 1
ATOM 4938 N N . ILE C 1 242 ? 4.270 74.694 81.594 1.00 18.35 242 ILE C N 1
ATOM 4939 C CA . ILE C 1 242 ? 4.137 73.215 81.381 1.00 20.20 242 ILE C CA 1
ATOM 4940 C C . ILE C 1 242 ? 3.967 72.453 82.689 1.00 20.76 242 ILE C C 1
ATOM 4941 O O . ILE C 1 242 ? 2.996 71.709 82.882 1.00 22.19 242 ILE C O 1
ATOM 4946 N N . VAL C 1 243 ? 4.881 72.664 83.611 1.00 21.36 243 VAL C N 1
ATOM 4947 C CA . VAL C 1 243 ? 4.758 72.106 84.960 1.00 22.28 243 VAL C CA 1
ATOM 4948 C C . VAL C 1 243 ? 3.390 72.349 85.606 1.00 22.23 243 VAL C C 1
ATOM 4949 O O . VAL C 1 243 ? 2.721 71.415 86.108 1.00 18.16 243 VAL C O 1
ATOM 4953 N N . ASP C 1 244 ? 2.969 73.620 85.580 1.00 22.23 244 ASP C N 1
ATOM 4954 C CA . ASP C 1 244 ? 1.721 73.987 86.152 1.00 24.20 244 ASP C CA 1
ATOM 4955 C C . ASP C 1 244 ? 0.565 73.346 85.410 1.00 25.90 244 ASP C C 1
ATOM 4956 O O . ASP C 1 244 ? -0.400 72.900 86.025 1.00 23.38 244 ASP C O 1
ATOM 4961 N N . ALA C 1 245 ? 0.638 73.299 84.090 1.00 21.72 245 ALA C N 1
ATOM 4962 C CA . ALA C 1 245 ? -0.431 72.660 83.338 1.00 22.55 245 ALA C CA 1
ATOM 4963 C C . ALA C 1 245 ? -0.537 71.157 83.672 1.00 23.94 245 ALA C C 1
ATOM 4964 O O . ALA C 1 245 ? -1.611 70.587 83.571 1.00 23.52 245 ALA C O 1
ATOM 4966 N N . HIS C 1 246 ? 0.545 70.519 84.074 1.00 21.89 246 HIS C N 1
ATOM 4967 C CA . HIS C 1 246 ? 0.545 69.072 84.303 1.00 24.53 246 HIS C CA 1
ATOM 4968 C C . HIS C 1 246 ? 0.267 68.706 85.748 1.00 28.84 246 HIS C C 1
ATOM 4969 O O . HIS C 1 246 ? 0.167 67.563 86.085 1.00 25.92 246 HIS C O 1
ATOM 4976 N N . ALA C 1 247 ? 0.161 69.713 86.586 1.00 28.63 247 ALA C N 1
ATOM 4977 C CA . ALA C 1 247 ? 0.051 69.481 88.009 1.00 33.84 247 ALA C CA 1
ATOM 4978 C C . ALA C 1 247 ? -1.426 69.386 88.376 1.00 31.70 247 ALA C C 1
ATOM 4979 O O . ALA C 1 247 ? -2.310 69.929 87.687 1.00 32.79 247 ALA C O 1
ATOM 4981 N N . GLY C 1 248 ? -1.689 68.763 89.504 1.00 31.49 248 GLY C N 1
ATOM 4982 C CA . GLY C 1 248 ? -3.080 68.740 90.004 1.00 35.28 248 GLY C CA 1
ATOM 4983 C C . GLY C 1 248 ? -3.928 67.790 89.147 1.00 37.86 248 GLY C C 1
ATOM 4984 O O . GLY C 1 248 ? -5.166 67.959 89.055 1.00 38.67 248 GLY C O 1
ATOM 4985 N N . LEU C 1 249 ? -3.253 66.810 88.513 1.00 34.18 249 LEU C N 1
ATOM 4986 C CA . LEU C 1 249 ? -3.882 65.761 87.718 1.00 33.86 249 LEU C CA 1
ATOM 4987 C C . LEU C 1 249 ? -3.778 64.421 88.440 1.00 35.79 249 LEU C C 1
ATOM 4988 O O . LEU C 1 249 ? -4.173 63.402 87.841 1.00 44.88 249 LEU C O 1
#

CATH classification: 3.40.50.450